Protein AF-A0A964IDF1-F1 (afdb_monomer)

Solvent-accessible surface area (backbone atoms only — not comparable to full-atom values): 24767 Å² total; per-residue (Å²): 110,73,67,47,58,49,45,49,45,52,52,52,51,37,63,72,78,45,50,76,86,42,51,39,68,57,44,40,65,68,42,47,49,60,48,41,47,74,31,51,33,47,78,41,81,75,46,80,54,95,75,31,30,40,31,39,32,32,27,90,78,69,45,51,31,15,35,39,36,39,39,45,68,51,62,68,86,80,40,50,67,58,40,37,49,48,4,61,76,62,72,16,55,32,20,40,39,38,15,47,57,35,40,34,41,29,69,44,63,78,86,87,75,95,58,69,52,77,40,50,59,69,62,37,47,33,87,88,35,30,61,56,45,52,58,66,67,15,30,65,20,68,61,69,47,52,56,60,56,47,51,53,48,50,51,53,48,53,55,48,51,48,54,48,41,45,50,15,48,53,54,23,39,54,43,33,21,62,51,33,53,78,74,48,93,71,64,31,50,60,31,23,47,38,51,52,52,50,52,53,49,48,49,38,31,57,50,65,62,74,45,56,59,87,41,65,70,43,35,66,74,54,32,65,69,39,54,30,51,46,33,71,74,31,91,76,35,76,60,46,44,59,48,51,31,50,38,45,46,42,39,38,69,22,51,76,56,97,90,48,68,44,75,48,70,52,70,68,76,49,34,56,84,42,35,48,84,61,54,52,98,72,83,84,78,78,92,44,76,68,52,53,50,40,9,44,25,45,32,50,24,37,41,30,62,44,32,44,84,50,99,95,42,78,42,76,59,71,46,60,78,52,48,74,66,55,48,48,56,40,52,50,54,62,67,68,58,74,81,52,92,86,62,72,87,70,78,88,51,84,76,57,62,64,56,55,51,70,75,71,67,80,69,89,64,56,63,70,58,26,42,49,52,38,48,70,66,45,45,88,72,41,79,90,40,52,42,73,63,58,65,69,64,82,88,84,64,97,78,43,84,94,32,48,51,60,57,34,39,46,54,52,51,30,56,42,41,53,52,19,31,40,74,72,69,74,46,58,81,90,73,64,48,74,69,50,58,54,49,44,35,63,70,68,105

Radius of gyration: 24.81 Å; Cα contacts (8 Å, |Δi|>4): 583; chains: 1; bounding box: 61×56×69 Å

Structure (mmCIF, N/CA/C/O backbone):
data_AF-A0A964IDF1-F1
#
_entry.id   AF-A0A964IDF1-F1
#
loop_
_atom_site.group_PDB
_atom_site.id
_atom_site.type_symbol
_atom_site.label_atom_id
_atom_site.label_alt_id
_atom_site.label_comp_id
_atom_site.label_asym_id
_atom_site.label_entity_id
_atom_site.label_seq_id
_atom_site.pdbx_PDB_ins_code
_atom_site.Cartn_x
_atom_site.Cartn_y
_atom_site.Cartn_z
_atom_site.occupancy
_atom_site.B_iso_or_equiv
_atom_site.auth_seq_id
_atom_site.auth_comp_id
_atom_site.auth_asym_id
_atom_site.auth_atom_id
_atom_site.pdbx_PDB_model_num
ATOM 1 N N . MET A 1 1 ? 12.321 -8.198 29.324 1.00 58.75 1 MET A N 1
ATOM 2 C CA . MET A 1 1 ? 12.021 -9.653 29.364 1.00 58.75 1 MET A CA 1
ATOM 3 C C . MET A 1 1 ? 10.704 -10.003 30.068 1.00 58.75 1 MET A C 1
ATOM 5 O O . MET A 1 1 ? 9.877 -10.641 29.433 1.00 58.75 1 MET A O 1
ATOM 9 N N . ARG A 1 2 ? 10.440 -9.593 31.326 1.00 71.31 2 ARG A N 1
ATOM 10 C CA . ARG A 1 2 ? 9.173 -9.949 32.020 1.00 71.31 2 ARG A CA 1
ATOM 11 C C . ARG A 1 2 ? 7.906 -9.395 31.349 1.00 71.31 2 ARG A C 1
ATOM 13 O O . ARG A 1 2 ? 6.970 -10.156 31.142 1.00 71.31 2 ARG A O 1
ATOM 20 N N . ALA A 1 3 ? 7.898 -8.118 30.954 1.00 72.69 3 ALA A N 1
ATOM 21 C CA . ALA A 1 3 ? 6.762 -7.513 30.248 1.00 72.69 3 ALA A CA 1
ATOM 22 C C . ALA A 1 3 ? 6.473 -8.227 28.914 1.00 72.69 3 ALA A C 1
ATOM 24 O O . ALA A 1 3 ? 5.349 -8.629 28.651 1.00 72.69 3 ALA A O 1
ATOM 25 N N . GLN A 1 4 ? 7.507 -8.493 28.117 1.00 76.88 4 GLN A N 1
ATOM 26 C CA . GLN A 1 4 ? 7.396 -9.204 26.839 1.00 76.88 4 GLN A CA 1
ATOM 27 C C . GLN A 1 4 ? 6.736 -10.587 26.973 1.00 76.88 4 GLN A C 1
ATOM 29 O O . GLN A 1 4 ? 5.820 -10.913 26.223 1.00 76.88 4 GLN A O 1
ATOM 34 N N . ALA A 1 5 ? 7.151 -11.388 27.961 1.00 80.19 5 ALA A N 1
ATOM 35 C CA . ALA A 1 5 ? 6.549 -12.699 28.204 1.00 80.19 5 ALA A CA 1
ATOM 36 C C . ALA A 1 5 ? 5.061 -12.602 28.587 1.00 80.19 5 ALA A C 1
ATOM 38 O O . ALA A 1 5 ? 4.290 -13.515 28.293 1.00 80.19 5 ALA A O 1
ATOM 39 N N . GLN A 1 6 ? 4.648 -11.500 29.222 1.00 86.06 6 GLN A N 1
ATOM 40 C CA . GLN A 1 6 ? 3.246 -11.232 29.547 1.00 86.06 6 GLN A CA 1
ATOM 41 C C . GLN A 1 6 ? 2.437 -10.800 28.318 1.00 86.06 6 GLN A C 1
ATOM 43 O O . GLN A 1 6 ? 1.292 -11.223 28.197 1.00 86.06 6 GLN A O 1
ATOM 48 N N . TRP A 1 7 ? 3.017 -10.015 27.403 1.00 88.94 7 TRP A N 1
ATOM 49 C CA . TRP A 1 7 ? 2.384 -9.607 26.140 1.00 88.94 7 TRP A CA 1
ATOM 50 C C . TRP A 1 7 ? 2.171 -10.790 25.193 1.00 88.94 7 TRP A C 1
ATOM 52 O O . TRP A 1 7 ? 1.056 -11.018 24.730 1.00 88.94 7 TRP A O 1
ATOM 62 N N . ALA A 1 8 ? 3.208 -11.606 24.985 1.00 82.19 8 ALA A N 1
ATOM 63 C CA . ALA A 1 8 ? 3.105 -12.813 24.167 1.00 82.19 8 ALA A CA 1
ATOM 64 C C . ALA A 1 8 ? 2.127 -13.837 24.765 1.00 82.19 8 ALA A C 1
ATOM 66 O O . ALA A 1 8 ? 1.435 -14.539 24.032 1.00 82.19 8 ALA A O 1
ATOM 67 N N . ARG A 1 9 ? 2.055 -13.930 26.102 1.00 86.44 9 ARG A N 1
ATOM 68 C CA . ARG A 1 9 ? 1.071 -14.778 26.786 1.00 86.44 9 ARG A CA 1
ATOM 69 C C . ARG A 1 9 ? -0.348 -14.256 26.598 1.00 86.44 9 ARG A C 1
ATOM 71 O O . ARG A 1 9 ? -1.187 -15.026 26.164 1.00 86.44 9 ARG A O 1
ATOM 78 N N . TRP A 1 10 ? -0.577 -12.964 26.837 1.00 91.50 10 TRP A N 1
ATOM 79 C CA . TRP A 1 10 ? -1.882 -12.338 26.626 1.00 91.50 10 TRP A CA 1
ATOM 80 C C . TRP A 1 10 ? -2.403 -12.586 25.209 1.00 91.50 10 TRP A C 1
ATOM 82 O O . TRP A 1 10 ? -3.527 -13.051 25.058 1.00 91.50 10 TRP A O 1
ATOM 92 N N . TRP A 1 11 ? -1.581 -12.347 24.182 1.00 88.19 11 TRP A N 1
ATOM 93 C CA . TRP A 1 11 ? -2.025 -12.567 22.809 1.00 88.19 11 TRP A CA 1
ATOM 94 C C . TRP A 1 11 ? -2.320 -14.042 22.523 1.00 88.19 11 TRP A C 1
ATOM 96 O O . TRP A 1 11 ? -3.326 -14.340 21.890 1.00 88.19 11 TRP A O 1
ATOM 106 N N . ARG A 1 12 ? -1.497 -14.969 23.035 1.00 83.00 12 ARG A N 1
ATOM 107 C CA . ARG A 1 12 ? -1.739 -16.413 22.897 1.00 83.00 12 ARG A CA 1
ATOM 108 C C . ARG A 1 12 ? -3.067 -16.831 23.535 1.00 83.00 12 ARG A C 1
ATOM 110 O O . ARG A 1 12 ? -3.805 -17.612 22.942 1.00 83.00 12 ARG A O 1
ATOM 117 N N . ASP A 1 13 ? -3.373 -16.296 24.714 1.00 86.44 13 ASP A N 1
ATOM 118 C CA . ASP A 1 13 ? -4.625 -16.572 25.420 1.00 86.44 13 ASP A CA 1
ATOM 119 C C . ASP A 1 13 ? -5.822 -16.013 24.628 1.00 86.44 13 ASP A C 1
ATOM 121 O O . ASP A 1 13 ? -6.810 -16.717 24.420 1.00 86.44 13 ASP A O 1
ATOM 125 N N . VAL A 1 14 ? -5.705 -14.787 24.097 1.00 87.12 14 VAL A N 1
ATOM 126 C CA . VAL A 1 14 ? -6.720 -14.176 23.220 1.00 87.12 14 VAL A CA 1
ATOM 127 C C . VAL A 1 14 ? -6.918 -14.997 21.946 1.00 87.12 14 VAL A C 1
ATOM 129 O O . VAL A 1 14 ? -8.055 -15.303 21.611 1.00 87.12 14 VAL A O 1
ATOM 132 N N . SER A 1 15 ? -5.851 -15.405 21.256 1.00 79.06 15 SER A N 1
ATOM 133 C CA . SER A 1 15 ? -5.955 -16.170 20.005 1.00 79.06 15 SER A CA 1
ATOM 134 C C . SER A 1 15 ? -6.503 -17.587 20.191 1.00 79.06 15 SER A C 1
ATOM 136 O O . SER A 1 15 ? -6.976 -18.180 19.230 1.00 79.06 15 SER A O 1
ATOM 138 N N . HIS A 1 16 ? -6.424 -18.146 21.404 1.00 77.62 16 HIS A N 1
ATOM 139 C CA . HIS A 1 16 ? -7.051 -19.429 21.735 1.00 77.62 16 HIS A CA 1
ATOM 140 C C . HIS A 1 16 ? -8.515 -19.292 22.160 1.00 77.62 16 HIS A C 1
ATOM 142 O O . HIS A 1 16 ? -9.316 -20.170 21.852 1.00 77.62 16 HIS A O 1
ATOM 148 N N . ALA A 1 17 ? -8.856 -18.233 22.897 1.00 79.69 17 ALA A N 1
ATOM 149 C CA . ALA A 1 17 ? -10.190 -18.049 23.467 1.00 79.69 17 ALA A CA 1
ATOM 150 C C . ALA A 1 17 ? -11.152 -17.276 22.549 1.00 79.69 17 ALA A C 1
ATOM 152 O O . ALA A 1 17 ? -12.367 -17.354 22.728 1.00 79.69 17 ALA A O 1
ATOM 153 N N . CYS A 1 18 ? -10.621 -16.500 21.605 1.00 83.62 18 CYS A N 1
ATOM 154 C CA . CYS A 1 18 ? -11.382 -15.606 20.742 1.00 83.62 18 CYS A CA 1
ATOM 155 C C . CYS A 1 18 ? -11.127 -15.898 19.254 1.00 83.62 18 CYS A C 1
ATOM 157 O O . CYS A 1 18 ? -10.074 -16.402 18.874 1.00 83.62 18 CYS A O 1
ATOM 159 N N . GLY A 1 19 ? -12.094 -15.543 18.410 1.00 77.00 19 GLY A N 1
ATOM 160 C CA . GLY A 1 19 ? -12.035 -15.686 16.959 1.00 77.00 19 GLY A CA 1
ATOM 161 C C . GLY A 1 19 ? -13.210 -14.988 16.257 1.00 77.00 19 GLY A C 1
ATOM 162 O O . GLY A 1 19 ? -13.923 -14.205 16.890 1.00 77.00 19 GLY A O 1
ATOM 163 N N . PRO A 1 20 ? -13.458 -15.292 14.969 1.00 75.81 20 PRO A N 1
ATOM 164 C CA . PRO A 1 20 ? -14.517 -14.677 14.153 1.00 75.81 20 PRO A CA 1
ATOM 165 C C . PRO A 1 20 ? -15.927 -14.708 14.756 1.00 75.81 20 PRO A C 1
ATOM 167 O O . PRO A 1 20 ? -16.686 -13.758 14.600 1.00 75.81 20 PRO A O 1
ATOM 170 N N . ALA A 1 21 ? -16.271 -15.770 15.489 1.00 76.12 21 ALA A N 1
ATOM 171 C CA . ALA A 1 21 ? -17.585 -15.928 16.117 1.00 76.12 21 ALA A CA 1
ATOM 172 C C . ALA A 1 21 ? -17.693 -15.290 17.518 1.00 76.12 21 ALA A C 1
ATOM 174 O O . ALA A 1 21 ? -18.741 -15.370 18.160 1.00 76.12 21 ALA A O 1
ATOM 175 N N . THR A 1 22 ? -16.620 -14.691 18.041 1.00 83.44 22 THR A N 1
ATOM 176 C CA . THR A 1 22 ? -16.619 -14.147 19.401 1.00 83.44 22 THR A CA 1
ATOM 177 C C . THR A 1 22 ? -17.407 -12.844 19.469 1.00 83.44 22 THR A C 1
ATOM 179 O O . THR A 1 22 ? -17.102 -11.869 18.784 1.00 83.44 22 THR A O 1
ATOM 182 N N . GLY A 1 23 ? -18.407 -12.808 20.352 1.00 87.75 23 GLY A N 1
ATOM 183 C CA . GLY A 1 23 ? -19.209 -11.613 20.589 1.00 87.75 23 GLY A CA 1
ATOM 184 C C . GLY A 1 23 ? -18.379 -10.443 21.123 1.00 87.75 23 GLY A C 1
ATOM 185 O O . GLY A 1 23 ? -17.447 -10.618 21.912 1.00 87.75 23 GLY A O 1
ATOM 186 N N . VAL A 1 24 ? -18.762 -9.221 20.744 1.00 92.31 24 VAL A N 1
ATOM 187 C CA . VAL A 1 24 ? -18.002 -8.002 21.072 1.00 92.31 24 VAL A CA 1
ATOM 188 C C . VAL A 1 24 ? -17.865 -7.776 22.578 1.00 92.31 24 VAL A C 1
ATOM 190 O O . VAL A 1 24 ? -16.836 -7.283 23.028 1.00 92.31 24 VAL A O 1
ATOM 193 N N . ARG A 1 25 ? -18.851 -8.195 23.383 1.00 94.31 25 ARG A N 1
ATOM 194 C CA . ARG A 1 25 ? -18.745 -8.129 24.848 1.00 94.31 25 ARG A CA 1
ATOM 195 C C . ARG A 1 25 ? -17.578 -8.970 25.371 1.00 94.31 25 ARG A C 1
ATOM 197 O O . ARG A 1 25 ? -16.768 -8.479 26.149 1.00 94.31 25 ARG A O 1
ATOM 204 N N . THR A 1 26 ? -17.456 -10.205 24.892 1.00 93.06 26 THR A N 1
ATOM 205 C CA . THR A 1 26 ? -16.357 -11.104 25.255 1.00 93.06 26 THR A CA 1
ATOM 206 C C . THR A 1 26 ? -15.015 -10.567 24.764 1.00 93.06 26 THR A C 1
ATOM 208 O O . THR A 1 26 ? -14.048 -10.604 25.523 1.00 93.06 26 THR A O 1
ATOM 211 N N . LEU A 1 27 ? -14.953 -10.013 23.544 1.00 93.12 27 LEU A N 1
ATOM 212 C CA . LEU A 1 27 ? -13.744 -9.352 23.029 1.00 93.12 27 LEU A CA 1
ATOM 213 C C . LEU A 1 27 ? -13.342 -8.148 23.889 1.00 93.12 27 LEU A C 1
ATOM 215 O O . LEU A 1 27 ? -12.162 -7.972 24.194 1.00 93.12 27 LEU A O 1
ATOM 219 N N . PHE A 1 28 ? -14.312 -7.339 24.312 1.00 96.44 28 PHE A N 1
ATOM 220 C CA . PHE A 1 28 ? -14.080 -6.191 25.179 1.00 96.44 28 PHE A CA 1
ATOM 221 C C . PHE A 1 28 ? -13.448 -6.627 26.509 1.00 96.44 28 PHE A C 1
ATOM 223 O O . PHE A 1 28 ? -12.377 -6.139 26.867 1.00 96.44 28 PHE A O 1
ATOM 230 N N . ASP A 1 29 ? -14.061 -7.591 27.198 1.00 94.75 29 ASP A N 1
ATOM 231 C CA . ASP A 1 29 ? -13.635 -8.021 28.534 1.00 94.75 29 ASP A CA 1
ATOM 232 C C . ASP A 1 29 ? -12.338 -8.861 28.504 1.00 94.75 29 ASP A C 1
ATOM 234 O O . ASP A 1 29 ? -11.455 -8.680 29.344 1.00 94.75 29 ASP A O 1
ATOM 238 N N . THR A 1 30 ? -12.186 -9.752 27.518 1.00 93.12 30 THR A N 1
ATOM 239 C CA . THR A 1 30 ? -11.093 -10.749 27.474 1.00 93.12 30 THR A CA 1
ATOM 240 C C . THR A 1 30 ? -9.858 -10.252 26.725 1.00 93.12 30 THR A C 1
ATOM 242 O O . THR A 1 30 ? -8.737 -10.645 27.048 1.00 93.12 30 THR A O 1
ATOM 245 N N . ALA A 1 31 ? -10.035 -9.376 25.732 1.00 93.44 31 ALA A N 1
ATOM 246 C CA . ALA A 1 31 ? -8.944 -8.906 24.883 1.00 93.44 31 ALA A CA 1
ATOM 247 C C . ALA A 1 31 ? -8.674 -7.404 25.062 1.00 93.44 31 ALA A C 1
ATOM 249 O O . ALA A 1 31 ? -7.553 -7.036 25.420 1.00 93.44 31 ALA A O 1
ATOM 250 N N . ALA A 1 32 ? -9.681 -6.541 24.893 1.00 95.62 32 ALA A N 1
ATOM 251 C CA . ALA A 1 32 ? -9.480 -5.090 24.885 1.00 95.62 32 ALA A CA 1
ATOM 252 C C . ALA A 1 32 ? -9.084 -4.531 26.264 1.00 95.62 32 ALA A C 1
ATOM 254 O O . ALA A 1 32 ? -8.075 -3.839 26.384 1.00 95.62 32 ALA A O 1
ATOM 255 N N . MET A 1 33 ? -9.831 -4.836 27.329 1.00 96.44 33 MET A N 1
ATOM 256 C CA . MET A 1 33 ? -9.531 -4.303 28.668 1.00 96.44 33 MET A CA 1
ATOM 257 C C . MET A 1 33 ? -8.146 -4.717 29.183 1.00 96.44 33 MET A C 1
ATOM 259 O O . MET A 1 33 ? -7.403 -3.847 29.648 1.00 96.44 33 MET A O 1
ATOM 263 N N . PRO A 1 34 ? -7.720 -5.989 29.048 1.00 95.62 34 PRO A N 1
ATOM 264 C CA . PRO A 1 34 ? -6.370 -6.376 29.433 1.00 95.62 34 PRO A CA 1
ATOM 265 C C . PRO A 1 34 ? -5.282 -5.701 28.581 1.00 95.62 34 PRO A C 1
ATOM 267 O O . PRO A 1 34 ? -4.203 -5.422 29.110 1.00 95.62 34 PRO A O 1
ATOM 270 N N . LEU A 1 35 ? -5.538 -5.427 27.296 1.00 95.56 35 LEU A N 1
ATOM 271 C CA . LEU A 1 35 ? -4.629 -4.674 26.426 1.00 95.56 35 LEU A CA 1
ATOM 272 C C . LEU A 1 35 ? -4.459 -3.231 26.915 1.00 95.56 35 LEU A C 1
ATOM 274 O O . LEU A 1 35 ? -3.347 -2.811 27.231 1.00 95.56 35 LEU A O 1
ATOM 278 N N . PHE A 1 36 ? -5.556 -2.483 27.036 1.00 97.06 36 PHE A N 1
ATOM 279 C CA . PHE A 1 36 ? -5.500 -1.067 27.405 1.00 97.06 36 PHE A CA 1
ATOM 280 C C . PHE A 1 36 ? -5.046 -0.848 28.852 1.00 97.06 36 PHE A C 1
ATOM 282 O O . PHE A 1 36 ? -4.336 0.118 29.123 1.00 97.06 36 PHE A O 1
ATOM 289 N N . GLY A 1 37 ? -5.340 -1.782 29.761 1.00 96.12 37 GLY A N 1
ATOM 290 C CA . GLY A 1 37 ? -4.767 -1.768 31.108 1.00 96.12 37 GLY A CA 1
ATOM 291 C C . GLY A 1 37 ? -3.238 -1.895 31.101 1.00 96.12 37 GLY A C 1
ATOM 292 O O . GLY A 1 37 ? -2.560 -1.196 31.850 1.00 96.12 37 GLY A O 1
ATOM 293 N N . ARG A 1 38 ? -2.669 -2.727 30.213 1.00 94.62 38 ARG A N 1
ATOM 294 C CA . ARG A 1 38 ? -1.207 -2.844 30.030 1.00 94.62 38 ARG A CA 1
ATOM 295 C C . ARG A 1 38 ? -0.594 -1.628 29.341 1.00 94.62 38 ARG A C 1
ATOM 297 O O . ARG A 1 38 ? 0.561 -1.314 29.613 1.00 94.62 38 ARG A O 1
ATOM 304 N N . LEU A 1 39 ? -1.353 -0.953 28.480 1.00 95.38 39 LEU A N 1
ATOM 305 C CA . LEU A 1 39 ? -0.961 0.316 27.861 1.00 95.38 39 LEU A CA 1
ATOM 306 C C . LEU A 1 39 ? -1.085 1.517 28.818 1.00 95.38 39 LEU A C 1
ATOM 308 O O . LEU A 1 39 ? -0.699 2.618 28.447 1.00 95.38 39 LEU A O 1
ATOM 312 N N . GLY A 1 40 ? -1.574 1.320 30.048 1.00 95.69 40 GLY A N 1
ATOM 313 C CA . GLY A 1 40 ? -1.619 2.359 31.084 1.00 95.69 40 GLY A CA 1
ATOM 314 C C . GLY A 1 40 ? -2.931 3.144 31.160 1.00 95.69 40 GLY A C 1
ATOM 315 O O . GLY A 1 40 ? -3.002 4.136 31.881 1.00 95.69 40 GLY A O 1
ATOM 316 N N . PHE A 1 41 ? -3.982 2.706 30.465 1.00 97.56 41 PHE A N 1
ATOM 317 C CA . PHE A 1 41 ? -5.283 3.373 30.496 1.00 97.56 41 PHE A CA 1
ATOM 318 C C . PHE A 1 41 ? -6.207 2.822 31.578 1.00 97.56 41 PHE A C 1
ATOM 320 O O . PHE A 1 41 ? -6.164 1.647 31.948 1.00 97.56 41 PHE A O 1
ATOM 327 N N . ARG A 1 42 ? -7.138 3.672 32.015 1.00 96.50 42 ARG A N 1
ATOM 328 C CA . ARG A 1 42 ? -8.322 3.272 32.781 1.00 96.50 42 ARG A CA 1
ATOM 329 C C . ARG A 1 42 ? -9.569 3.468 31.927 1.00 96.50 42 ARG A C 1
ATOM 331 O O . ARG A 1 42 ? -9.882 4.595 31.559 1.00 96.50 42 ARG A O 1
ATOM 338 N N . ALA A 1 43 ? -10.289 2.390 31.636 1.00 95.38 43 ALA A N 1
ATOM 339 C CA . ALA A 1 43 ? -11.543 2.466 30.893 1.00 95.38 43 ALA A CA 1
ATOM 340 C C . ALA A 1 43 ? -12.719 2.874 31.798 1.00 95.38 43 ALA A C 1
ATOM 342 O O . ALA A 1 43 ? -12.807 2.449 32.953 1.00 95.38 43 ALA A O 1
ATOM 343 N N . ARG A 1 44 ? -13.641 3.679 31.269 1.00 94.31 44 ARG A N 1
ATOM 344 C CA . ARG A 1 44 ? -14.895 4.099 31.906 1.00 94.31 44 ARG A CA 1
ATOM 345 C C . ARG A 1 44 ? -16.047 4.087 30.907 1.00 94.31 44 ARG A C 1
ATOM 347 O O . ARG A 1 44 ? -15.834 4.105 29.699 1.00 94.31 44 ARG A O 1
ATOM 354 N N . ASN A 1 45 ? -17.265 4.096 31.447 1.00 93.38 45 ASN A N 1
ATOM 355 C CA . ASN A 1 45 ? -18.515 4.267 30.703 1.00 93.38 45 ASN A CA 1
ATOM 356 C C . ASN A 1 45 ? -18.663 3.332 29.483 1.00 93.38 45 ASN A C 1
ATOM 358 O O . ASN A 1 45 ? -18.962 3.822 28.394 1.00 93.38 45 ASN A O 1
ATOM 362 N N . PRO A 1 46 ? -18.448 2.008 29.622 1.00 95.25 46 PRO A N 1
ATOM 363 C CA . PRO A 1 46 ? -18.571 1.113 28.484 1.00 95.25 46 PRO A CA 1
ATOM 364 C C . PRO A 1 46 ? -20.032 1.033 28.017 1.00 95.25 46 PRO A C 1
ATOM 366 O O . PRO A 1 46 ? -20.945 0.832 28.821 1.00 95.25 46 PRO A O 1
ATOM 369 N N . ARG A 1 47 ? -20.251 1.168 26.711 1.00 93.88 47 ARG A N 1
ATOM 370 C CA . ARG A 1 47 ? -21.545 1.012 26.040 1.00 93.88 47 ARG A CA 1
ATOM 371 C C . ARG A 1 47 ? -21.445 -0.120 25.029 1.00 93.88 47 ARG A C 1
ATOM 373 O O . ARG A 1 47 ? -20.421 -0.286 24.373 1.00 93.88 47 ARG A O 1
ATOM 380 N N . PHE A 1 48 ? -22.517 -0.890 24.900 1.00 93.88 48 PHE A N 1
ATOM 381 C CA . PHE A 1 48 ? -22.571 -2.043 24.008 1.00 93.88 48 PHE A CA 1
ATOM 382 C C . PHE A 1 48 ? -23.723 -1.866 23.036 1.00 93.88 48 PHE A C 1
ATOM 384 O O . PHE A 1 48 ? -24.854 -1.616 23.451 1.00 93.88 48 PHE A O 1
ATOM 391 N N . ALA A 1 49 ? -23.417 -2.007 21.755 1.00 89.25 49 ALA A N 1
ATOM 392 C CA . ALA A 1 49 ? -24.376 -2.026 20.670 1.00 89.25 49 ALA A CA 1
ATOM 393 C C . ALA A 1 49 ? -24.225 -3.346 19.891 1.00 89.25 49 ALA A C 1
ATOM 395 O O . ALA A 1 49 ? -23.209 -4.038 20.019 1.00 89.25 49 ALA A O 1
ATOM 396 N N . PRO A 1 50 ? -25.220 -3.740 19.081 1.00 85.56 50 PRO A N 1
ATOM 397 C CA . PRO A 1 50 ? -25.066 -4.880 18.188 1.00 85.56 50 PRO A CA 1
ATOM 398 C C . PRO A 1 50 ? -23.840 -4.689 17.283 1.00 85.56 50 PRO A C 1
ATOM 400 O O . PRO A 1 50 ? -23.782 -3.750 16.495 1.00 85.56 50 PRO A O 1
ATOM 403 N N . GLY A 1 51 ? -22.843 -5.565 17.421 1.00 86.25 51 GLY A N 1
ATOM 404 C CA . GLY A 1 51 ? -21.629 -5.529 16.601 1.00 86.25 51 GLY A CA 1
ATOM 405 C C . GLY A 1 51 ? -20.588 -4.469 16.982 1.00 86.25 51 GLY A C 1
ATOM 406 O O . GLY A 1 51 ? -19.594 -4.355 16.273 1.00 86.25 51 GLY A O 1
ATOM 407 N N . SER A 1 52 ? -20.737 -3.730 18.087 1.00 91.44 52 SER A N 1
ATOM 408 C CA . SER A 1 52 ? -19.684 -2.821 18.567 1.00 91.44 52 SER A CA 1
ATOM 409 C C . SER A 1 52 ? -19.751 -2.558 20.075 1.00 91.44 52 SER A C 1
ATOM 411 O O . SER A 1 52 ? -20.787 -2.710 20.723 1.00 91.44 52 SER A O 1
ATOM 413 N N . ALA A 1 53 ? -18.622 -2.168 20.661 1.00 94.25 53 ALA A N 1
ATOM 414 C CA . ALA A 1 53 ? -18.573 -1.652 22.022 1.00 94.25 53 ALA A CA 1
ATOM 415 C C . ALA A 1 53 ? -17.727 -0.389 22.058 1.00 94.25 53 ALA A C 1
ATOM 417 O O . ALA A 1 53 ? -16.662 -0.337 21.447 1.00 94.25 53 ALA A O 1
ATOM 418 N N . THR A 1 54 ? -18.186 0.619 22.786 1.00 95.38 54 THR A N 1
ATOM 419 C CA . THR A 1 54 ? -17.441 1.861 22.980 1.00 95.38 54 THR A CA 1
ATOM 420 C C . THR A 1 54 ? -17.116 2.064 24.446 1.00 95.38 54 THR A C 1
ATOM 422 O O . THR A 1 54 ? -17.850 1.617 25.325 1.00 95.38 54 THR A O 1
ATOM 425 N N . ALA A 1 55 ? -15.994 2.713 24.732 1.00 96.56 55 ALA A N 1
ATOM 426 C CA . ALA A 1 55 ? -15.635 3.115 26.085 1.00 96.56 55 ALA A CA 1
ATOM 427 C C . ALA A 1 55 ? -14.765 4.371 26.061 1.00 96.56 55 ALA A C 1
ATOM 429 O O . ALA A 1 55 ? -14.185 4.732 25.039 1.00 96.56 55 ALA A O 1
ATOM 430 N N . THR A 1 56 ? -14.650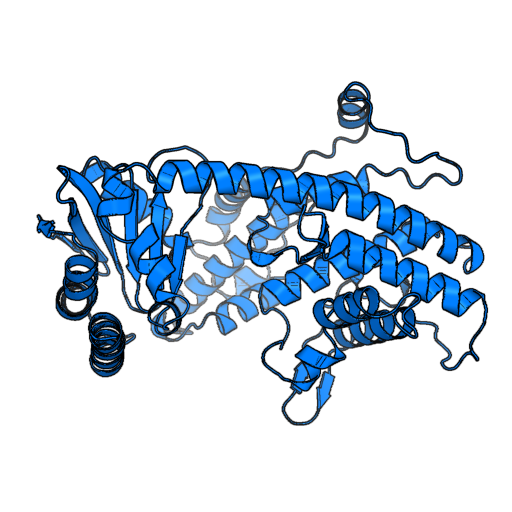 5.017 27.213 1.00 97.25 56 THR A N 1
ATOM 431 C CA . THR A 1 56 ? -13.755 6.151 27.422 1.00 97.25 56 THR A CA 1
ATOM 432 C C . THR A 1 56 ? -12.480 5.662 28.096 1.00 97.25 56 THR A C 1
ATOM 434 O O . THR A 1 56 ? -12.538 5.143 29.209 1.00 97.25 56 THR A O 1
ATOM 437 N N . LEU A 1 57 ? -11.330 5.815 27.450 1.00 97.44 57 LEU A N 1
ATOM 438 C CA . LEU A 1 57 ? -10.020 5.544 28.033 1.00 97.44 57 LEU A CA 1
ATOM 439 C C . LEU A 1 57 ? -9.463 6.829 28.646 1.00 97.44 57 LEU A C 1
ATOM 441 O O . LEU A 1 57 ? -9.399 7.860 27.985 1.00 97.44 57 LEU A O 1
ATOM 445 N N . LEU A 1 58 ? -9.050 6.751 29.907 1.00 96.88 58 LEU A N 1
ATOM 446 C CA . LEU A 1 58 ? -8.420 7.850 30.628 1.00 96.88 58 LEU A CA 1
ATOM 447 C C . LEU A 1 58 ? -6.944 7.552 30.844 1.00 96.88 58 LEU A C 1
ATOM 449 O O . LEU A 1 58 ? -6.591 6.468 31.327 1.00 96.88 58 LEU A O 1
ATOM 453 N N . THR A 1 59 ? -6.099 8.520 30.517 1.00 96.19 59 THR A N 1
ATOM 454 C CA . THR A 1 59 ? -4.676 8.484 30.855 1.00 96.19 59 THR A CA 1
ATOM 455 C C . THR A 1 59 ? -4.444 8.934 32.303 1.00 96.19 59 THR A C 1
ATOM 457 O O . THR A 1 59 ? -5.313 9.568 32.915 1.00 96.19 59 THR A O 1
ATOM 460 N N . PRO A 1 60 ? -3.266 8.646 32.882 1.00 93.88 60 PRO A N 1
ATOM 461 C CA . PRO A 1 60 ? -2.860 9.224 34.160 1.00 93.88 60 PRO A CA 1
ATOM 462 C C . PRO A 1 60 ? -2.794 10.760 34.153 1.00 93.88 60 PRO A C 1
ATOM 464 O O . PRO A 1 60 ? -3.097 11.363 35.181 1.00 93.88 60 PRO A O 1
ATOM 467 N N . GLY A 1 61 ? -2.438 11.387 33.024 1.00 91.38 61 GLY A N 1
ATOM 468 C CA . GLY A 1 61 ? -2.406 12.845 32.861 1.00 91.38 61 GLY A CA 1
ATOM 469 C C . GLY A 1 61 ? -3.770 13.507 32.630 1.00 91.38 61 GLY A C 1
ATOM 470 O O . GLY A 1 61 ? -3.833 14.725 32.493 1.00 91.38 61 GLY A O 1
ATOM 471 N N . GLY A 1 62 ? -4.866 12.739 32.627 1.00 91.75 62 GLY A N 1
ATOM 472 C CA . GLY A 1 62 ? -6.232 13.263 32.512 1.00 91.75 62 GLY A CA 1
ATOM 473 C C . GLY A 1 62 ? -6.736 13.446 31.079 1.00 91.75 62 GLY A C 1
ATOM 474 O O . GLY A 1 62 ? -7.839 13.958 30.892 1.00 91.75 62 GLY A O 1
ATOM 475 N N . GLN A 1 63 ? -5.976 12.999 30.078 1.00 93.38 63 GLN A N 1
ATOM 476 C CA . GLN A 1 63 ? -6.419 12.964 28.689 1.00 93.38 63 GLN A CA 1
ATOM 477 C C . GLN A 1 63 ? -7.496 11.901 28.483 1.00 93.38 63 GLN A C 1
ATOM 479 O O . GLN A 1 63 ? -7.498 10.836 29.114 1.00 93.38 63 GLN A O 1
ATOM 484 N N . THR A 1 64 ? -8.416 12.206 27.571 1.00 94.62 64 THR A N 1
ATOM 485 C CA . THR A 1 64 ? -9.538 11.337 27.221 1.00 94.62 64 THR A CA 1
ATOM 486 C C . THR A 1 64 ? -9.376 10.818 25.799 1.00 94.62 64 THR A C 1
ATOM 488 O O . THR A 1 64 ? -9.207 11.594 24.865 1.00 94.62 64 THR A O 1
ATOM 491 N N . ILE A 1 65 ? -9.433 9.496 25.640 1.00 95.19 65 ILE A N 1
ATOM 492 C CA . ILE A 1 65 ? -9.317 8.796 24.359 1.00 95.19 65 ILE A CA 1
ATOM 493 C C . ILE A 1 65 ? -10.577 7.947 24.167 1.00 95.19 65 ILE A C 1
ATOM 495 O O . ILE A 1 65 ? -11.013 7.252 25.088 1.00 95.19 65 ILE A O 1
ATOM 499 N N . ALA A 1 66 ? -11.171 7.967 22.977 1.00 95.50 66 ALA A N 1
ATOM 500 C CA . ALA A 1 66 ? -12.265 7.053 22.659 1.00 95.50 66 ALA A CA 1
ATOM 501 C C . ALA A 1 66 ? -11.736 5.652 22.354 1.00 95.50 66 ALA A C 1
ATOM 503 O O . ALA A 1 66 ? -10.758 5.496 21.631 1.00 95.50 66 ALA A O 1
ATOM 504 N N . LEU A 1 67 ? -12.419 4.621 22.836 1.00 96.50 67 LEU A N 1
ATOM 505 C CA . LEU A 1 67 ? -12.205 3.239 22.425 1.00 96.50 67 LEU A CA 1
ATOM 506 C C . LEU A 1 67 ? -13.411 2.752 21.631 1.00 96.50 67 LEU A C 1
ATOM 508 O O . LEU A 1 67 ? -14.536 2.845 22.117 1.00 96.50 67 LEU A O 1
ATOM 512 N N . LEU A 1 68 ? -13.157 2.177 20.459 1.00 94.56 68 LEU A N 1
ATOM 513 C CA . LEU A 1 68 ? -14.115 1.424 19.661 1.00 94.56 68 LEU A CA 1
ATOM 514 C C . LEU A 1 68 ? -13.621 -0.022 19.521 1.00 94.56 68 LEU A C 1
ATOM 516 O O . LEU A 1 68 ? -12.591 -0.274 18.906 1.00 94.56 68 LEU A O 1
ATOM 520 N N . VAL A 1 69 ? -14.356 -0.981 20.077 1.00 94.94 69 VAL A N 1
ATOM 521 C CA . VAL A 1 69 ? -14.101 -2.417 19.920 1.00 94.94 69 VAL A CA 1
ATOM 522 C C . VAL A 1 69 ? -15.064 -2.991 18.891 1.00 94.94 69 VAL A C 1
ATOM 524 O O . VAL A 1 69 ? -16.273 -2.746 18.950 1.00 94.94 69 VAL A O 1
ATOM 527 N N . ARG A 1 70 ? -14.518 -3.772 17.962 1.00 92.25 70 ARG A N 1
ATOM 528 C CA . ARG A 1 70 ? -15.237 -4.377 16.840 1.00 92.25 70 ARG A CA 1
ATOM 529 C C . ARG A 1 70 ? -14.991 -5.888 16.771 1.00 92.25 70 ARG A C 1
ATOM 531 O O . ARG A 1 70 ? -14.065 -6.381 17.422 1.00 92.25 70 ARG A O 1
ATOM 538 N N . PRO A 1 71 ? -15.838 -6.629 16.034 1.00 87.50 71 PRO A N 1
ATOM 539 C CA . PRO A 1 71 ? -15.624 -8.033 15.730 1.00 87.50 71 PRO A CA 1
ATOM 540 C C . PRO A 1 71 ? -14.234 -8.320 15.164 1.00 87.50 71 PRO A C 1
ATOM 542 O O . PRO A 1 71 ? -13.514 -7.445 14.680 1.00 87.50 71 PRO A O 1
ATOM 545 N N . TRP A 1 72 ? -13.861 -9.588 15.257 1.00 80.31 72 TRP A N 1
ATOM 546 C CA . TRP A 1 72 ? -12.581 -10.079 14.778 1.00 80.31 72 TRP A CA 1
ATOM 547 C C . TRP A 1 72 ? -12.415 -9.824 13.272 1.00 80.31 72 TRP A C 1
ATOM 549 O O . TRP A 1 72 ? -13.309 -10.129 12.489 1.00 80.31 72 TRP A O 1
ATOM 559 N N . ALA A 1 73 ? -11.244 -9.324 12.888 1.00 73.62 73 ALA A N 1
ATOM 560 C CA . ALA A 1 73 ? -10.821 -8.991 11.532 1.00 73.62 73 ALA A CA 1
ATOM 561 C C . ALA A 1 73 ? -11.653 -7.900 10.829 1.00 73.62 73 ALA A C 1
ATOM 563 O O . ALA A 1 73 ? -11.597 -7.785 9.606 1.00 73.62 73 ALA A O 1
ATOM 564 N N . ASP A 1 74 ? -12.369 -7.056 11.580 1.00 70.44 74 ASP A N 1
ATOM 565 C CA . ASP A 1 74 ? -12.954 -5.832 11.024 1.00 70.44 74 ASP A CA 1
ATOM 566 C C . ASP A 1 74 ? -11.856 -4.826 10.618 1.00 70.44 74 ASP A C 1
ATOM 568 O O . ASP A 1 74 ? -10.874 -4.618 11.331 1.00 70.44 74 ASP A O 1
ATOM 572 N N . HIS A 1 75 ? -12.042 -4.154 9.477 1.00 62.47 75 HIS A N 1
ATOM 573 C CA . HIS A 1 75 ? -11.024 -3.284 8.877 1.00 62.47 75 HIS A CA 1
ATOM 574 C C . HIS A 1 75 ? -11.100 -1.823 9.377 1.00 62.47 75 HIS A C 1
ATOM 576 O O . HIS A 1 75 ? -12.086 -1.132 9.095 1.00 62.47 75 HIS A O 1
ATOM 582 N N . PRO A 1 76 ? -10.041 -1.278 10.010 1.00 60.09 76 PRO A N 1
ATOM 583 C CA . PRO A 1 76 ? -10.007 0.089 10.553 1.00 60.09 76 PRO A CA 1
ATOM 584 C C . PRO A 1 76 ? -10.382 1.226 9.573 1.00 60.09 76 PRO A C 1
ATOM 586 O O . PRO A 1 76 ? -11.111 2.136 9.980 1.00 60.09 76 PRO A O 1
ATOM 589 N N . PRO A 1 77 ? -9.998 1.200 8.274 1.00 56.81 77 PRO A N 1
ATOM 590 C CA . PRO A 1 77 ? -10.367 2.258 7.326 1.00 56.81 77 PRO A CA 1
ATOM 591 C C . PRO A 1 77 ? -11.876 2.386 7.071 1.00 56.81 77 PRO A C 1
ATOM 593 O O . PRO A 1 77 ? -12.349 3.475 6.734 1.00 56.81 77 PRO A O 1
ATOM 596 N N . ALA A 1 78 ? -12.637 1.297 7.225 1.00 63.62 78 ALA A N 1
ATOM 597 C CA . ALA A 1 78 ? -14.095 1.305 7.088 1.00 63.62 78 ALA A CA 1
ATOM 598 C C . ALA A 1 78 ? -14.792 1.892 8.330 1.00 63.62 78 ALA A C 1
ATOM 600 O O . ALA A 1 78 ? -15.918 2.379 8.242 1.00 63.62 78 ALA A O 1
ATOM 601 N N . LEU A 1 79 ? -14.095 1.905 9.469 1.00 71.75 79 LEU A N 1
ATOM 602 C CA . LEU A 1 79 ? -14.626 2.259 10.784 1.00 71.75 79 LEU A CA 1
ATOM 603 C C . LEU A 1 79 ? -14.369 3.720 11.174 1.00 71.75 79 LEU A C 1
ATOM 605 O O . LEU A 1 79 ? -14.806 4.158 12.235 1.00 71.75 79 LEU A O 1
ATOM 609 N N . PHE A 1 80 ? -13.712 4.511 10.319 1.00 74.44 80 PHE A N 1
ATOM 610 C CA . PHE A 1 80 ? -13.340 5.901 10.619 1.00 74.44 80 PHE A CA 1
ATOM 611 C C . PHE A 1 80 ? -14.550 6.768 11.016 1.00 74.44 80 PHE A C 1
ATOM 613 O O . PHE A 1 80 ? -14.475 7.601 11.919 1.00 74.44 80 PHE A O 1
ATOM 620 N N . ARG A 1 81 ? -15.707 6.557 10.375 1.00 78.81 81 ARG A N 1
ATOM 621 C CA . ARG A 1 81 ? -16.939 7.288 10.712 1.00 78.81 81 ARG A CA 1
ATOM 622 C C . ARG A 1 81 ? -17.448 6.939 12.114 1.00 78.81 81 ARG A C 1
ATOM 624 O O . ARG A 1 81 ? -17.827 7.840 12.853 1.00 78.81 81 ARG A O 1
ATOM 631 N N . GLU A 1 82 ? -17.442 5.661 12.482 1.00 82.75 82 GLU A N 1
ATOM 632 C CA . GLU A 1 82 ? -17.827 5.217 13.828 1.00 82.75 82 GLU A CA 1
ATOM 633 C C . GLU A 1 82 ? -16.823 5.712 14.876 1.00 82.75 82 GLU A C 1
ATOM 635 O O . GLU A 1 82 ? -17.227 6.234 15.911 1.00 82.75 82 GLU A O 1
ATOM 640 N N . ALA A 1 83 ? -15.524 5.643 14.573 1.00 84.56 83 ALA A N 1
ATOM 641 C CA . ALA A 1 83 ? -14.451 6.114 15.444 1.00 84.56 83 ALA A CA 1
ATOM 642 C C . ALA A 1 83 ? -14.548 7.623 15.728 1.00 84.56 83 ALA A C 1
ATOM 644 O O . ALA A 1 83 ? -14.490 8.043 16.881 1.00 84.56 83 ALA A O 1
ATOM 645 N N . THR A 1 84 ? -14.777 8.444 14.697 1.00 83.62 84 THR A N 1
ATOM 646 C CA . THR A 1 84 ? -15.010 9.892 14.873 1.00 83.62 84 THR A CA 1
ATOM 647 C C . THR A 1 84 ? -16.296 10.191 15.646 1.00 83.62 84 THR A C 1
ATOM 649 O O . THR A 1 84 ? -16.338 11.157 16.406 1.00 83.62 84 THR A O 1
ATOM 652 N N . GLY A 1 85 ? -17.339 9.368 15.493 1.00 85.69 85 GLY A N 1
ATOM 653 C CA . GLY A 1 85 ? -18.552 9.447 16.307 1.00 85.69 85 GLY A CA 1
ATOM 654 C C . GLY A 1 85 ? -18.268 9.177 17.785 1.00 85.69 85 GLY A C 1
ATOM 655 O O . GLY A 1 85 ? -18.580 10.015 18.627 1.00 85.69 85 GLY A O 1
ATOM 656 N N . ALA A 1 86 ? -17.593 8.063 18.085 1.00 86.06 86 ALA A N 1
ATOM 657 C CA . ALA A 1 86 ? -17.201 7.693 19.443 1.00 86.06 86 ALA A CA 1
ATOM 658 C C . ALA A 1 86 ? -16.316 8.766 20.098 1.00 86.06 86 ALA A C 1
ATOM 660 O O . ALA A 1 86 ? -16.555 9.147 21.240 1.00 86.06 86 ALA A O 1
ATOM 661 N N . ALA A 1 87 ? -15.346 9.307 19.358 1.00 88.69 87 ALA A N 1
ATOM 662 C CA . ALA A 1 87 ? -14.484 10.388 19.825 1.00 88.69 87 ALA A CA 1
ATOM 663 C C . ALA A 1 87 ? -15.251 11.676 20.141 1.00 88.69 87 ALA A C 1
ATOM 665 O O . ALA A 1 87 ? -15.026 12.284 21.186 1.00 88.69 87 ALA A O 1
ATOM 666 N N . ARG A 1 88 ? -16.215 12.061 19.294 1.00 87.25 88 ARG A N 1
ATOM 667 C CA . ARG A 1 88 ? -17.086 13.218 19.554 1.00 87.25 88 ARG A CA 1
ATOM 668 C C . ARG A 1 88 ? -17.950 13.030 20.794 1.00 87.25 88 ARG A C 1
ATOM 670 O O . ARG A 1 88 ? -18.087 13.971 21.567 1.00 87.25 88 ARG A O 1
ATOM 677 N N . GLU A 1 89 ? -18.507 11.838 21.001 1.00 86.75 89 GLU A N 1
ATOM 678 C CA . GLU A 1 89 ? -19.310 11.537 22.194 1.00 86.75 89 GLU A CA 1
ATOM 679 C C . GLU A 1 89 ? -18.499 11.634 23.490 1.00 86.75 89 GLU A C 1
ATOM 681 O O . GLU A 1 89 ? -19.039 12.023 24.525 1.00 86.75 89 GLU A O 1
ATOM 686 N N . THR A 1 90 ? -17.211 11.291 23.444 1.00 86.44 90 THR A N 1
ATOM 687 C CA . THR A 1 90 ? -16.319 11.357 24.608 1.00 86.44 90 THR A CA 1
ATOM 688 C C . THR A 1 90 ? -15.549 12.671 24.724 1.00 86.44 90 THR A C 1
ATOM 690 O O . THR A 1 90 ? -14.827 12.841 25.701 1.00 86.44 90 THR A O 1
ATOM 693 N N . GLY A 1 91 ? -15.658 13.576 23.743 1.00 87.06 91 GLY A N 1
ATOM 694 C CA . GLY A 1 91 ? -14.832 14.786 23.663 1.00 87.06 91 GLY A CA 1
ATOM 695 C C . GLY A 1 91 ? -13.333 14.491 23.525 1.00 87.06 91 GLY A C 1
ATOM 696 O O . GLY A 1 91 ? -12.519 15.230 24.063 1.00 87.06 91 GLY A O 1
ATOM 697 N N . ALA A 1 92 ? -12.981 13.380 22.874 1.00 90.75 92 ALA A N 1
ATOM 698 C CA . ALA A 1 92 ? -11.604 12.934 22.696 1.00 90.75 92 ALA A CA 1
ATOM 699 C C . ALA A 1 92 ? -11.034 13.396 21.351 1.00 90.75 92 ALA A C 1
ATOM 701 O O . ALA A 1 92 ? -11.714 13.308 20.327 1.00 90.75 92 ALA A O 1
ATOM 702 N N . ASP A 1 93 ? -9.757 13.775 21.337 1.00 89.25 93 ASP A N 1
ATOM 703 C CA . ASP A 1 93 ? -9.041 14.110 20.099 1.00 89.25 93 ASP A CA 1
ATOM 704 C C . ASP A 1 93 ? -8.530 12.871 19.355 1.00 89.25 93 ASP A C 1
ATOM 706 O O . ASP A 1 93 ? -8.255 12.918 18.156 1.00 89.25 93 ASP A O 1
ATOM 710 N N . TRP A 1 94 ? -8.464 11.736 20.051 1.00 91.44 94 TRP A N 1
ATOM 711 C CA . TRP A 1 94 ? -7.967 10.469 19.535 1.00 91.44 94 TRP A CA 1
ATOM 712 C C . TRP A 1 94 ? -8.963 9.333 19.766 1.00 91.44 94 TRP A C 1
ATOM 714 O O . TRP A 1 94 ? -9.672 9.288 20.777 1.00 91.44 94 TRP A O 1
ATOM 724 N N . CYS A 1 95 ? -8.977 8.374 18.840 1.00 92.94 95 CYS A N 1
ATOM 725 C CA . CYS A 1 95 ? -9.729 7.134 18.960 1.00 92.94 95 CYS A CA 1
ATOM 726 C C . CYS A 1 95 ? -8.830 5.916 18.729 1.00 92.94 95 CYS A C 1
ATOM 728 O O . CYS A 1 95 ? -8.154 5.810 17.706 1.00 92.94 95 CYS A O 1
ATOM 730 N N . CYS A 1 96 ? -8.865 4.973 19.665 1.00 94.19 96 CYS A N 1
ATOM 731 C CA . CYS A 1 96 ? -8.306 3.641 19.510 1.00 94.19 96 CYS A CA 1
ATOM 732 C C . CYS A 1 96 ? -9.395 2.694 18.993 1.00 94.19 96 CYS A C 1
ATOM 734 O O . CYS A 1 96 ? -10.424 2.507 19.642 1.00 94.19 96 CYS A O 1
ATOM 736 N N . ILE A 1 97 ? -9.155 2.063 17.849 1.00 93.44 97 ILE A N 1
ATOM 737 C CA . ILE A 1 97 ? -10.008 1.029 17.270 1.00 93.44 97 ILE A CA 1
ATOM 738 C C . ILE A 1 97 ? -9.343 -0.319 17.529 1.00 93.44 97 ILE A C 1
ATOM 740 O O . ILE A 1 97 ? -8.206 -0.540 17.122 1.00 93.44 97 ILE A O 1
ATOM 744 N N . PHE A 1 98 ? -10.039 -1.229 18.199 1.00 93.94 98 PHE A N 1
ATOM 745 C CA . PHE A 1 98 ? -9.553 -2.578 18.451 1.00 93.94 98 PHE A CA 1
ATOM 746 C C . PHE A 1 98 ? -10.454 -3.599 17.758 1.00 93.94 98 PHE A C 1
ATOM 748 O O . PHE A 1 98 ? -11.580 -3.852 18.191 1.00 93.94 98 PHE A O 1
ATOM 755 N N . ALA A 1 99 ? -9.931 -4.174 16.680 1.00 88.56 99 ALA A N 1
ATOM 756 C CA . ALA A 1 99 ? -10.566 -5.199 15.864 1.00 88.56 99 ALA A CA 1
ATOM 757 C C . ALA A 1 99 ? -9.550 -6.339 15.692 1.00 88.56 99 ALA A C 1
ATOM 759 O O . ALA A 1 99 ? -8.762 -6.323 14.741 1.00 88.56 99 ALA A O 1
ATOM 760 N N . PRO A 1 100 ? -9.467 -7.285 16.649 1.00 84.62 100 PRO A N 1
ATOM 761 C CA . PRO A 1 100 ? -8.412 -8.297 16.669 1.00 84.62 100 PRO A CA 1
ATOM 762 C C . PRO A 1 100 ? -8.278 -9.011 15.318 1.00 84.62 100 PRO A C 1
ATOM 764 O O . PRO A 1 100 ? -9.297 -9.400 14.767 1.00 84.62 100 PRO A O 1
ATOM 767 N N . PRO A 1 101 ? -7.066 -9.205 14.774 1.00 86.12 101 PRO A N 1
ATOM 768 C CA . PRO A 1 101 ? -5.774 -9.026 15.431 1.00 86.12 101 PRO A CA 1
ATOM 769 C C . PRO A 1 101 ? -5.183 -7.613 15.342 1.00 86.12 101 PRO A C 1
ATOM 771 O O . PRO A 1 101 ? -3.991 -7.445 15.586 1.00 86.12 101 PRO A O 1
ATOM 774 N N . THR A 1 102 ? -5.977 -6.601 15.001 1.00 88.94 102 THR A N 1
ATOM 775 C CA . THR A 1 102 ? -5.496 -5.234 14.773 1.00 88.94 102 THR A CA 1
ATOM 776 C C . THR A 1 102 ? -5.863 -4.270 15.903 1.00 88.94 102 THR A C 1
ATOM 778 O O . THR A 1 102 ? -6.942 -4.337 16.499 1.00 88.94 102 THR A O 1
ATOM 781 N N . LEU A 1 103 ? -4.936 -3.362 16.200 1.00 92.19 103 LEU A N 1
ATOM 782 C CA . LEU A 1 103 ? -5.144 -2.156 16.991 1.00 92.19 103 LEU A CA 1
ATOM 783 C C . LEU A 1 103 ? -4.763 -0.960 16.121 1.00 92.19 103 LEU A C 1
ATOM 785 O O . LEU A 1 103 ? -3.624 -0.881 15.670 1.00 92.19 103 LEU A O 1
ATOM 789 N N . SER A 1 104 ? -5.680 -0.016 15.960 1.00 90.81 104 SER A N 1
ATOM 790 C CA . SER A 1 104 ? -5.457 1.212 15.203 1.00 90.81 104 SER A CA 1
ATOM 791 C C . SER A 1 104 ? -5.651 2.433 16.080 1.00 90.81 104 SER A C 1
ATOM 793 O O . SER A 1 104 ? -6.619 2.507 16.833 1.00 90.81 104 SER A O 1
ATOM 795 N N . ILE A 1 105 ? -4.765 3.415 15.963 1.00 91.00 105 ILE A N 1
ATOM 796 C CA . ILE A 1 105 ? -4.889 4.714 16.632 1.00 91.00 105 ILE A CA 1
ATOM 797 C C . ILE A 1 105 ? -5.145 5.765 15.56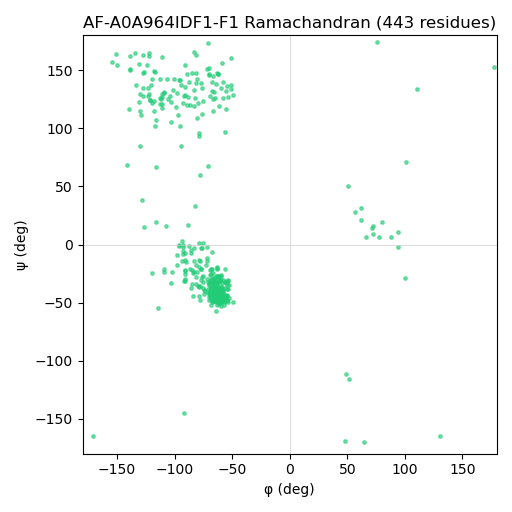6 1.00 91.00 105 ILE A C 1
ATOM 799 O O . ILE A 1 105 ? -4.391 5.879 14.599 1.00 91.00 105 ILE A O 1
ATOM 803 N N . VAL A 1 106 ? -6.230 6.511 15.734 1.00 87.44 106 VAL A N 1
ATOM 804 C CA . VAL A 1 106 ? -6.769 7.396 14.708 1.00 87.44 106 VAL A CA 1
ATOM 805 C C . VAL A 1 106 ? -7.009 8.784 15.304 1.00 87.44 106 VAL A C 1
ATOM 807 O O . VAL A 1 106 ? -7.667 8.877 16.346 1.00 87.44 106 VAL A O 1
ATOM 810 N N . PRO A 1 107 ? -6.522 9.866 14.670 1.00 86.81 107 PRO A N 1
ATOM 811 C CA . PRO A 1 107 ? -6.887 11.216 15.069 1.00 86.81 107 PRO A CA 1
ATOM 812 C C . PRO A 1 107 ? -8.362 11.458 14.728 1.00 86.81 107 PRO A C 1
ATOM 814 O O . PRO A 1 107 ? -8.811 11.220 13.604 1.00 86.81 107 PRO A O 1
ATOM 817 N N . ALA A 1 108 ? -9.129 11.917 15.711 1.00 81.69 108 ALA A N 1
ATOM 818 C CA . ALA A 1 108 ? -10.528 12.298 15.545 1.00 81.69 108 ALA A CA 1
ATOM 819 C C . ALA A 1 108 ? -10.692 13.780 15.176 1.00 81.69 108 ALA A C 1
ATOM 821 O O . ALA A 1 108 ? -11.761 14.193 14.713 1.00 81.69 108 ALA A O 1
ATOM 822 N N . THR A 1 109 ? -9.633 14.571 15.357 1.00 71.88 109 THR A N 1
ATOM 823 C CA . THR A 1 109 ? -9.547 15.975 14.965 1.00 71.88 109 THR A CA 1
ATOM 824 C C . THR A 1 109 ? -8.909 16.125 13.583 1.00 71.88 109 THR A C 1
ATOM 826 O O . THR A 1 109 ? -7.931 15.470 13.228 1.00 71.88 109 THR A O 1
ATOM 829 N N . GLY A 1 110 ? -9.486 17.014 12.771 1.00 58.88 110 GLY A N 1
ATOM 830 C CA . GLY A 1 110 ? -9.003 17.327 11.428 1.00 58.88 110 GLY A CA 1
ATOM 831 C C . GLY A 1 110 ? -9.924 16.829 10.315 1.00 58.88 110 GLY A C 1
ATOM 832 O O . GLY A 1 110 ? -10.395 15.695 10.297 1.00 58.88 110 GLY A O 1
ATOM 833 N N . ASN A 1 111 ? -10.176 17.708 9.346 1.00 48.66 111 ASN A N 1
ATOM 834 C CA . ASN A 1 111 ? -10.822 17.322 8.102 1.00 48.66 111 ASN A CA 1
ATOM 835 C C . ASN A 1 111 ? -9.761 16.708 7.170 1.00 48.66 111 ASN A C 1
ATOM 837 O O . ASN A 1 111 ? -8.677 17.262 7.008 1.00 48.66 111 ASN A O 1
ATOM 841 N N . VAL A 1 112 ? -10.130 15.628 6.478 1.00 45.53 112 VAL A N 1
ATOM 842 C CA . VAL A 1 112 ? -9.564 15.159 5.193 1.00 45.53 112 VAL A CA 1
ATOM 843 C C . VAL A 1 112 ? -8.531 14.012 5.216 1.00 45.53 112 VAL A C 1
ATOM 845 O O . VAL A 1 112 ? -8.568 13.218 4.281 1.00 45.53 112 VAL A O 1
ATOM 848 N N . THR A 1 113 ? -7.702 13.777 6.243 1.00 51.53 113 THR A N 1
ATOM 849 C CA . THR A 1 113 ? -6.728 12.650 6.180 1.00 51.53 113 THR A CA 1
ATOM 850 C C . THR A 1 113 ? -7.145 11.423 6.997 1.00 51.53 113 THR A C 1
ATOM 852 O O . THR A 1 113 ? -6.988 11.422 8.216 1.00 51.53 113 THR A O 1
ATOM 855 N N . ARG A 1 114 ? -7.602 10.347 6.332 1.00 63.81 114 ARG A N 1
ATOM 856 C CA . ARG A 1 114 ? -7.820 9.011 6.934 1.00 63.81 114 ARG A CA 1
ATOM 857 C C . ARG A 1 114 ? -6.484 8.324 7.261 1.00 63.81 114 ARG A C 1
ATOM 859 O O . ARG A 1 114 ? -6.107 7.363 6.597 1.00 63.81 114 ARG A O 1
ATOM 866 N N . ARG A 1 115 ? -5.729 8.857 8.221 1.00 70.88 115 ARG A N 1
ATOM 867 C CA . ARG A 1 115 ? -4.460 8.269 8.675 1.00 70.88 115 ARG A CA 1
ATOM 868 C C . ARG A 1 115 ? -4.676 7.498 9.971 1.00 70.88 115 ARG A C 1
ATOM 870 O O . ARG A 1 115 ? -5.452 7.933 10.815 1.00 70.88 115 ARG A O 1
ATOM 877 N N . SER A 1 116 ? -3.983 6.379 10.107 1.00 80.44 116 SER A N 1
ATOM 878 C CA . SER A 1 116 ? -3.998 5.522 11.289 1.00 80.44 116 SER A CA 1
ATOM 879 C C . SER A 1 116 ? -2.586 5.041 11.600 1.00 80.44 116 SER A C 1
ATOM 881 O O . SER A 1 116 ? -1.749 4.902 10.708 1.00 80.44 116 SER A O 1
ATOM 883 N N . LEU A 1 117 ? -2.324 4.810 12.881 1.00 84.69 117 LEU A N 1
ATOM 884 C CA . LEU A 1 117 ? -1.196 4.018 13.356 1.00 84.69 117 LEU A CA 1
ATOM 885 C C . LEU A 1 117 ? -1.702 2.608 13.632 1.00 84.69 117 LEU A C 1
ATOM 887 O O . LEU A 1 117 ? -2.479 2.421 14.567 1.00 84.69 117 LEU A O 1
ATOM 891 N N . ASP A 1 118 ? -1.264 1.642 12.829 1.00 85.94 118 ASP A N 1
ATOM 892 C CA . ASP A 1 118 ? -1.793 0.280 12.853 1.00 85.94 118 ASP A CA 1
ATOM 893 C C . ASP A 1 118 ? -0.781 -0.717 13.432 1.00 85.94 118 ASP A C 1
ATOM 895 O O . ASP A 1 118 ? 0.376 -0.794 13.018 1.00 85.94 118 ASP A O 1
ATOM 899 N N . PHE A 1 119 ? -1.243 -1.527 14.380 1.00 89.62 119 PHE A N 1
ATOM 900 C CA . PHE A 1 119 ? -0.489 -2.591 15.028 1.00 89.62 119 PHE A CA 1
ATOM 901 C C . PHE A 1 119 ? -1.211 -3.915 14.810 1.00 89.62 119 PHE A C 1
ATOM 903 O O . PHE A 1 119 ? -2.378 -4.057 15.167 1.00 89.62 119 PHE A O 1
ATOM 910 N N . THR A 1 120 ? -0.512 -4.903 14.252 1.00 87.31 120 THR A N 1
ATOM 911 C CA . THR A 1 120 ? -1.069 -6.244 14.023 1.00 87.31 120 THR A CA 1
ATOM 912 C C . THR A 1 120 ? -0.403 -7.254 14.946 1.00 87.31 120 THR A C 1
ATOM 914 O O . THR A 1 120 ? 0.823 -7.362 14.985 1.00 87.31 120 THR A O 1
ATOM 917 N N . PHE A 1 121 ? -1.198 -8.012 15.693 1.00 83.88 121 PHE A N 1
ATOM 918 C CA . PHE A 1 121 ? -0.716 -9.082 16.559 1.00 83.88 121 PHE A CA 1
ATOM 919 C C . PHE A 1 121 ? -0.640 -10.425 15.796 1.00 83.88 121 PHE A C 1
ATOM 921 O O . PHE A 1 121 ? -1.458 -10.670 14.912 1.00 83.88 121 PHE A O 1
ATOM 928 N N . PRO A 1 122 ? 0.331 -11.315 16.098 1.00 81.50 122 PRO A N 1
ATOM 929 C CA . PRO A 1 122 ? 1.302 -11.236 17.192 1.00 81.50 122 PRO A CA 1
ATOM 930 C C . PRO A 1 122 ? 2.481 -10.287 16.947 1.00 81.50 122 PRO A C 1
ATOM 932 O O . PRO A 1 122 ? 3.147 -9.947 17.916 1.00 81.50 122 PRO A O 1
ATOM 935 N N . ALA A 1 123 ? 2.725 -9.835 15.711 1.00 80.75 123 ALA A N 1
ATOM 936 C CA . ALA A 1 123 ? 3.945 -9.104 15.343 1.00 80.75 123 ALA A CA 1
ATOM 937 C C . ALA A 1 123 ? 4.213 -7.861 16.217 1.00 80.75 123 ALA A C 1
ATOM 939 O O . ALA A 1 123 ? 5.342 -7.602 16.621 1.00 80.75 123 ALA A O 1
ATOM 940 N N . ALA A 1 124 ? 3.171 -7.121 16.602 1.00 85.88 124 ALA A N 1
ATOM 941 C CA . ALA A 1 124 ? 3.292 -5.971 17.501 1.00 85.88 124 ALA A CA 1
ATOM 942 C C . ALA A 1 124 ? 3.791 -6.327 18.920 1.00 85.88 124 ALA A C 1
ATOM 944 O O . ALA A 1 124 ? 4.294 -5.458 19.630 1.00 85.88 124 ALA A O 1
ATOM 945 N N . ALA A 1 125 ? 3.671 -7.589 19.340 1.00 85.06 125 ALA A N 1
ATOM 946 C CA . ALA A 1 125 ? 4.162 -8.096 20.621 1.00 85.06 125 ALA A CA 1
ATOM 947 C C . ALA A 1 125 ? 5.586 -8.689 20.545 1.00 85.06 125 ALA A C 1
ATOM 949 O O . ALA A 1 125 ? 6.129 -9.099 21.579 1.00 85.06 125 ALA A O 1
ATOM 950 N N . ASP A 1 126 ? 6.205 -8.722 19.360 1.00 83.00 126 ASP A N 1
ATOM 951 C CA . ASP A 1 126 ? 7.566 -9.226 19.172 1.00 83.00 126 ASP A CA 1
ATOM 952 C C . ASP A 1 126 ? 8.612 -8.285 19.793 1.00 83.00 126 ASP A C 1
ATOM 954 O O . ASP A 1 126 ? 8.398 -7.072 19.864 1.00 83.00 126 ASP A O 1
ATOM 958 N N . PRO A 1 127 ? 9.781 -8.796 20.236 1.00 77.62 127 PRO A N 1
ATOM 959 C CA . PRO A 1 127 ? 10.775 -7.991 20.952 1.00 77.62 127 PRO A CA 1
ATOM 960 C C . PRO A 1 127 ? 11.254 -6.743 20.196 1.00 77.62 127 PRO A C 1
ATOM 962 O O . PRO A 1 127 ? 11.555 -5.741 20.840 1.00 77.62 127 PRO A O 1
ATOM 965 N N . GLY A 1 128 ? 11.309 -6.787 18.861 1.00 78.81 128 GLY A N 1
ATOM 966 C CA . GLY A 1 128 ? 11.700 -5.638 18.038 1.00 78.81 128 GLY A CA 1
ATOM 967 C C . GLY A 1 128 ? 10.615 -4.562 17.903 1.00 78.81 128 GLY A C 1
ATOM 968 O O . GLY A 1 128 ? 10.944 -3.392 17.737 1.00 78.81 128 GLY A O 1
ATOM 969 N N . SER A 1 129 ? 9.338 -4.936 18.024 1.00 86.38 129 SER A N 1
ATOM 970 C CA . SER A 1 129 ? 8.189 -4.063 17.726 1.00 86.38 129 SER A CA 1
ATOM 971 C C . SER A 1 129 ? 7.429 -3.616 18.974 1.00 86.38 129 SER A C 1
ATOM 973 O O . SER A 1 129 ? 6.818 -2.548 18.974 1.00 86.38 129 SER A O 1
ATOM 975 N N . LEU A 1 130 ? 7.523 -4.372 20.072 1.00 88.94 130 LEU A N 1
ATOM 976 C CA . LEU A 1 130 ? 6.843 -4.068 21.332 1.00 88.94 130 LEU A CA 1
ATOM 977 C C . LEU A 1 130 ? 7.252 -2.703 21.902 1.00 88.94 130 LEU A C 1
ATOM 979 O O . LEU A 1 130 ? 6.420 -1.999 22.466 1.00 88.94 130 LEU A O 1
ATOM 983 N N . GLY A 1 131 ? 8.518 -2.305 21.741 1.00 90.19 131 GLY A N 1
ATOM 984 C CA . GLY A 1 131 ? 8.978 -0.977 22.158 1.00 90.19 131 GLY A CA 1
ATOM 985 C C . GLY A 1 131 ? 8.233 0.149 21.435 1.00 90.19 131 GLY A C 1
ATOM 986 O O . GLY A 1 131 ? 7.814 1.110 22.073 1.00 90.19 131 GLY A O 1
ATOM 987 N N . VAL A 1 132 ? 7.997 -0.013 20.129 1.00 89.88 132 VAL A N 1
ATOM 988 C CA . VAL A 1 132 ? 7.249 0.949 19.306 1.00 89.88 132 VAL A CA 1
ATOM 989 C C . VAL A 1 132 ? 5.776 0.976 19.710 1.00 89.88 132 VAL A C 1
ATOM 991 O O . VAL A 1 132 ? 5.219 2.057 19.884 1.00 89.88 132 VAL A O 1
ATOM 994 N N . LEU A 1 133 ? 5.164 -0.194 19.939 1.00 92.19 133 LEU A N 1
ATOM 995 C CA . LEU A 1 133 ? 3.793 -0.283 20.451 1.00 92.19 133 LEU A CA 1
ATOM 996 C C . LEU A 1 133 ? 3.647 0.470 21.779 1.00 92.19 133 LEU A C 1
ATOM 998 O O . LEU A 1 133 ? 2.740 1.277 21.926 1.00 92.19 133 LEU A O 1
ATOM 1002 N N . LEU A 1 134 ? 4.543 0.247 22.742 1.00 91.62 134 LEU A N 1
ATOM 1003 C CA . LEU A 1 134 ? 4.471 0.919 24.042 1.00 91.62 134 LEU A CA 1
ATOM 1004 C C . LEU A 1 134 ? 4.719 2.430 23.937 1.00 91.62 134 LEU A C 1
ATOM 1006 O O . LEU A 1 134 ? 4.090 3.196 24.661 1.00 91.62 134 LEU A O 1
ATOM 1010 N N . MET A 1 135 ? 5.612 2.850 23.039 1.00 90.25 135 MET A N 1
ATOM 1011 C CA . MET A 1 135 ? 5.940 4.258 22.819 1.00 90.25 135 MET A CA 1
ATOM 1012 C C . MET A 1 135 ? 4.788 5.041 22.183 1.00 90.25 135 MET A C 1
ATOM 1014 O O . MET A 1 135 ? 4.604 6.200 22.529 1.00 90.25 135 MET A O 1
ATOM 1018 N N . LEU A 1 136 ? 4.038 4.432 21.260 1.00 91.31 136 LEU A N 1
ATOM 1019 C CA . LEU A 1 136 ? 3.006 5.124 20.478 1.00 91.31 136 LEU A CA 1
ATOM 1020 C C . LEU A 1 136 ? 1.580 4.831 20.961 1.00 91.31 136 LEU A C 1
ATOM 1022 O O . LEU A 1 136 ? 0.722 5.701 20.895 1.00 91.31 136 LEU A O 1
ATOM 1026 N N . ALA A 1 137 ? 1.309 3.624 21.459 1.00 94.00 137 ALA A N 1
ATOM 1027 C CA . ALA A 1 137 ? -0.015 3.229 21.941 1.00 94.00 137 ALA A CA 1
ATOM 1028 C C . ALA A 1 137 ? -0.174 3.343 23.460 1.00 94.00 137 ALA A C 1
ATOM 1030 O O . ALA A 1 137 ? -1.281 3.172 23.965 1.00 94.00 137 ALA A O 1
ATOM 1031 N N . GLY A 1 138 ? 0.908 3.589 24.205 1.00 94.44 138 GLY A N 1
ATOM 1032 C CA . GLY A 1 138 ? 0.856 3.771 25.653 1.00 94.44 138 GLY A CA 1
ATOM 1033 C C . GLY A 1 138 ? 0.211 5.098 26.051 1.00 94.44 138 GLY A C 1
ATOM 1034 O O . GLY A 1 138 ? 0.344 6.095 25.348 1.00 94.44 138 GLY A O 1
ATOM 1035 N N . SER A 1 139 ? -0.429 5.145 27.219 1.00 95.44 139 SER A N 1
ATOM 1036 C CA . SER A 1 139 ? -1.115 6.341 27.731 1.00 95.44 139 SER A CA 1
ATOM 1037 C C . SER A 1 139 ? -0.211 7.576 27.802 1.00 95.44 139 SER A C 1
ATOM 1039 O O . SER A 1 139 ? -0.669 8.687 27.559 1.00 95.44 139 SER A O 1
ATOM 1041 N N . ALA A 1 140 ? 1.083 7.382 28.075 1.00 93.44 140 ALA A N 1
ATOM 1042 C CA . ALA A 1 140 ? 2.067 8.459 28.124 1.00 93.44 140 ALA A CA 1
ATOM 1043 C C . ALA A 1 140 ? 2.226 9.197 26.781 1.00 93.44 140 ALA A C 1
ATOM 1045 O O . ALA A 1 140 ? 2.498 10.390 26.791 1.00 93.44 140 ALA A O 1
ATOM 1046 N N . ALA A 1 141 ? 2.023 8.519 25.644 1.00 92.56 141 ALA A N 1
ATOM 1047 C CA . ALA A 1 141 ? 2.126 9.127 24.315 1.00 92.56 141 ALA A CA 1
ATOM 1048 C C . ALA A 1 141 ? 1.046 10.194 24.071 1.00 92.56 141 ALA A C 1
ATOM 1050 O O . ALA A 1 141 ? 1.280 11.171 23.363 1.00 92.56 141 ALA A O 1
ATOM 1051 N N . PHE A 1 142 ? -0.125 10.001 24.684 1.00 92.38 142 PHE A N 1
ATOM 1052 C CA . PHE A 1 142 ? -1.255 10.925 24.624 1.00 92.38 142 PHE A CA 1
ATOM 1053 C C . PHE A 1 142 ? -1.091 12.082 25.615 1.00 92.38 142 PHE A C 1
ATOM 1055 O O . PHE A 1 142 ? -1.488 13.201 25.315 1.00 92.38 142 PHE A O 1
ATOM 1062 N N . ASP A 1 143 ? -0.475 11.837 26.777 1.00 91.19 143 ASP A N 1
ATOM 1063 C CA . ASP A 1 143 ? -0.235 12.876 27.789 1.00 91.19 143 ASP A CA 1
ATOM 1064 C C . ASP A 1 143 ? 0.832 13.896 27.364 1.00 91.19 143 ASP A C 1
ATOM 1066 O O . ASP A 1 143 ? 0.760 15.061 27.750 1.00 91.19 143 ASP A O 1
ATOM 1070 N N . THR A 1 144 ? 1.833 13.473 26.588 1.00 88.75 144 THR A N 1
ATOM 1071 C CA . THR A 1 144 ? 2.961 14.331 26.192 1.00 88.75 144 THR A CA 1
ATOM 1072 C C . THR A 1 144 ? 2.764 15.059 24.864 1.00 88.75 144 THR A C 1
ATOM 1074 O O . THR A 1 144 ? 3.606 15.883 24.519 1.00 88.75 144 THR A O 1
ATOM 1077 N N . GLY A 1 145 ? 1.707 14.751 24.102 1.00 82.88 145 GLY A N 1
ATOM 1078 C CA . GLY A 1 145 ? 1.530 15.250 22.730 1.00 82.88 145 GLY A CA 1
ATOM 1079 C C . GLY A 1 145 ? 2.477 14.613 21.702 1.00 82.88 145 GLY A C 1
ATOM 1080 O O . GLY A 1 145 ? 2.516 15.032 20.548 1.00 82.88 145 GLY A O 1
ATOM 1081 N N . ALA A 1 146 ? 3.223 13.566 22.080 1.00 86.12 146 ALA A N 1
ATOM 1082 C CA . ALA A 1 146 ? 4.194 12.914 21.198 1.00 86.12 146 ALA A CA 1
ATOM 1083 C C . ALA A 1 146 ? 3.561 12.339 19.917 1.00 86.12 146 ALA A C 1
ATOM 1085 O O . ALA A 1 146 ? 4.232 12.224 18.891 1.00 86.12 146 ALA A O 1
ATOM 1086 N N . LEU A 1 147 ? 2.277 11.972 19.965 1.00 86.38 147 LEU A N 1
ATOM 1087 C CA . LEU A 1 147 ? 1.534 11.498 18.797 1.00 86.38 147 LEU A CA 1
ATOM 1088 C C . LEU A 1 147 ? 1.285 12.597 17.759 1.00 86.38 147 LEU A C 1
ATOM 1090 O O . LEU A 1 147 ? 1.379 12.318 16.563 1.00 86.38 147 LEU A O 1
ATOM 1094 N N . ASP A 1 148 ? 1.014 13.827 18.196 1.00 84.25 148 ASP A N 1
ATOM 1095 C CA . ASP A 1 148 ? 0.832 14.971 17.300 1.00 84.25 148 ASP A CA 1
ATOM 1096 C C . ASP A 1 148 ? 2.154 15.325 16.607 1.00 84.25 148 ASP A C 1
ATOM 1098 O O . ASP A 1 148 ? 2.204 15.434 15.378 1.00 84.25 148 ASP A O 1
ATOM 1102 N N . ASP A 1 149 ? 3.248 15.383 17.375 1.00 85.19 149 ASP A N 1
ATOM 1103 C CA . ASP A 1 149 ? 4.600 15.594 16.845 1.00 85.19 149 ASP A CA 1
ATOM 1104 C C . ASP A 1 149 ? 4.984 14.510 15.829 1.00 85.19 149 ASP A C 1
ATOM 1106 O O . ASP A 1 149 ? 5.526 14.798 14.757 1.00 85.19 149 ASP A O 1
ATOM 1110 N N . TRP A 1 150 ? 4.675 13.246 16.137 1.00 84.00 150 TRP A N 1
ATOM 1111 C CA . TRP A 1 150 ? 4.934 12.128 15.234 1.00 84.00 150 TRP A CA 1
ATOM 1112 C C . TRP A 1 150 ? 4.105 12.232 13.949 1.00 84.00 150 TRP A C 1
ATOM 1114 O O . TRP A 1 150 ? 4.630 12.003 12.857 1.00 84.00 150 TRP A O 1
ATOM 1124 N N . LEU A 1 151 ? 2.827 12.610 14.050 1.00 80.50 151 LEU A N 1
ATOM 1125 C CA . LEU A 1 151 ? 1.946 12.772 12.896 1.00 80.50 151 LEU A CA 1
ATOM 1126 C C . LEU A 1 151 ? 2.432 13.897 11.970 1.00 80.50 151 LEU A C 1
ATOM 1128 O O . LEU A 1 151 ? 2.450 13.717 10.748 1.00 80.50 151 LEU A O 1
ATOM 1132 N N . GLU A 1 152 ? 2.869 15.028 12.526 1.00 81.75 152 GLU A N 1
ATOM 1133 C CA . GLU A 1 152 ? 3.455 16.132 11.758 1.00 81.75 152 GLU A CA 1
ATOM 1134 C C . GLU A 1 152 ? 4.811 15.763 11.139 1.00 81.75 152 GLU A C 1
ATOM 1136 O O . GLU A 1 152 ? 5.071 16.063 9.965 1.00 81.75 152 GLU A O 1
ATOM 1141 N N . ALA A 1 153 ? 5.654 15.024 11.865 1.00 83.94 153 ALA A N 1
ATOM 1142 C CA . ALA A 1 153 ? 6.894 14.482 11.318 1.00 83.94 153 ALA A CA 1
ATOM 1143 C C . ALA A 1 153 ? 6.621 13.526 10.143 1.00 83.94 153 ALA A C 1
ATOM 1145 O O . ALA A 1 153 ? 7.249 13.651 9.089 1.00 83.94 153 ALA A O 1
ATOM 1146 N N . ALA A 1 154 ? 5.638 12.630 10.270 1.00 80.12 154 ALA A N 1
ATOM 1147 C CA . ALA A 1 154 ? 5.228 11.710 9.210 1.00 80.12 154 ALA A CA 1
ATOM 1148 C C . ALA A 1 154 ? 4.629 12.445 7.996 1.00 80.12 154 ALA A C 1
ATOM 1150 O O . ALA A 1 154 ? 4.886 12.076 6.850 1.00 80.12 154 ALA A O 1
ATOM 1151 N N . ARG A 1 155 ? 3.853 13.518 8.212 1.00 77.69 155 ARG A N 1
ATOM 1152 C CA . ARG A 1 155 ? 3.364 14.405 7.136 1.00 77.69 155 ARG A CA 1
ATOM 1153 C C . ARG A 1 155 ? 4.516 15.060 6.382 1.00 77.69 155 ARG A C 1
ATOM 1155 O O . ARG A 1 155 ? 4.528 15.044 5.150 1.00 77.69 155 ARG A O 1
ATOM 1162 N N . THR A 1 156 ? 5.492 15.586 7.113 1.00 82.88 156 THR A N 1
ATOM 1163 C CA . THR A 1 156 ? 6.687 16.211 6.539 1.00 82.88 156 THR A CA 1
ATOM 1164 C C . THR A 1 156 ? 7.529 15.199 5.761 1.00 82.88 156 THR A C 1
ATOM 1166 O O . THR A 1 156 ? 7.977 15.490 4.649 1.00 82.88 156 THR A O 1
ATOM 1169 N N . ASP A 1 157 ? 7.707 13.989 6.298 1.00 82.69 157 ASP A N 1
ATOM 1170 C CA . ASP A 1 157 ? 8.432 12.911 5.625 1.00 82.69 157 ASP A CA 1
ATOM 1171 C C . ASP A 1 157 ? 7.737 12.484 4.326 1.00 82.69 157 ASP A C 1
ATOM 1173 O O . ASP A 1 157 ? 8.376 12.472 3.275 1.00 82.69 157 ASP A O 1
ATOM 1177 N N . ALA A 1 158 ? 6.420 12.255 4.356 1.00 78.50 158 ALA A N 1
ATOM 1178 C CA . ALA A 1 158 ? 5.637 11.911 3.169 1.00 78.50 158 ALA A CA 1
ATOM 1179 C C . ALA A 1 158 ? 5.729 12.996 2.080 1.00 78.50 158 ALA A C 1
ATOM 1181 O O . ALA A 1 158 ? 5.897 12.694 0.895 1.00 78.50 158 ALA A O 1
ATOM 1182 N N . ALA A 1 159 ? 5.686 14.276 2.471 1.00 79.44 159 ALA A N 1
ATOM 1183 C CA . ALA A 1 159 ? 5.877 15.386 1.543 1.00 79.44 159 ALA A CA 1
ATOM 1184 C C . ALA A 1 159 ? 7.279 15.376 0.908 1.00 79.44 159 ALA A C 1
ATOM 1186 O O . ALA A 1 159 ? 7.403 15.646 -0.289 1.00 79.44 159 ALA A O 1
ATOM 1187 N N . ARG A 1 160 ? 8.321 15.028 1.676 1.00 83.75 160 ARG A N 1
ATOM 1188 C CA . ARG A 1 160 ? 9.693 14.870 1.169 1.00 83.75 160 ARG A CA 1
ATOM 1189 C C . ARG A 1 160 ? 9.810 13.682 0.216 1.00 83.75 160 ARG A C 1
ATOM 1191 O O . ARG A 1 160 ? 10.322 13.857 -0.885 1.00 83.75 160 ARG A O 1
ATOM 1198 N N . VAL A 1 161 ? 9.266 12.518 0.585 1.00 84.62 161 VAL A N 1
ATOM 1199 C CA . VAL A 1 161 ? 9.223 11.321 -0.274 1.00 84.62 161 VAL A CA 1
ATOM 1200 C C . VAL A 1 161 ? 8.563 11.640 -1.614 1.00 84.62 161 VAL A C 1
ATOM 1202 O O . VAL A 1 161 ? 9.087 11.264 -2.659 1.00 84.62 161 VAL A O 1
ATOM 1205 N N . ARG A 1 162 ? 7.457 12.395 -1.611 1.00 82.12 162 ARG A N 1
ATOM 1206 C CA . ARG A 1 162 ? 6.793 12.837 -2.845 1.00 82.12 162 ARG A CA 1
ATOM 1207 C C . ARG A 1 162 ? 7.726 13.654 -3.745 1.00 82.12 162 ARG A C 1
ATOM 1209 O O . ARG A 1 162 ? 7.762 13.411 -4.948 1.00 82.12 162 ARG A O 1
ATOM 1216 N N . VAL A 1 163 ? 8.463 14.617 -3.187 1.00 83.19 163 VAL A N 1
ATOM 1217 C CA . VAL A 1 163 ? 9.408 15.453 -3.953 1.00 83.19 163 VAL A CA 1
ATOM 1218 C C . VAL A 1 163 ? 10.559 14.612 -4.509 1.00 83.19 163 VAL A C 1
ATOM 1220 O O . VAL A 1 163 ? 10.882 14.729 -5.692 1.00 83.19 163 VAL A O 1
ATOM 1223 N N . ASP A 1 164 ? 11.133 13.729 -3.690 1.00 86.94 164 ASP A N 1
ATOM 1224 C CA . ASP A 1 164 ? 12.218 12.835 -4.102 1.00 86.94 164 ASP A CA 1
ATOM 1225 C C . ASP A 1 164 ? 11.773 11.899 -5.234 1.00 86.94 164 ASP A C 1
ATOM 1227 O O . ASP A 1 164 ? 12.485 11.752 -6.227 1.00 86.94 164 ASP A O 1
ATOM 1231 N N . LEU A 1 165 ? 10.568 11.325 -5.140 1.00 87.38 165 LEU A N 1
ATOM 1232 C CA . LEU A 1 165 ? 9.990 10.475 -6.185 1.00 87.38 165 LEU A CA 1
ATOM 1233 C C . LEU A 1 165 ? 9.714 11.245 -7.476 1.00 87.38 165 LEU A C 1
ATOM 1235 O O . LEU A 1 165 ? 10.026 10.751 -8.558 1.00 87.38 165 LEU A O 1
ATOM 1239 N N . GLN A 1 166 ? 9.171 12.462 -7.387 1.00 83.88 166 GLN A N 1
ATOM 1240 C CA . GLN A 1 166 ? 8.960 13.314 -8.559 1.00 83.88 166 GLN A CA 1
ATOM 1241 C C . GLN A 1 166 ? 10.275 13.611 -9.286 1.00 83.88 166 GLN A C 1
ATOM 1243 O O . GLN A 1 166 ? 10.316 13.582 -10.517 1.00 83.88 166 GLN A O 1
ATOM 1248 N N . GLN A 1 167 ? 11.358 13.863 -8.547 1.00 85.56 167 GLN A N 1
ATOM 1249 C CA . GLN A 1 167 ? 12.680 14.025 -9.145 1.00 85.56 167 GLN A CA 1
ATOM 1250 C C . GLN A 1 167 ? 13.214 12.698 -9.702 1.00 85.56 167 GLN A C 1
ATOM 1252 O O . GLN A 1 167 ? 13.741 12.667 -10.814 1.00 85.56 167 GLN A O 1
ATOM 1257 N N . GLY A 1 168 ? 13.022 11.595 -8.979 1.00 90.00 168 GLY A N 1
ATOM 1258 C CA . GLY A 1 168 ? 13.439 10.263 -9.403 1.00 90.00 168 GLY A CA 1
ATOM 1259 C C . GLY A 1 168 ? 12.796 9.819 -10.720 1.00 90.00 168 GLY A C 1
ATOM 1260 O O . GLY A 1 168 ? 13.476 9.240 -11.566 1.00 90.00 168 GLY A O 1
ATOM 1261 N N . VAL A 1 169 ? 11.524 10.167 -10.939 1.00 89.19 169 VAL A N 1
ATOM 1262 C CA . VAL A 1 169 ? 10.815 9.991 -12.216 1.00 89.19 169 VAL A CA 1
ATOM 1263 C C . VAL A 1 169 ? 11.505 10.740 -13.349 1.00 89.19 169 VAL A C 1
ATOM 1265 O O . VAL A 1 169 ? 11.734 10.160 -14.408 1.00 89.19 169 VAL A O 1
ATOM 1268 N N . ILE A 1 170 ? 11.844 12.014 -13.143 1.00 85.56 170 ILE A N 1
ATOM 1269 C CA . ILE A 1 170 ? 12.490 12.841 -14.171 1.00 85.56 170 ILE A CA 1
ATOM 1270 C C . ILE A 1 170 ? 13.846 12.242 -14.555 1.00 85.56 170 ILE A C 1
ATOM 1272 O O . ILE A 1 170 ? 14.153 12.099 -15.741 1.00 85.56 170 ILE A O 1
ATOM 1276 N N . ASP A 1 171 ? 14.633 11.845 -13.556 1.00 89.62 171 ASP A N 1
ATOM 1277 C CA . ASP A 1 171 ? 15.947 11.240 -13.758 1.00 89.62 171 ASP A CA 1
ATOM 1278 C C . ASP A 1 171 ? 15.837 9.899 -14.506 1.00 89.62 171 ASP A C 1
ATOM 1280 O O . ASP A 1 171 ? 16.604 9.634 -15.440 1.00 89.62 171 ASP A O 1
ATOM 1284 N N . ALA A 1 172 ? 14.858 9.066 -14.131 1.00 92.38 172 ALA A N 1
ATOM 1285 C CA . ALA A 1 172 ? 14.583 7.785 -14.774 1.00 92.38 172 ALA A CA 1
ATOM 1286 C C . ALA A 1 172 ? 14.143 7.963 -16.235 1.00 92.38 172 ALA A C 1
ATOM 1288 O O . ALA A 1 172 ? 14.715 7.332 -17.126 1.00 92.38 172 ALA A O 1
ATOM 1289 N N . LEU A 1 173 ? 13.184 8.858 -16.499 1.00 89.94 173 LEU A N 1
ATOM 1290 C CA . LEU A 1 173 ? 12.709 9.170 -17.850 1.00 89.94 173 LEU A CA 1
ATOM 1291 C C . LEU A 1 173 ? 13.847 9.675 -18.738 1.00 89.94 173 LEU A C 1
ATOM 1293 O O . LEU A 1 173 ? 14.007 9.188 -19.859 1.00 89.94 173 LEU A O 1
ATOM 1297 N N . GLY A 1 174 ? 14.666 10.605 -18.242 1.00 87.75 174 GLY A N 1
ATOM 1298 C CA . GLY A 1 174 ? 15.803 11.144 -18.988 1.00 87.75 174 GLY A CA 1
ATOM 1299 C C . GLY A 1 174 ? 16.833 10.068 -19.344 1.00 87.75 174 GLY A C 1
ATOM 1300 O O . GLY A 1 174 ? 17.235 9.949 -20.505 1.00 87.75 174 GLY A O 1
ATOM 1301 N N . GLY A 1 175 ? 17.220 9.241 -18.366 1.00 90.19 175 GLY A N 1
ATOM 1302 C CA . GLY A 1 175 ? 18.187 8.160 -18.565 1.00 90.19 175 GLY A CA 1
ATOM 1303 C C . GLY A 1 175 ? 17.696 7.077 -19.530 1.00 90.19 175 GLY A C 1
ATOM 1304 O O . GLY A 1 175 ? 18.438 6.662 -20.424 1.00 90.19 175 GLY A O 1
ATOM 1305 N N . LEU A 1 176 ? 16.440 6.647 -19.389 1.00 91.94 176 LEU A N 1
ATOM 1306 C CA . LEU A 1 176 ? 15.840 5.624 -20.249 1.00 91.94 176 LEU A CA 1
ATOM 1307 C C . LEU A 1 176 ? 15.626 6.139 -21.674 1.00 91.94 176 LEU A C 1
ATOM 1309 O O . LEU A 1 176 ? 16.008 5.456 -22.626 1.00 91.94 176 LEU A O 1
ATOM 1313 N N . THR A 1 177 ? 15.110 7.362 -21.837 1.00 90.38 177 THR A N 1
ATOM 1314 C CA . THR A 1 177 ? 14.900 7.974 -23.161 1.00 90.38 177 THR A CA 1
ATOM 1315 C C . THR A 1 177 ? 16.213 8.049 -23.936 1.00 90.38 177 THR A C 1
ATOM 1317 O O . THR A 1 177 ? 16.261 7.669 -25.103 1.00 90.38 177 THR A O 1
ATOM 1320 N N . GLN A 1 178 ? 17.316 8.450 -23.291 1.00 88.00 178 GLN A N 1
ATOM 1321 C CA . GLN A 1 178 ? 18.625 8.533 -23.946 1.00 88.00 178 GLN A CA 1
ATOM 1322 C C . GLN A 1 178 ? 19.081 7.191 -24.544 1.00 88.00 178 GLN A C 1
ATOM 1324 O O . GLN A 1 178 ? 19.665 7.156 -25.632 1.00 88.00 178 GLN A O 1
ATOM 1329 N N . VAL A 1 179 ? 18.838 6.084 -23.840 1.00 88.81 179 VAL A N 1
ATOM 1330 C CA . VAL A 1 179 ? 19.226 4.746 -24.300 1.00 88.81 179 VAL A CA 1
ATOM 1331 C C . VAL A 1 179 ? 18.251 4.205 -25.347 1.00 88.81 179 VAL A C 1
ATOM 1333 O O . VAL A 1 179 ? 18.687 3.581 -26.317 1.00 88.81 179 VAL A O 1
ATOM 1336 N N . LEU A 1 180 ? 16.956 4.487 -25.205 1.00 87.31 180 LEU A N 1
ATOM 1337 C CA . LEU A 1 180 ? 15.917 4.055 -26.141 1.00 87.31 180 LEU A CA 1
ATOM 1338 C C . LEU A 1 180 ? 15.986 4.780 -27.487 1.00 87.31 180 LEU A C 1
ATOM 1340 O O . LEU A 1 180 ? 15.790 4.141 -28.520 1.00 87.31 180 LEU A O 1
ATOM 1344 N N . THR A 1 181 ? 16.360 6.063 -27.515 1.00 84.81 181 THR A N 1
ATOM 1345 C CA . THR A 1 181 ? 16.589 6.816 -28.765 1.00 84.81 181 THR A CA 1
ATOM 1346 C C . THR A 1 181 ? 17.683 6.179 -29.623 1.00 84.81 181 THR A C 1
ATOM 1348 O O . THR A 1 181 ? 17.641 6.241 -30.845 1.00 84.81 181 THR A O 1
ATOM 1351 N N . ARG A 1 182 ? 18.669 5.521 -29.000 1.00 75.06 182 ARG A N 1
ATOM 1352 C CA . ARG A 1 182 ? 19.723 4.791 -29.725 1.00 75.06 182 ARG A CA 1
ATOM 1353 C C . ARG A 1 182 ? 19.265 3.420 -30.227 1.00 75.06 182 ARG A C 1
ATOM 1355 O O . ARG A 1 182 ? 19.919 2.850 -31.094 1.00 75.06 182 ARG A O 1
ATOM 1362 N N . ALA A 1 183 ? 18.195 2.873 -29.654 1.00 69.81 183 ALA A N 1
ATOM 1363 C CA . ALA A 1 183 ? 17.714 1.520 -29.918 1.00 69.81 183 ALA A CA 1
ATOM 1364 C C . ALA A 1 183 ? 16.498 1.475 -30.857 1.00 69.81 183 ALA A C 1
ATOM 1366 O O . ALA A 1 183 ? 16.275 0.450 -31.497 1.00 69.81 183 ALA A O 1
ATOM 1367 N N . THR A 1 184 ? 15.724 2.559 -30.946 1.00 67.50 184 THR A N 1
ATOM 1368 C CA . THR A 1 184 ? 14.440 2.599 -31.656 1.00 67.50 184 THR A CA 1
ATOM 1369 C C . THR A 1 184 ? 14.388 3.732 -32.676 1.00 67.50 184 THR A C 1
ATOM 1371 O O . THR A 1 184 ? 14.970 4.793 -32.478 1.00 67.50 184 THR A O 1
ATOM 1374 N N . ARG A 1 185 ? 13.649 3.515 -33.771 1.00 60.41 185 ARG A N 1
ATOM 1375 C CA . ARG A 1 185 ? 13.229 4.577 -34.709 1.00 60.41 185 ARG A CA 1
ATOM 1376 C C . ARG A 1 185 ? 11.831 5.139 -34.382 1.00 60.41 185 ARG A C 1
ATOM 1378 O O . ARG A 1 185 ? 11.306 5.923 -35.161 1.00 60.41 185 ARG A O 1
ATOM 1385 N N . GLY A 1 186 ? 11.214 4.672 -33.291 1.00 65.81 186 GLY A N 1
ATOM 1386 C CA . GLY A 1 186 ? 9.841 4.993 -32.882 1.00 65.81 186 GLY A CA 1
ATOM 1387 C C . GLY A 1 186 ? 9.761 6.191 -31.933 1.00 65.81 186 GLY A C 1
ATOM 1388 O O . GLY A 1 186 ? 10.544 7.126 -32.055 1.00 65.81 186 GLY A O 1
ATOM 1389 N N . ALA A 1 187 ? 8.820 6.158 -30.982 1.00 73.62 187 ALA A N 1
ATOM 1390 C CA . ALA A 1 187 ? 8.656 7.177 -29.942 1.00 73.62 187 ALA A CA 1
ATOM 1391 C C . ALA A 1 187 ? 9.400 6.765 -28.647 1.00 73.62 187 ALA A C 1
ATOM 1393 O O . ALA A 1 187 ? 8.778 6.186 -27.751 1.00 73.62 187 ALA A O 1
ATOM 1394 N N . PRO A 1 188 ? 10.717 7.043 -28.508 1.00 79.12 188 PRO A N 1
ATOM 1395 C CA . PRO A 1 188 ? 11.529 6.562 -27.384 1.00 79.12 188 PRO A CA 1
ATOM 1396 C C . PRO A 1 188 ? 11.019 7.068 -26.035 1.00 79.12 188 PRO A C 1
ATOM 1398 O O . PRO A 1 188 ? 11.116 6.360 -25.037 1.00 79.12 188 PRO A O 1
ATOM 1401 N N . THR A 1 189 ? 10.429 8.263 -26.006 1.00 78.94 189 THR A N 1
ATOM 1402 C CA . THR A 1 189 ? 9.849 8.831 -24.791 1.00 78.94 189 THR A CA 1
ATOM 1403 C C . THR A 1 189 ? 8.604 8.070 -24.338 1.00 78.94 189 THR A C 1
ATOM 1405 O O . THR A 1 189 ? 8.434 7.869 -23.144 1.00 78.94 189 THR A O 1
ATOM 1408 N N . GLY A 1 190 ? 7.757 7.596 -25.261 1.00 82.06 190 GLY A N 1
ATOM 1409 C CA . GLY A 1 190 ? 6.558 6.819 -24.915 1.00 82.06 190 GLY A CA 1
ATOM 1410 C C . GLY A 1 190 ? 6.895 5.437 -24.348 1.00 82.06 190 GLY A C 1
ATOM 1411 O O . GLY A 1 190 ? 6.276 4.978 -23.386 1.00 82.06 190 GLY A O 1
ATOM 1412 N N . GLU A 1 191 ? 7.935 4.794 -24.882 1.00 87.62 191 GLU A N 1
ATOM 1413 C CA . GLU A 1 191 ? 8.453 3.551 -24.308 1.00 87.62 191 GLU A CA 1
ATOM 1414 C C . GLU A 1 191 ? 9.141 3.802 -22.953 1.00 87.62 191 GLU A C 1
ATOM 1416 O O . GLU A 1 191 ? 8.864 3.084 -21.994 1.00 87.62 191 GLU A O 1
ATOM 1421 N N . ALA A 1 192 ? 9.964 4.853 -22.821 1.00 90.00 192 ALA A N 1
ATOM 1422 C CA . ALA A 1 192 ? 10.580 5.232 -21.541 1.00 90.00 192 ALA A CA 1
ATOM 1423 C C . ALA A 1 192 ? 9.523 5.482 -20.458 1.00 90.00 192 ALA A C 1
ATOM 1425 O O . ALA A 1 192 ? 9.661 5.015 -19.328 1.00 90.00 192 ALA A O 1
ATOM 1426 N N . LEU A 1 193 ? 8.451 6.179 -20.835 1.00 86.56 193 LEU A N 1
ATOM 1427 C CA . LEU A 1 193 ? 7.293 6.437 -19.999 1.00 86.56 193 LEU A CA 1
ATOM 1428 C C . LEU A 1 193 ? 6.673 5.130 -19.511 1.00 86.56 193 LEU A C 1
ATOM 1430 O O . LEU A 1 193 ? 6.539 4.923 -18.307 1.00 86.56 193 LEU A O 1
ATOM 1434 N N . THR A 1 194 ? 6.387 4.212 -20.435 1.00 87.75 194 THR A N 1
ATOM 1435 C CA . THR A 1 194 ? 5.847 2.884 -20.116 1.00 87.75 194 THR A CA 1
ATOM 1436 C C . THR A 1 194 ? 6.745 2.130 -19.135 1.00 87.75 194 THR A C 1
ATOM 1438 O O . THR A 1 194 ? 6.243 1.543 -18.177 1.00 87.75 194 THR A O 1
ATOM 1441 N N . LEU A 1 195 ? 8.067 2.167 -19.322 1.00 92.44 195 LEU A N 1
ATOM 1442 C CA . LEU A 1 195 ? 9.013 1.520 -18.409 1.00 92.44 195 LEU A CA 1
ATOM 1443 C C . LEU A 1 195 ? 8.975 2.124 -17.001 1.00 92.44 195 LEU A C 1
ATOM 1445 O O . LEU A 1 195 ? 8.960 1.375 -16.025 1.00 92.44 195 LEU A O 1
ATOM 1449 N N . VAL A 1 196 ? 8.906 3.452 -16.881 1.00 91.69 196 VAL A N 1
ATOM 1450 C CA . VAL A 1 196 ? 8.766 4.121 -15.578 1.00 91.69 196 VAL A CA 1
ATOM 1451 C C . VAL A 1 196 ? 7.441 3.749 -14.911 1.00 91.69 196 VAL A C 1
ATOM 1453 O O . VAL A 1 196 ? 7.447 3.391 -13.734 1.00 91.69 196 VAL A O 1
ATOM 1456 N N . TYR A 1 197 ? 6.327 3.734 -15.650 1.00 88.06 197 TYR A N 1
ATOM 1457 C CA . TYR A 1 197 ? 5.032 3.285 -15.123 1.00 88.06 197 TYR A CA 1
ATOM 1458 C C . TYR A 1 197 ? 5.066 1.825 -14.659 1.00 88.06 197 TYR A C 1
ATOM 1460 O O . TYR A 1 197 ? 4.542 1.526 -13.591 1.00 88.06 197 TYR A O 1
ATOM 1468 N N . ARG A 1 198 ? 5.705 0.916 -15.410 1.00 92.12 198 ARG A N 1
ATOM 1469 C CA . ARG A 1 198 ? 5.878 -0.486 -14.988 1.00 92.12 198 ARG A CA 1
ATOM 1470 C C . ARG A 1 198 ? 6.665 -0.582 -13.689 1.00 92.12 198 ARG A C 1
ATOM 1472 O O . ARG A 1 198 ? 6.254 -1.319 -12.801 1.00 92.12 198 ARG A O 1
ATOM 1479 N N . ILE A 1 199 ? 7.763 0.168 -13.568 1.00 94.62 199 ILE A N 1
ATOM 1480 C CA . ILE A 1 199 ? 8.587 0.178 -12.353 1.00 94.62 199 ILE A CA 1
ATOM 1481 C C . ILE A 1 199 ? 7.771 0.671 -11.154 1.00 94.62 199 ILE A C 1
ATOM 1483 O O . ILE A 1 199 ? 7.698 -0.021 -10.142 1.00 94.62 199 ILE A O 1
ATOM 1487 N N . LEU A 1 200 ? 7.107 1.823 -11.284 1.00 90.38 200 LEU A N 1
ATOM 1488 C CA . LEU A 1 200 ? 6.268 2.393 -10.226 1.00 90.38 200 LEU A CA 1
ATOM 1489 C C . LEU A 1 200 ? 5.125 1.449 -9.829 1.00 90.38 200 LEU A C 1
ATOM 1491 O O . LEU A 1 200 ? 4.909 1.203 -8.644 1.00 90.38 200 LEU A O 1
ATOM 1495 N N . PHE A 1 201 ? 4.417 0.892 -10.815 1.00 89.00 201 PHE A N 1
ATOM 1496 C CA . PHE A 1 201 ? 3.311 -0.033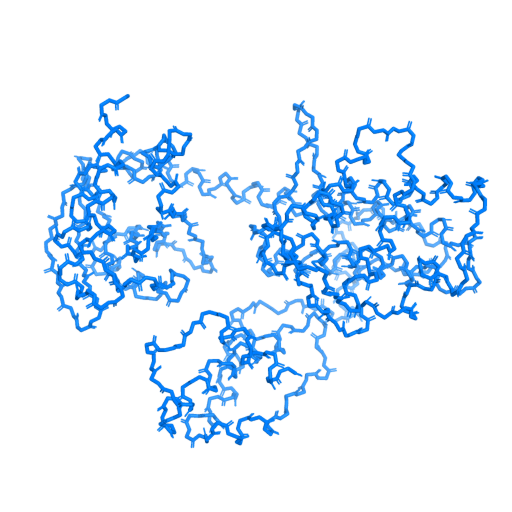 -10.584 1.00 89.00 201 PHE A CA 1
ATOM 1497 C C . PHE A 1 201 ? 3.772 -1.293 -9.852 1.00 89.00 201 PHE A C 1
ATOM 1499 O O . PHE A 1 201 ? 3.117 -1.722 -8.909 1.00 89.00 201 PHE A O 1
ATOM 1506 N N . LEU A 1 202 ? 4.894 -1.887 -10.261 1.00 92.19 202 LEU A N 1
ATOM 1507 C CA . LEU A 1 202 ? 5.403 -3.109 -9.642 1.00 92.19 202 LEU A CA 1
ATOM 1508 C C . LEU A 1 202 ? 5.953 -2.859 -8.236 1.00 92.19 202 LEU A C 1
ATOM 1510 O O . LEU A 1 202 ? 5.670 -3.655 -7.349 1.00 92.19 202 LEU A O 1
ATOM 1514 N N . MET A 1 203 ? 6.640 -1.736 -7.988 1.00 91.81 203 MET A N 1
ATOM 1515 C CA . MET A 1 203 ? 7.035 -1.347 -6.624 1.00 91.81 203 MET A CA 1
ATOM 1516 C C . MET A 1 203 ? 5.810 -1.160 -5.717 1.00 91.81 203 MET A C 1
ATOM 1518 O O . MET A 1 203 ? 5.799 -1.616 -4.574 1.00 91.81 203 MET A O 1
ATOM 1522 N N . PHE A 1 204 ? 4.743 -0.554 -6.244 1.00 86.62 204 PHE A N 1
ATOM 1523 C CA . PHE A 1 204 ? 3.462 -0.420 -5.550 1.00 86.62 204 PHE A CA 1
ATOM 1524 C C . PHE A 1 204 ? 2.762 -1.768 -5.315 1.00 86.62 204 PHE A C 1
ATOM 1526 O O . PHE A 1 204 ? 2.199 -2.002 -4.244 1.00 86.62 204 PHE A O 1
ATOM 1533 N N . ALA A 1 205 ? 2.784 -2.660 -6.306 1.00 85.88 205 ALA A N 1
ATOM 1534 C CA . ALA A 1 205 ? 2.192 -3.988 -6.212 1.00 85.88 205 ALA A CA 1
ATOM 1535 C C . ALA A 1 205 ? 2.929 -4.852 -5.179 1.00 85.88 205 ALA A C 1
ATOM 1537 O O . ALA A 1 205 ? 2.289 -5.512 -4.363 1.00 85.88 205 ALA A O 1
ATOM 1538 N N . GLU A 1 206 ? 4.263 -4.789 -5.163 1.00 89.12 206 GLU A N 1
ATOM 1539 C CA . GLU A 1 206 ? 5.114 -5.421 -4.155 1.00 89.12 206 GLU A CA 1
ATOM 1540 C C . GLU A 1 206 ? 4.811 -4.917 -2.752 1.00 89.12 206 GLU A C 1
ATOM 1542 O O . GLU A 1 206 ? 4.689 -5.726 -1.838 1.00 89.12 206 GLU A O 1
ATOM 1547 N N . SER A 1 207 ? 4.664 -3.602 -2.562 1.00 85.25 207 SER A N 1
ATOM 1548 C CA . SER A 1 207 ? 4.441 -3.035 -1.230 1.00 85.25 207 SER A CA 1
ATOM 1549 C C . SER A 1 207 ? 3.069 -3.365 -0.642 1.00 85.25 207 SER A C 1
ATOM 1551 O O . SER A 1 207 ? 2.906 -3.274 0.568 1.00 85.25 207 SER A O 1
ATOM 1553 N N . ARG A 1 208 ? 2.088 -3.710 -1.487 1.00 77.31 208 ARG A N 1
ATOM 1554 C CA . ARG A 1 208 ? 0.704 -4.045 -1.101 1.00 77.31 208 ARG A CA 1
ATOM 1555 C C . ARG A 1 208 ? 0.379 -5.533 -1.217 1.00 77.31 208 ARG A C 1
ATOM 1557 O O . ARG A 1 208 ? -0.794 -5.891 -1.262 1.00 77.31 208 ARG A O 1
ATOM 1564 N N . ASP A 1 209 ? 1.398 -6.382 -1.315 1.00 78.69 209 ASP A N 1
ATOM 1565 C CA . ASP A 1 209 ? 1.247 -7.839 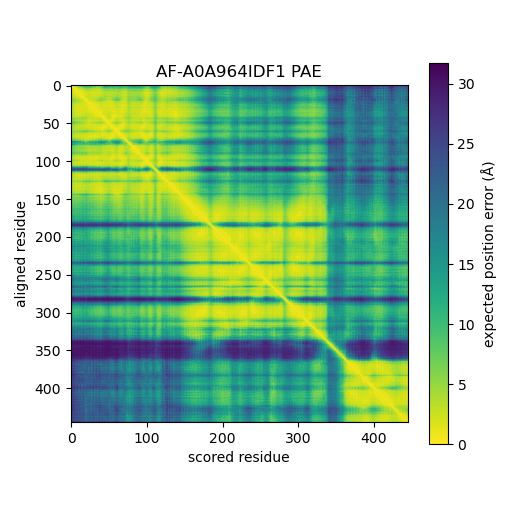-1.389 1.00 78.69 209 ASP A CA 1
ATOM 1566 C C . ASP A 1 209 ? 0.346 -8.303 -2.552 1.00 78.69 209 ASP A C 1
ATOM 1568 O O . ASP A 1 209 ? -0.259 -9.372 -2.508 1.00 78.69 209 ASP A O 1
ATOM 1572 N N . LEU A 1 210 ? 0.285 -7.517 -3.636 1.00 83.12 210 LEU A N 1
ATOM 1573 C CA . LEU A 1 210 ? -0.463 -7.860 -4.857 1.00 83.12 210 LEU A CA 1
ATOM 1574 C C . LEU A 1 210 ? 0.277 -8.886 -5.730 1.00 83.12 210 LEU A C 1
ATOM 1576 O O . LEU A 1 210 ? -0.230 -9.315 -6.765 1.00 83.12 210 LEU A O 1
ATOM 1580 N N . VAL A 1 211 ? 1.481 -9.263 -5.310 1.00 88.12 211 VAL A N 1
ATOM 1581 C CA . VAL A 1 211 ? 2.359 -10.268 -5.911 1.00 88.12 211 VAL A CA 1
ATOM 1582 C C . VAL A 1 211 ? 2.842 -11.225 -4.815 1.00 88.12 211 VAL A C 1
ATOM 1584 O O . VAL A 1 211 ? 2.886 -10.831 -3.645 1.00 88.12 211 VAL A O 1
ATOM 1587 N N . PRO A 1 212 ? 3.231 -12.474 -5.135 1.00 87.50 212 PRO A N 1
ATOM 1588 C CA . PRO A 1 212 ? 3.512 -13.505 -4.134 1.00 87.50 212 PRO A CA 1
ATOM 1589 C C . PRO A 1 212 ? 4.890 -13.333 -3.466 1.00 87.50 212 PRO A C 1
ATOM 1591 O O . PRO A 1 212 ? 5.733 -14.225 -3.497 1.00 87.50 212 PRO A O 1
ATOM 1594 N N . ARG A 1 213 ? 5.135 -12.192 -2.808 1.00 87.81 213 ARG A N 1
ATOM 1595 C CA . ARG A 1 213 ? 6.408 -11.877 -2.126 1.00 87.81 213 ARG A CA 1
ATOM 1596 C C . ARG A 1 213 ? 6.735 -12.816 -0.960 1.00 87.81 213 ARG A C 1
ATOM 1598 O O . ARG A 1 213 ? 7.875 -12.868 -0.511 1.00 87.81 213 ARG A O 1
ATOM 1605 N N . HIS A 1 214 ? 5.731 -13.517 -0.435 1.00 83.62 214 HIS A N 1
ATOM 1606 C CA . HIS A 1 214 ? 5.915 -14.534 0.596 1.00 83.62 214 HIS A CA 1
ATOM 1607 C C . HIS A 1 214 ? 6.653 -15.760 0.037 1.00 83.62 214 HIS A C 1
ATOM 1609 O O . HIS A 1 214 ? 7.334 -16.460 0.783 1.00 83.62 214 HIS A O 1
ATOM 1615 N N . HIS A 1 215 ? 6.562 -16.000 -1.276 1.00 90.88 215 HIS A N 1
ATOM 1616 C CA . HIS A 1 215 ? 7.231 -17.108 -1.934 1.00 90.88 215 HIS A CA 1
ATOM 1617 C C . HIS A 1 215 ? 8.716 -16.772 -2.180 1.00 90.88 215 HIS A C 1
ATOM 1619 O O . HIS A 1 215 ? 9.002 -15.811 -2.901 1.00 90.88 215 HIS A O 1
ATOM 1625 N N . PRO A 1 216 ? 9.680 -17.565 -1.666 1.00 90.19 216 PRO A N 1
ATOM 1626 C CA . PRO A 1 216 ? 11.111 -17.252 -1.751 1.00 90.19 216 PRO A CA 1
ATOM 1627 C C . PRO A 1 216 ? 11.619 -17.012 -3.176 1.00 90.19 216 PRO A C 1
ATOM 1629 O O . PRO A 1 216 ? 12.292 -16.019 -3.427 1.00 90.19 216 PRO A O 1
ATOM 1632 N N . ILE A 1 217 ? 11.214 -17.863 -4.128 1.00 92.31 217 ILE A N 1
ATOM 1633 C CA . ILE A 1 217 ? 11.600 -17.721 -5.543 1.00 92.31 217 ILE A CA 1
ATOM 1634 C C . ILE A 1 217 ? 11.192 -16.350 -6.095 1.00 92.31 217 ILE A C 1
ATOM 1636 O O . ILE A 1 217 ? 12.000 -15.674 -6.726 1.00 92.31 217 ILE A O 1
ATOM 1640 N N . TYR A 1 218 ? 9.950 -15.922 -5.844 1.00 93.81 218 TYR A N 1
ATOM 1641 C CA . TYR A 1 218 ? 9.476 -14.632 -6.334 1.00 93.81 218 TYR A CA 1
ATOM 1642 C C . TYR A 1 218 ? 10.197 -13.485 -5.631 1.00 93.81 218 TYR A C 1
ATOM 1644 O O . TYR A 1 218 ? 10.698 -12.577 -6.288 1.00 93.81 218 TYR A O 1
ATOM 1652 N N . ARG A 1 219 ? 10.285 -13.551 -4.298 1.00 93.12 219 ARG A N 1
ATOM 1653 C CA . ARG A 1 219 ? 10.926 -12.530 -3.467 1.00 93.12 219 ARG A CA 1
ATOM 1654 C C . ARG A 1 219 ? 12.358 -12.246 -3.909 1.00 93.12 219 ARG A C 1
ATOM 1656 O O . ARG A 1 219 ? 12.725 -11.084 -4.065 1.00 93.12 219 ARG A O 1
ATOM 1663 N N . ASP A 1 220 ? 13.138 -13.300 -4.114 1.00 90.44 220 ASP A N 1
ATOM 1664 C CA . ASP A 1 220 ? 14.578 -13.182 -4.300 1.00 90.44 220 ASP A CA 1
ATOM 1665 C C . ASP A 1 220 ? 14.932 -12.888 -5.771 1.00 90.44 220 ASP A C 1
ATOM 1667 O O . ASP A 1 220 ? 15.847 -12.106 -6.027 1.00 90.44 220 ASP A O 1
ATOM 1671 N N . ALA A 1 221 ? 14.171 -13.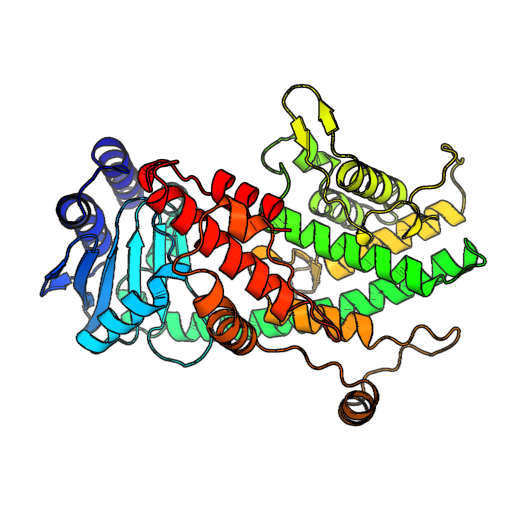420 -6.739 1.00 90.25 221 ALA A N 1
ATOM 1672 C CA . ALA A 1 221 ? 14.499 -13.317 -8.168 1.00 90.25 221 ALA A CA 1
ATOM 1673 C C . ALA A 1 221 ? 13.585 -12.398 -9.003 1.00 90.25 221 ALA A C 1
ATOM 1675 O O . ALA A 1 221 ? 13.993 -11.967 -10.080 1.00 90.25 221 ALA A O 1
ATOM 1676 N N . TYR A 1 222 ? 12.362 -12.103 -8.550 1.00 94.31 222 TYR A N 1
ATOM 1677 C CA . TYR A 1 222 ? 11.337 -11.433 -9.368 1.00 94.31 222 TYR A CA 1
ATOM 1678 C C . TYR A 1 222 ? 10.739 -10.171 -8.734 1.00 94.31 222 TYR A C 1
ATOM 1680 O O . TYR A 1 222 ? 9.721 -9.670 -9.212 1.00 94.31 222 TYR A O 1
ATOM 1688 N N . THR A 1 223 ? 11.373 -9.622 -7.694 1.00 95.44 223 THR A N 1
ATOM 1689 C CA . THR A 1 223 ? 10.998 -8.312 -7.148 1.00 95.44 223 THR A CA 1
ATOM 1690 C C . THR A 1 223 ? 11.883 -7.203 -7.717 1.00 95.44 223 THR A C 1
ATOM 1692 O O . THR A 1 223 ? 13.095 -7.346 -7.874 1.00 95.44 223 THR A O 1
ATOM 1695 N N . LEU A 1 224 ? 11.300 -6.039 -7.986 1.00 96.00 224 LEU A N 1
ATOM 1696 C CA . LEU A 1 224 ? 12.045 -4.813 -8.244 1.00 96.00 224 LEU A CA 1
ATOM 1697 C C . LEU A 1 224 ? 12.858 -4.392 -7.029 1.00 96.00 224 LEU A C 1
ATOM 1699 O O . LEU A 1 224 ? 13.906 -3.774 -7.192 1.00 96.00 224 LEU A O 1
ATOM 1703 N N . SER A 1 225 ? 12.420 -4.763 -5.827 1.00 93.12 225 SER A N 1
ATOM 1704 C CA . SER A 1 225 ? 13.193 -4.591 -4.598 1.00 93.12 225 SER A CA 1
ATOM 1705 C C . SER A 1 225 ? 14.529 -5.359 -4.637 1.00 93.12 225 SER A C 1
ATOM 1707 O O . SER A 1 225 ? 15.576 -4.785 -4.305 1.00 93.12 225 SER A O 1
ATOM 1709 N N . SER A 1 226 ? 14.543 -6.622 -5.091 1.00 93.56 226 SER A N 1
ATOM 1710 C CA . SER A 1 226 ? 15.785 -7.399 -5.237 1.00 93.56 226 SER A CA 1
ATOM 1711 C C . SER A 1 226 ? 16.653 -6.864 -6.378 1.00 93.56 226 SER A C 1
ATOM 1713 O O . SER A 1 226 ? 17.852 -6.648 -6.180 1.00 93.56 226 SER A O 1
ATOM 1715 N N . LEU A 1 227 ? 16.043 -6.512 -7.513 1.00 95.06 227 LEU A N 1
ATOM 1716 C CA . LEU A 1 227 ? 16.734 -5.926 -8.664 1.00 95.06 227 LEU A CA 1
ATOM 1717 C C . LEU A 1 227 ? 17.351 -4.546 -8.350 1.00 95.06 227 LEU A C 1
ATOM 1719 O O . LEU A 1 227 ? 18.472 -4.237 -8.757 1.00 95.06 227 LEU A O 1
ATOM 1723 N N . CYS A 1 228 ? 16.659 -3.713 -7.569 1.00 94.94 228 CYS A N 1
ATOM 1724 C CA . CYS A 1 228 ? 17.179 -2.437 -7.070 1.00 94.94 228 CYS A CA 1
ATOM 1725 C C . CYS A 1 228 ? 18.347 -2.654 -6.096 1.00 94.94 228 CYS A C 1
ATOM 1727 O O . CYS A 1 228 ? 19.364 -1.962 -6.167 1.00 94.94 228 CYS A O 1
ATOM 1729 N N . SER A 1 229 ? 18.251 -3.667 -5.232 1.00 92.88 229 SER A N 1
ATOM 1730 C CA . SER A 1 229 ? 19.347 -4.039 -4.332 1.00 92.88 229 SER A CA 1
ATOM 1731 C C . SER A 1 229 ? 20.596 -4.493 -5.098 1.00 92.88 229 SER A C 1
ATOM 1733 O O . SER A 1 229 ? 21.714 -4.178 -4.693 1.00 92.88 229 SER A O 1
ATOM 1735 N N . GLU A 1 230 ? 20.439 -5.197 -6.222 1.00 92.38 230 GLU A N 1
ATOM 1736 C CA . GLU A 1 230 ? 21.552 -5.533 -7.121 1.00 92.38 230 GLU A CA 1
ATOM 1737 C C . GLU A 1 230 ? 22.173 -4.291 -7.766 1.00 92.38 230 GLU A C 1
ATOM 1739 O O . GLU A 1 230 ? 23.399 -4.151 -7.768 1.00 92.38 230 GLU A O 1
ATOM 1744 N N . ALA A 1 231 ? 21.339 -3.360 -8.237 1.00 93.56 231 ALA A N 1
ATOM 1745 C CA . ALA A 1 231 ? 21.776 -2.082 -8.797 1.00 93.56 231 ALA A CA 1
ATOM 1746 C C . ALA A 1 231 ? 22.562 -1.214 -7.794 1.00 93.56 231 ALA A C 1
ATOM 1748 O O . ALA A 1 231 ? 23.450 -0.464 -8.198 1.00 93.56 231 ALA A O 1
ATOM 1749 N N . LEU A 1 232 ? 22.270 -1.320 -6.492 1.00 91.94 232 LEU A N 1
ATOM 1750 C CA . LEU A 1 232 ? 23.029 -0.650 -5.427 1.00 91.94 232 LEU A CA 1
ATOM 1751 C C . LEU A 1 232 ? 24.355 -1.352 -5.105 1.00 91.94 232 LEU A C 1
ATOM 1753 O O . LEU A 1 232 ? 25.334 -0.683 -4.779 1.00 91.94 232 LEU A O 1
ATOM 1757 N N . ARG A 1 233 ? 24.392 -2.689 -5.170 1.00 89.69 233 ARG A N 1
ATOM 1758 C CA . ARG A 1 233 ? 25.570 -3.494 -4.802 1.00 89.69 233 ARG A CA 1
ATOM 1759 C C . ARG A 1 233 ? 26.679 -3.462 -5.852 1.00 89.69 233 ARG A C 1
ATOM 1761 O O . ARG A 1 233 ? 27.849 -3.556 -5.492 1.00 89.69 233 ARG A O 1
ATOM 1768 N N . ALA A 1 234 ? 26.334 -3.353 -7.134 1.00 82.19 234 ALA A N 1
ATOM 1769 C CA . ALA A 1 234 ? 27.293 -3.402 -8.233 1.00 82.19 234 ALA A CA 1
ATOM 1770 C C . ALA A 1 234 ? 27.147 -2.190 -9.159 1.00 82.19 234 ALA A C 1
ATOM 1772 O O . ALA A 1 234 ? 26.048 -1.833 -9.568 1.00 82.19 234 ALA A O 1
ATOM 1773 N N . THR A 1 235 ? 28.265 -1.564 -9.542 1.00 76.75 235 THR A N 1
ATOM 1774 C CA . THR A 1 235 ? 28.265 -0.474 -10.532 1.00 76.75 235 THR A CA 1
ATOM 1775 C C . THR A 1 235 ? 29.298 -0.737 -11.640 1.00 76.75 235 THR A C 1
ATOM 1777 O O . THR A 1 235 ? 30.495 -0.663 -11.365 1.00 76.75 235 THR A O 1
ATOM 1780 N N . PRO A 1 236 ? 28.876 -1.018 -12.892 1.00 75.06 236 PRO A N 1
ATOM 1781 C CA . PRO A 1 236 ? 27.497 -1.271 -13.315 1.00 75.06 236 PRO A CA 1
ATOM 1782 C C . PRO A 1 236 ? 27.039 -2.681 -12.909 1.00 75.06 236 PRO A C 1
ATOM 1784 O O . PRO A 1 236 ? 27.760 -3.662 -13.117 1.00 75.06 236 PRO A O 1
ATOM 1787 N N . ALA A 1 237 ? 25.828 -2.786 -12.366 1.00 85.88 237 ALA A N 1
ATOM 1788 C CA . ALA A 1 237 ? 25.129 -4.060 -12.259 1.00 85.88 237 ALA A CA 1
ATOM 1789 C C . ALA A 1 237 ? 24.862 -4.613 -13.668 1.00 85.88 237 ALA A C 1
ATOM 1791 O O . ALA A 1 237 ? 24.721 -3.853 -14.627 1.00 85.88 237 ALA A O 1
ATOM 1792 N N . ARG A 1 238 ? 24.866 -5.939 -13.809 1.00 88.44 238 ARG A N 1
ATOM 1793 C CA . ARG A 1 238 ? 24.776 -6.622 -15.107 1.00 88.44 238 ARG A CA 1
ATOM 1794 C C . ARG A 1 238 ? 23.456 -7.364 -15.213 1.00 88.44 238 ARG A C 1
ATOM 1796 O O . ARG A 1 238 ? 23.034 -7.962 -14.232 1.00 88.44 238 ARG A O 1
ATOM 1803 N N . GLY A 1 239 ? 22.860 -7.372 -16.403 1.00 88.94 239 GLY A N 1
ATOM 1804 C CA . GLY A 1 239 ? 21.619 -8.107 -16.664 1.00 88.94 239 GLY A CA 1
ATOM 1805 C C . GLY A 1 239 ? 20.390 -7.491 -15.997 1.00 88.94 239 GLY A C 1
ATOM 1806 O O . GLY A 1 239 ? 19.346 -8.129 -15.937 1.00 88.94 239 GLY A O 1
ATOM 1807 N N . VAL A 1 240 ? 20.487 -6.248 -15.517 1.00 92.94 240 VAL A N 1
ATOM 1808 C CA . VAL A 1 240 ? 19.374 -5.539 -14.875 1.00 92.94 240 VAL A CA 1
ATOM 1809 C C . VAL A 1 240 ? 18.268 -5.251 -15.891 1.00 92.94 240 VAL A C 1
ATOM 1811 O O . VAL A 1 240 ? 17.085 -5.352 -15.569 1.00 92.94 240 VAL A O 1
ATOM 1814 N N . TRP A 1 241 ? 18.641 -4.946 -17.139 1.00 92.81 241 TRP A N 1
ATOM 1815 C CA . TRP A 1 241 ? 17.692 -4.807 -18.242 1.00 92.81 241 TRP A CA 1
ATOM 1816 C C . TRP A 1 241 ? 16.906 -6.102 -18.478 1.00 92.81 241 TRP A C 1
ATOM 1818 O O . TRP A 1 241 ? 15.679 -6.081 -18.564 1.00 92.81 241 TRP A O 1
ATOM 1828 N N . ASP A 1 242 ? 17.610 -7.235 -18.535 1.00 90.50 242 ASP A N 1
ATOM 1829 C CA . ASP A 1 242 ? 17.003 -8.548 -18.765 1.00 90.50 242 ASP A CA 1
ATOM 1830 C C . ASP A 1 242 ? 16.174 -9.014 -17.559 1.00 90.50 242 ASP A C 1
ATOM 1832 O O . ASP A 1 242 ? 15.119 -9.625 -17.736 1.00 90.50 242 ASP A O 1
ATOM 1836 N N . GLY A 1 243 ? 16.600 -8.670 -16.340 1.00 93.12 243 GLY A N 1
ATOM 1837 C CA . GLY A 1 243 ? 15.838 -8.872 -15.110 1.00 93.12 243 GLY A CA 1
ATOM 1838 C C . GLY A 1 243 ? 14.506 -8.123 -15.142 1.00 93.12 243 GLY A C 1
ATOM 1839 O O . GLY A 1 243 ? 13.452 -8.731 -14.956 1.00 93.12 243 GLY A O 1
ATOM 1840 N N . LEU A 1 244 ? 14.518 -6.830 -15.493 1.00 94.94 244 LEU A N 1
ATOM 1841 C CA . LEU A 1 244 ? 13.288 -6.051 -15.671 1.00 94.94 244 LEU A CA 1
ATOM 1842 C C . LEU A 1 244 ? 12.393 -6.651 -16.769 1.00 94.94 244 LEU A C 1
ATOM 1844 O O . LEU A 1 244 ? 11.177 -6.740 -16.593 1.00 94.94 244 LEU A O 1
ATOM 1848 N N . ALA A 1 245 ? 12.975 -7.108 -17.882 1.00 92.81 245 ALA A N 1
ATOM 1849 C CA . ALA A 1 245 ? 12.235 -7.777 -18.950 1.00 92.81 245 ALA A CA 1
ATOM 1850 C C . ALA A 1 245 ? 11.610 -9.107 -18.495 1.00 92.81 245 ALA A C 1
ATOM 1852 O O . ALA A 1 245 ? 10.499 -9.447 -18.905 1.00 92.81 245 ALA A O 1
ATOM 1853 N N . ALA A 1 246 ? 12.291 -9.881 -17.647 1.00 92.56 246 ALA A N 1
ATOM 1854 C CA . ALA A 1 246 ? 11.756 -11.112 -17.072 1.00 92.56 246 ALA A CA 1
ATOM 1855 C C . ALA A 1 246 ? 10.588 -10.833 -16.115 1.00 92.56 246 ALA A C 1
ATOM 1857 O O . ALA A 1 246 ? 9.534 -11.452 -16.258 1.00 92.56 246 ALA A O 1
ATOM 1858 N N . ILE A 1 247 ? 10.736 -9.859 -15.212 1.00 94.88 247 ILE A N 1
ATOM 1859 C CA . ILE A 1 247 ? 9.678 -9.443 -14.276 1.00 94.88 247 ILE A CA 1
ATOM 1860 C C . ILE A 1 247 ? 8.461 -8.908 -15.041 1.00 94.88 247 ILE A C 1
ATOM 1862 O O . ILE A 1 247 ? 7.327 -9.292 -14.753 1.00 94.88 247 ILE A O 1
ATOM 1866 N N . SER A 1 248 ? 8.682 -8.081 -16.067 1.00 93.00 248 SER A N 1
ATOM 1867 C CA . SER A 1 248 ? 7.623 -7.563 -16.942 1.00 93.00 248 SER A CA 1
ATOM 1868 C C . SER A 1 248 ? 6.864 -8.685 -17.658 1.00 93.00 248 SER A C 1
ATOM 1870 O O . SER A 1 248 ? 5.633 -8.697 -17.664 1.00 93.00 248 SER A O 1
ATOM 1872 N N . ARG A 1 249 ? 7.579 -9.679 -18.202 1.00 91.88 249 ARG A N 1
ATOM 1873 C CA . ARG A 1 249 ? 6.964 -10.848 -18.850 1.00 91.88 249 ARG A CA 1
ATOM 1874 C C . ARG A 1 249 ? 6.143 -11.687 -17.884 1.00 91.88 249 ARG A C 1
ATOM 1876 O O . ARG A 1 249 ? 5.013 -12.027 -18.219 1.00 91.88 249 ARG A O 1
ATOM 1883 N N . LEU A 1 250 ? 6.684 -11.982 -16.703 1.00 92.75 250 LEU A N 1
ATOM 1884 C CA . LEU A 1 250 ? 5.978 -12.726 -15.660 1.00 92.75 250 LEU A CA 1
ATOM 1885 C C . LEU A 1 250 ? 4.718 -11.971 -15.208 1.00 92.75 250 LEU A C 1
ATOM 1887 O O . LEU A 1 250 ? 3.660 -12.571 -15.065 1.00 92.75 250 LEU A O 1
ATOM 1891 N N . SER A 1 251 ? 4.801 -10.644 -15.095 1.00 92.00 251 SER A N 1
ATOM 1892 C CA . SER A 1 251 ? 3.662 -9.772 -14.781 1.00 92.00 251 SER A CA 1
ATOM 1893 C C . SER A 1 251 ? 2.608 -9.748 -15.892 1.00 92.00 251 SER A C 1
ATOM 1895 O O . SER A 1 251 ? 1.424 -9.613 -15.607 1.00 92.00 251 SER A O 1
ATOM 1897 N N . ARG A 1 252 ? 3.003 -9.895 -17.163 1.00 90.31 252 ARG A N 1
ATOM 1898 C CA . ARG A 1 252 ? 2.074 -9.977 -18.303 1.00 90.31 252 ARG A CA 1
ATOM 1899 C C . ARG A 1 252 ? 1.418 -11.351 -18.435 1.00 90.31 252 ARG A C 1
ATOM 1901 O O . ARG A 1 252 ? 0.229 -11.423 -18.714 1.00 90.31 252 ARG A O 1
ATOM 1908 N N . GLN A 1 253 ? 2.206 -12.421 -18.361 1.00 90.81 253 GLN A N 1
ATOM 1909 C CA . GLN A 1 253 ? 1.767 -13.785 -18.686 1.00 90.81 253 GLN A CA 1
ATOM 1910 C C . GLN A 1 253 ? 1.232 -14.537 -17.471 1.00 90.81 253 GLN A C 1
ATOM 1912 O O . GLN A 1 253 ? 0.466 -15.483 -17.634 1.00 90.81 253 GLN A O 1
ATOM 1917 N N . GLY A 1 254 ? 1.624 -14.120 -16.267 1.00 91.38 254 GLY A N 1
ATOM 1918 C CA . GLY A 1 254 ? 1.521 -14.964 -15.091 1.00 91.38 254 GLY A CA 1
ATOM 1919 C C . GLY A 1 254 ? 2.424 -16.188 -15.221 1.00 91.38 254 GLY A C 1
ATOM 1920 O O . GLY A 1 254 ? 3.257 -16.301 -16.125 1.00 91.38 254 GLY A O 1
ATOM 1921 N N . GLY A 1 255 ? 2.260 -17.123 -14.299 1.00 90.00 255 GLY A N 1
ATOM 1922 C CA . GLY A 1 255 ? 2.965 -18.392 -14.341 1.00 90.00 255 GLY A CA 1
ATOM 1923 C C . GLY A 1 255 ? 2.646 -19.245 -13.130 1.00 90.00 255 GLY A C 1
ATOM 1924 O O . GLY A 1 255 ? 2.333 -18.727 -12.058 1.00 90.00 255 GLY A O 1
ATOM 1925 N N . GLN A 1 256 ? 2.742 -20.556 -13.309 1.00 91.88 256 GLN A N 1
ATOM 1926 C CA . GLN A 1 256 ? 2.644 -21.516 -12.224 1.00 91.88 256 GLN A CA 1
ATOM 1927 C C . GLN A 1 256 ? 3.815 -22.490 -12.322 1.00 91.88 256 GLN A C 1
ATOM 1929 O O . GLN A 1 256 ? 4.004 -23.126 -13.358 1.00 91.88 256 GLN A O 1
ATOM 1934 N N . VAL A 1 257 ? 4.609 -22.572 -11.257 1.00 87.69 257 VAL A N 1
ATOM 1935 C CA . VAL A 1 257 ? 5.734 -23.506 -11.128 1.00 87.69 257 VAL A CA 1
ATOM 1936 C C . VAL A 1 257 ? 5.732 -24.031 -9.700 1.00 87.69 257 VAL A C 1
ATOM 1938 O O . VAL A 1 257 ? 5.901 -23.250 -8.766 1.00 87.69 257 VAL A O 1
ATOM 1941 N N . ASP A 1 258 ? 5.532 -25.337 -9.532 1.00 89.44 258 ASP A N 1
ATOM 1942 C CA . ASP A 1 258 ? 5.393 -25.997 -8.229 1.00 89.44 258 ASP A CA 1
ATOM 1943 C C . ASP A 1 258 ? 4.389 -25.267 -7.313 1.00 89.44 258 ASP A C 1
ATOM 1945 O O . ASP A 1 258 ? 3.190 -25.234 -7.592 1.00 89.44 258 ASP A O 1
ATOM 1949 N N . THR A 1 259 ? 4.880 -24.656 -6.232 1.00 90.62 259 THR A N 1
ATOM 1950 C CA . THR A 1 259 ? 4.098 -23.893 -5.249 1.00 90.62 259 THR A CA 1
ATOM 1951 C C . THR A 1 259 ? 3.983 -22.401 -5.570 1.00 90.62 259 THR A C 1
ATOM 1953 O O . THR A 1 259 ? 3.259 -21.683 -4.882 1.00 90.62 259 THR A O 1
ATOM 1956 N N . LEU A 1 260 ? 4.697 -21.902 -6.583 1.00 90.50 260 LEU A N 1
ATOM 1957 C CA . LEU A 1 260 ? 4.636 -20.505 -6.998 1.00 90.50 260 LEU A CA 1
ATOM 1958 C C . LEU A 1 260 ? 3.491 -20.303 -7.988 1.00 90.50 260 LEU A C 1
ATOM 1960 O O . LEU A 1 260 ? 3.512 -20.850 -9.090 1.00 90.50 260 LEU A O 1
ATOM 1964 N N . GLN A 1 261 ? 2.547 -19.436 -7.628 1.00 91.38 261 GLN A N 1
ATOM 1965 C CA . GLN A 1 261 ? 1.489 -18.967 -8.515 1.00 91.38 261 GLN A CA 1
ATOM 1966 C C . GLN A 1 261 ? 1.570 -17.447 -8.672 1.00 91.38 261 GLN A C 1
ATOM 1968 O O . GLN A 1 261 ? 1.477 -16.704 -7.696 1.00 91.38 261 GLN A O 1
ATOM 1973 N N . VAL A 1 262 ? 1.728 -16.983 -9.911 1.00 91.00 262 VAL A N 1
ATOM 1974 C CA . VAL A 1 262 ? 1.724 -15.562 -10.270 1.00 91.00 262 VAL A CA 1
ATOM 1975 C C . VAL A 1 262 ? 0.569 -15.296 -11.221 1.00 91.00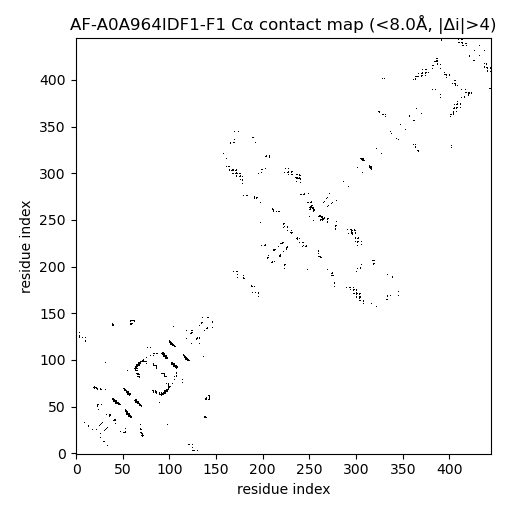 262 VAL A C 1
ATOM 1977 O O . VAL A 1 262 ? 0.477 -15.901 -12.290 1.00 91.00 262 VAL A O 1
ATOM 1980 N N . PHE A 1 263 ? -0.299 -14.364 -10.843 1.00 86.75 263 PHE A N 1
ATOM 1981 C CA . PHE A 1 263 ? -1.404 -13.924 -11.687 1.00 86.75 263 PHE A CA 1
ATOM 1982 C C . PHE A 1 263 ? -0.956 -12.786 -12.617 1.00 86.75 263 PHE A C 1
ATOM 1984 O O . PHE A 1 263 ? -0.217 -11.904 -12.175 1.00 86.75 263 PHE A O 1
ATOM 1991 N N . PRO A 1 264 ? -1.395 -12.776 -13.887 1.00 86.94 264 PRO A N 1
ATOM 1992 C CA . PRO A 1 264 ? -1.082 -11.695 -14.813 1.00 86.94 264 PRO A CA 1
ATOM 1993 C C . PRO A 1 264 ? -1.818 -10.397 -14.446 1.00 86.94 264 PRO A C 1
ATOM 1995 O O . PRO A 1 264 ? -2.976 -10.420 -14.030 1.00 86.94 264 PRO A O 1
ATOM 1998 N N . PHE A 1 265 ? -1.172 -9.252 -14.677 1.00 79.69 265 PHE A N 1
ATOM 1999 C CA . PHE A 1 265 ? -1.741 -7.917 -14.466 1.00 79.69 265 PHE A CA 1
ATOM 2000 C C . PHE A 1 265 ? -2.554 -7.373 -15.655 1.00 79.69 265 PHE A C 1
ATOM 2002 O O . PHE A 1 265 ? -3.193 -6.336 -15.507 1.00 79.69 265 PHE A O 1
ATOM 2009 N N . ASN A 1 266 ? -2.614 -8.081 -16.793 1.00 71.25 266 ASN A N 1
ATOM 2010 C CA . ASN A 1 266 ? -3.364 -7.697 -18.004 1.00 71.25 266 ASN A CA 1
ATOM 2011 C C . ASN A 1 266 ? -3.135 -6.225 -18.450 1.00 71.25 266 ASN A C 1
ATOM 2013 O O . ASN A 1 266 ? -2.206 -5.540 -18.017 1.00 71.25 266 ASN A O 1
ATOM 2017 N N . GLY A 1 267 ? -3.953 -5.743 -19.392 1.00 74.94 267 GLY A N 1
ATOM 2018 C CA . GLY A 1 267 ? -3.979 -4.340 -19.811 1.00 74.94 267 GLY A CA 1
ATOM 2019 C C . GLY A 1 267 ? -2.821 -3.884 -20.710 1.00 74.94 267 GLY A C 1
ATOM 2020 O O . GLY A 1 267 ? -1.863 -4.606 -20.994 1.00 74.94 267 GLY A O 1
ATOM 2021 N N . HIS A 1 268 ? -2.919 -2.637 -21.182 1.00 80.25 268 HIS A N 1
ATOM 2022 C CA . HIS A 1 268 ? -1.949 -2.058 -22.117 1.00 80.25 268 HIS A CA 1
ATOM 2023 C C . HIS A 1 268 ? -0.563 -1.859 -21.482 1.00 80.25 268 HIS A C 1
ATOM 2025 O O . HIS A 1 268 ? 0.447 -2.005 -22.173 1.00 80.25 268 HIS A O 1
ATOM 2031 N N . LEU A 1 269 ? -0.498 -1.575 -20.171 1.00 84.50 269 LEU A N 1
ATOM 2032 C CA . LEU A 1 269 ? 0.749 -1.255 -19.468 1.00 84.50 269 LEU A CA 1
ATOM 2033 C C . LEU A 1 269 ? 1.795 -2.362 -19.617 1.00 84.50 269 LEU A C 1
ATOM 2035 O O . LEU A 1 269 ? 2.943 -2.064 -19.933 1.00 84.50 269 LEU A O 1
ATOM 2039 N N . PHE A 1 270 ? 1.402 -3.625 -19.449 1.00 88.56 270 PHE A N 1
ATOM 2040 C CA . PHE A 1 270 ? 2.303 -4.774 -19.560 1.00 88.56 270 PHE A CA 1
ATOM 2041 C C . PHE A 1 270 ? 2.352 -5.392 -20.956 1.00 88.56 270 PHE A C 1
ATOM 2043 O O . PHE A 1 270 ? 3.123 -6.322 -21.164 1.00 88.56 270 PHE A O 1
ATOM 2050 N N . SER A 1 271 ? 1.594 -4.875 -21.929 1.00 86.00 271 SER A N 1
ATOM 2051 C CA . SER A 1 271 ? 1.617 -5.394 -23.300 1.00 86.00 271 SER A CA 1
ATOM 2052 C C . SER A 1 271 ? 3.028 -5.327 -23.899 1.00 86.00 271 SER A C 1
ATOM 2054 O O . SER A 1 271 ? 3.759 -4.351 -23.719 1.00 86.00 271 SER A O 1
ATOM 2056 N N . SER A 1 272 ? 3.437 -6.353 -24.644 1.00 84.81 272 SER A N 1
ATOM 2057 C CA . SER A 1 272 ? 4.754 -6.349 -25.300 1.00 84.81 272 SER A CA 1
ATOM 2058 C C . SER A 1 272 ? 4.898 -5.197 -26.305 1.00 84.81 272 SER A C 1
ATOM 2060 O O . SER A 1 272 ? 5.997 -4.691 -26.506 1.00 84.81 272 SER A O 1
ATOM 2062 N N . GLN A 1 273 ? 3.784 -4.731 -26.880 1.00 84.81 273 GLN A N 1
ATOM 2063 C CA . GLN A 1 273 ? 3.743 -3.597 -27.807 1.00 84.81 273 GLN A CA 1
ATOM 2064 C C . GLN A 1 273 ? 4.031 -2.248 -27.134 1.00 84.81 273 GLN A C 1
ATOM 2066 O O . GLN A 1 273 ? 4.526 -1.343 -27.798 1.00 84.81 273 GLN A O 1
ATOM 2071 N N . ALA A 1 274 ? 3.760 -2.107 -25.832 1.00 82.81 274 ALA A N 1
ATOM 2072 C CA . ALA A 1 274 ? 4.013 -0.865 -25.101 1.00 82.81 274 ALA A CA 1
ATOM 2073 C C . ALA A 1 274 ? 5.501 -0.660 -24.746 1.00 82.81 274 ALA A C 1
ATOM 2075 O O . ALA A 1 274 ? 5.924 0.471 -24.516 1.00 82.81 274 ALA A O 1
ATOM 2076 N N . ALA A 1 275 ? 6.302 -1.733 -24.718 1.00 87.06 275 ALA A N 1
ATOM 2077 C CA . ALA A 1 275 ? 7.752 -1.665 -24.502 1.00 87.06 275 ALA A CA 1
ATOM 2078 C C . ALA A 1 275 ? 8.514 -2.685 -25.377 1.00 87.06 275 ALA A C 1
ATOM 2080 O O . ALA A 1 275 ? 9.067 -3.668 -24.866 1.00 87.06 275 ALA A O 1
ATOM 2081 N N . PRO A 1 276 ? 8.526 -2.487 -26.708 1.00 86.69 276 PRO A N 1
ATOM 2082 C CA . PRO A 1 276 ? 9.063 -3.459 -27.660 1.00 86.69 276 PRO A CA 1
ATOM 2083 C C . PRO A 1 276 ? 10.582 -3.661 -27.548 1.00 86.69 276 PRO A C 1
ATOM 2085 O O . PRO A 1 276 ? 11.090 -4.719 -27.922 1.00 86.69 276 PRO A O 1
ATOM 2088 N N . THR A 1 277 ? 11.324 -2.679 -27.032 1.00 87.56 277 THR A N 1
ATOM 2089 C CA . THR A 1 277 ? 12.775 -2.773 -26.817 1.00 87.56 277 THR A CA 1
ATOM 2090 C C . THR A 1 277 ? 13.109 -3.610 -25.587 1.00 87.56 277 THR A C 1
ATOM 2092 O O . THR A 1 277 ? 14.172 -4.236 -25.548 1.00 87.56 277 THR A O 1
ATOM 2095 N N . LEU A 1 278 ? 12.233 -3.614 -24.576 1.00 87.19 278 LEU A N 1
ATOM 2096 C CA . LEU A 1 278 ? 12.415 -4.396 -23.350 1.00 87.19 278 LEU A CA 1
ATOM 2097 C C . LEU A 1 278 ? 12.166 -5.890 -23.588 1.00 87.19 278 LEU A C 1
ATOM 2099 O O . LEU A 1 278 ? 12.906 -6.720 -23.070 1.00 87.19 278 LEU A O 1
ATOM 2103 N N . GLU A 1 279 ? 11.165 -6.234 -24.400 1.00 79.25 279 GLU A N 1
ATOM 2104 C CA . GLU A 1 279 ? 10.793 -7.620 -24.713 1.00 79.25 279 GLU A CA 1
ATOM 2105 C C . GLU A 1 279 ? 10.993 -7.936 -26.210 1.00 79.25 279 GLU A C 1
ATOM 2107 O O . GLU A 1 279 ? 10.016 -8.173 -26.929 1.00 79.25 279 GLU A O 1
ATOM 2112 N N . PRO A 1 280 ? 12.241 -7.954 -26.724 1.00 70.25 280 PRO A N 1
ATOM 2113 C CA . PRO A 1 280 ? 12.482 -8.242 -28.130 1.00 70.25 280 PRO A CA 1
ATOM 2114 C C . PRO A 1 280 ? 12.049 -9.673 -28.472 1.00 70.25 280 PRO A C 1
ATOM 2116 O O . PRO A 1 280 ? 12.335 -10.630 -27.753 1.00 70.25 280 PRO A O 1
ATOM 2119 N N . THR A 1 281 ? 11.399 -9.839 -29.624 1.00 57.44 281 THR A N 1
ATOM 2120 C CA . THR A 1 281 ? 10.787 -11.103 -30.080 1.00 57.44 281 THR A CA 1
ATOM 2121 C C . THR A 1 281 ? 11.801 -12.212 -30.407 1.00 57.44 281 THR A C 1
ATOM 2123 O O . THR A 1 281 ? 11.411 -13.340 -30.694 1.00 57.44 281 THR A O 1
ATOM 2126 N N . ARG A 1 282 ? 13.109 -11.916 -30.379 1.00 55.38 282 ARG A N 1
ATOM 2127 C CA . ARG A 1 282 ? 14.204 -12.875 -30.587 1.00 55.38 282 ARG A CA 1
ATOM 2128 C C . ARG A 1 282 ? 15.227 -12.730 -29.461 1.00 55.38 282 ARG A C 1
ATOM 2130 O O . ARG A 1 282 ? 15.842 -11.677 -29.313 1.00 55.38 282 ARG A O 1
ATOM 2137 N N . GLY A 1 283 ? 15.365 -13.784 -28.659 1.00 47.41 283 GLY A N 1
ATOM 2138 C CA . GLY A 1 283 ? 16.246 -13.828 -27.493 1.00 47.41 283 GLY A CA 1
ATOM 2139 C C . GLY A 1 283 ? 17.704 -14.118 -27.849 1.00 47.41 283 GLY A C 1
ATOM 2140 O O . GLY A 1 283 ? 17.985 -14.871 -28.777 1.00 47.41 283 GLY A O 1
ATOM 2141 N N . GLY A 1 284 ? 18.621 -13.546 -27.066 1.00 55.84 284 GLY A N 1
ATOM 2142 C CA . GLY A 1 284 ? 20.034 -13.931 -27.055 1.00 55.84 284 GLY A CA 1
ATOM 2143 C C . GLY A 1 284 ? 20.957 -13.003 -27.842 1.00 55.84 284 GLY A C 1
ATOM 2144 O O . GLY A 1 284 ? 21.499 -13.381 -28.876 1.00 55.84 284 GLY A O 1
ATOM 2145 N N . GLY A 1 285 ? 21.186 -11.793 -27.329 1.00 56.66 285 GLY A N 1
ATOM 2146 C CA . GLY A 1 285 ? 22.287 -10.942 -27.784 1.00 56.66 285 GLY A CA 1
ATOM 2147 C C . GLY A 1 285 ? 23.551 -11.187 -26.958 1.00 56.66 285 GLY A C 1
ATOM 2148 O O . GLY A 1 285 ? 23.488 -11.239 -25.733 1.00 56.66 285 GLY A O 1
ATOM 2149 N N . ARG A 1 286 ? 24.720 -11.292 -27.605 1.00 61.03 286 ARG A N 1
ATOM 2150 C CA . ARG A 1 286 ? 26.008 -11.175 -26.896 1.00 61.03 286 ARG A CA 1
ATOM 2151 C C . ARG A 1 286 ? 26.122 -9.783 -26.272 1.00 61.03 286 ARG A C 1
ATOM 2153 O O . ARG A 1 286 ? 25.666 -8.794 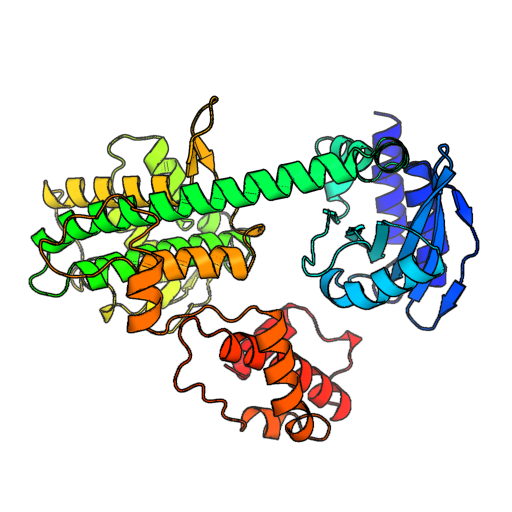-26.851 1.00 61.03 286 ARG A O 1
ATOM 2160 N N . ARG A 1 287 ? 26.783 -9.709 -25.114 1.00 66.69 287 ARG A N 1
ATOM 2161 C CA . ARG A 1 287 ? 27.062 -8.453 -24.409 1.00 66.69 287 ARG A CA 1
ATOM 2162 C C . ARG A 1 287 ? 27.670 -7.426 -25.367 1.00 66.69 287 ARG A C 1
ATOM 2164 O O . ARG A 1 287 ? 28.647 -7.701 -26.058 1.00 66.69 287 ARG A O 1
ATOM 2171 N N . SER A 1 288 ? 27.083 -6.236 -25.383 1.00 76.62 288 SER A N 1
ATOM 2172 C CA . SER A 1 288 ? 27.514 -5.102 -26.201 1.00 76.62 288 SER A CA 1
ATOM 2173 C C . SER A 1 288 ? 27.535 -3.829 -25.358 1.00 76.62 288 SER A C 1
ATOM 2175 O O . SER A 1 288 ? 26.892 -3.767 -24.309 1.00 76.62 288 SER A O 1
ATOM 2177 N N . ARG A 1 289 ? 28.199 -2.772 -25.847 1.00 78.12 289 ARG A N 1
ATOM 2178 C CA . ARG A 1 289 ? 28.129 -1.432 -25.231 1.00 78.12 289 ARG A CA 1
ATOM 2179 C C . ARG A 1 289 ? 26.684 -0.940 -25.062 1.00 78.12 289 ARG A C 1
ATOM 2181 O O . ARG A 1 289 ? 26.386 -0.219 -24.117 1.00 78.12 289 ARG A O 1
ATOM 2188 N N . GLY A 1 290 ? 25.780 -1.346 -25.959 1.00 81.00 290 GLY A N 1
ATOM 2189 C CA . GLY A 1 290 ? 24.353 -1.041 -25.853 1.00 81.00 290 GLY A CA 1
ATOM 2190 C C . GLY A 1 290 ? 23.681 -1.734 -24.665 1.00 81.00 290 GLY A C 1
ATOM 2191 O O . GLY A 1 290 ? 22.874 -1.111 -23.985 1.00 81.00 290 GLY A O 1
ATOM 2192 N N . SER A 1 291 ? 24.053 -2.985 -24.376 1.00 83.81 291 SER A N 1
ATOM 2193 C CA . SER A 1 291 ? 23.566 -3.727 -23.202 1.00 83.81 291 SER A CA 1
ATOM 2194 C C . SER A 1 291 ? 24.023 -3.083 -21.894 1.00 83.81 291 SER A C 1
ATOM 2196 O O . SER A 1 291 ? 23.221 -2.906 -20.989 1.00 83.81 291 SER A O 1
ATOM 2198 N N . GLU A 1 292 ? 25.285 -2.658 -21.811 1.00 88.56 292 GLU A N 1
ATOM 2199 C CA . GLU A 1 292 ? 25.820 -2.002 -20.607 1.00 88.56 292 GLU A CA 1
ATOM 2200 C C . GLU A 1 292 ? 25.170 -0.639 -20.354 1.00 88.56 292 GLU A C 1
ATOM 2202 O O . GLU A 1 292 ? 24.870 -0.287 -19.215 1.00 88.56 292 GLU A O 1
ATOM 2207 N N . ALA A 1 293 ? 24.907 0.126 -21.419 1.00 90.56 293 ALA A N 1
ATOM 2208 C CA . ALA A 1 293 ? 24.182 1.387 -21.311 1.00 90.56 293 ALA A CA 1
ATOM 2209 C C . ALA A 1 293 ? 22.735 1.179 -20.829 1.00 90.56 293 ALA A C 1
ATOM 2211 O O . ALA A 1 293 ? 22.245 1.964 -20.019 1.00 90.56 293 ALA A O 1
ATOM 2212 N N . ARG A 1 294 ? 22.069 0.115 -21.299 1.00 91.31 294 ARG A N 1
ATOM 2213 C CA . ARG A 1 294 ? 20.725 -0.294 -20.861 1.00 91.31 294 ARG A CA 1
ATOM 2214 C C . ARG A 1 294 ? 20.697 -0.705 -19.395 1.00 91.31 294 ARG A C 1
ATOM 2216 O O . ARG A 1 294 ? 19.881 -0.174 -18.646 1.00 91.31 294 ARG A O 1
ATOM 2223 N N . ASP A 1 295 ? 21.619 -1.570 -18.986 1.00 92.88 295 ASP A N 1
ATOM 2224 C CA . ASP A 1 295 ? 21.764 -1.990 -17.592 1.00 92.88 295 ASP A CA 1
ATOM 2225 C C . ASP A 1 295 ? 22.001 -0.788 -16.675 1.00 92.88 295 ASP A C 1
ATOM 2227 O O . ASP A 1 295 ? 21.348 -0.660 -15.640 1.00 92.88 295 ASP A O 1
ATOM 2231 N N . LEU A 1 296 ? 22.869 0.146 -17.077 1.00 93.69 296 LEU A N 1
ATOM 2232 C CA . LEU A 1 296 ? 23.125 1.365 -16.314 1.00 93.69 296 LEU A CA 1
ATOM 2233 C C . LEU A 1 296 ? 21.888 2.270 -16.224 1.00 93.69 296 LEU A C 1
ATOM 2235 O O . LEU A 1 296 ? 21.618 2.821 -15.157 1.00 93.69 296 LEU A O 1
ATOM 2239 N N . ALA A 1 297 ? 21.142 2.443 -17.318 1.00 94.12 297 ALA A N 1
ATOM 2240 C CA . ALA A 1 297 ? 19.941 3.277 -17.329 1.00 94.12 297 ALA A CA 1
ATOM 2241 C C . ALA A 1 297 ? 18.834 2.700 -16.438 1.00 94.12 297 ALA A C 1
ATOM 2243 O O . ALA A 1 297 ? 18.267 3.439 -15.634 1.00 94.12 297 ALA A O 1
ATOM 2244 N N . VAL A 1 298 ? 18.580 1.388 -16.510 1.00 95.44 298 VAL A N 1
ATOM 2245 C CA . VAL A 1 298 ? 17.601 0.727 -15.632 1.00 95.44 298 VAL A CA 1
ATOM 2246 C C . VAL A 1 298 ? 18.082 0.719 -14.186 1.00 95.44 298 VAL A C 1
ATOM 2248 O O . VAL A 1 298 ? 17.296 1.031 -13.300 1.00 95.44 298 VAL A O 1
ATOM 2251 N N . SER A 1 299 ? 19.370 0.471 -13.928 1.00 96.00 299 SER A N 1
ATOM 2252 C CA . SER A 1 299 ? 19.936 0.551 -12.573 1.00 96.00 299 SER A CA 1
ATOM 2253 C C . SER A 1 299 ? 19.698 1.928 -11.951 1.00 96.00 299 SER A C 1
ATOM 2255 O O . SER A 1 299 ? 19.226 2.032 -10.822 1.00 96.00 299 SER A O 1
ATOM 2257 N N . ARG A 1 300 ? 19.964 3.005 -12.703 1.00 94.88 300 ARG A N 1
ATOM 2258 C CA . ARG A 1 300 ? 19.696 4.377 -12.249 1.00 94.88 300 ARG A CA 1
ATOM 2259 C C . ARG A 1 300 ? 18.208 4.620 -12.026 1.00 94.88 300 ARG A C 1
ATOM 2261 O O . ARG A 1 300 ? 17.865 5.200 -11.006 1.00 94.88 300 ARG A O 1
ATOM 2268 N N . ALA A 1 301 ? 17.345 4.154 -12.928 1.00 95.44 301 ALA A N 1
ATOM 2269 C CA . ALA A 1 301 ? 15.899 4.280 -12.774 1.00 95.44 301 ALA A CA 1
ATOM 2270 C C . ALA A 1 301 ? 15.394 3.563 -11.510 1.00 95.44 301 ALA A C 1
ATOM 2272 O O . ALA A 1 301 ? 14.701 4.173 -10.704 1.00 95.44 301 ALA A O 1
ATOM 2273 N N . LEU A 1 302 ? 15.799 2.309 -11.282 1.00 95.81 302 LEU A N 1
ATOM 2274 C CA . LEU A 1 302 ? 15.428 1.536 -10.093 1.00 95.81 302 LEU A CA 1
ATOM 2275 C C . LEU A 1 302 ? 15.922 2.191 -8.806 1.00 95.81 302 LEU A C 1
ATOM 2277 O O . LEU A 1 302 ? 15.180 2.250 -7.831 1.00 95.81 302 LEU A O 1
ATOM 2281 N N . VAL A 1 303 ? 17.149 2.714 -8.795 1.00 94.88 303 VAL A N 1
ATOM 2282 C CA . VAL A 1 303 ? 17.699 3.406 -7.623 1.00 94.88 303 VAL A CA 1
ATOM 2283 C C . VAL A 1 303 ? 16.982 4.735 -7.381 1.00 94.88 303 VAL A C 1
ATOM 2285 O O . VAL A 1 303 ? 16.682 5.055 -6.235 1.00 94.88 303 VAL A O 1
ATOM 2288 N N . SER A 1 304 ? 16.689 5.506 -8.427 1.00 93.88 304 SER A N 1
ATOM 2289 C CA . SER A 1 304 ? 15.988 6.791 -8.316 1.00 93.88 304 SER A CA 1
ATOM 2290 C C . SER A 1 304 ? 14.519 6.649 -7.914 1.00 93.88 304 SER A C 1
ATOM 2292 O O . SER A 1 304 ? 14.002 7.519 -7.225 1.00 93.88 304 SER A O 1
ATOM 2294 N N . LEU A 1 305 ? 13.853 5.568 -8.327 1.00 93.31 305 LEU A N 1
ATOM 2295 C CA . LEU A 1 305 ? 12.443 5.311 -8.020 1.00 93.31 305 LEU A CA 1
ATOM 2296 C C . LEU A 1 305 ? 12.261 4.481 -6.743 1.00 93.31 305 LEU A C 1
ATOM 2298 O O . LEU A 1 305 ? 11.275 4.644 -6.036 1.00 93.31 305 LEU A O 1
ATOM 2302 N N . GLY A 1 306 ?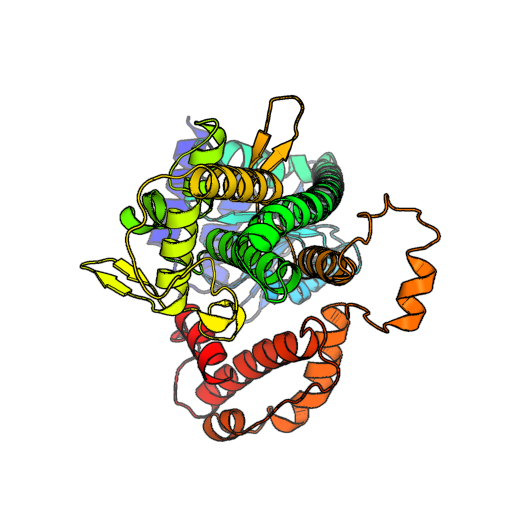 13.202 3.594 -6.428 1.00 92.31 306 GLY A N 1
ATOM 2303 C CA . GLY A 1 306 ? 13.115 2.687 -5.282 1.00 92.31 306 GLY A CA 1
ATOM 2304 C C . GLY A 1 306 ? 13.787 3.206 -4.014 1.00 92.31 306 GLY A C 1
ATOM 2305 O O . GLY A 1 306 ? 13.552 2.653 -2.942 1.00 92.31 306 GLY A O 1
ATOM 2306 N N . THR A 1 307 ? 14.626 4.245 -4.105 1.00 93.25 307 THR A N 1
ATOM 2307 C CA . THR A 1 307 ? 15.368 4.770 -2.949 1.00 93.25 307 THR A CA 1
ATOM 2308 C C . THR A 1 307 ? 15.414 6.288 -2.908 1.00 93.25 307 THR A C 1
ATOM 2310 O O . THR A 1 307 ? 15.482 6.955 -3.940 1.00 93.25 307 THR A O 1
ATOM 2313 N N . ARG A 1 308 ? 15.505 6.832 -1.695 1.00 91.00 308 ARG A N 1
ATOM 2314 C CA . ARG A 1 308 ? 15.803 8.246 -1.444 1.00 91.00 308 ARG A CA 1
ATOM 2315 C C . ARG A 1 308 ? 17.179 8.407 -0.814 1.00 91.00 308 ARG A C 1
ATOM 2317 O O . ARG A 1 308 ? 17.752 7.449 -0.294 1.00 91.00 308 ARG A O 1
ATOM 2324 N N . ARG A 1 309 ? 17.728 9.619 -0.876 1.00 88.81 309 ARG A N 1
ATOM 2325 C CA . ARG A 1 309 ? 18.989 9.952 -0.205 1.00 88.81 309 ARG A CA 1
ATOM 2326 C C . ARG A 1 309 ? 18.705 10.480 1.194 1.00 88.81 309 ARG A C 1
ATOM 2328 O O . ARG A 1 309 ? 17.948 11.428 1.354 1.00 88.81 309 ARG A O 1
ATOM 2335 N N . GLU A 1 310 ? 19.380 9.909 2.173 1.00 88.19 310 GLU A N 1
ATOM 2336 C CA . GLU A 1 310 ? 19.447 10.389 3.547 1.00 88.19 310 GLU A CA 1
ATOM 2337 C C . GLU A 1 310 ? 20.906 10.638 3.957 1.00 88.19 310 GLU A C 1
ATOM 2339 O O . GLU A 1 310 ? 21.823 10.162 3.279 1.00 88.19 310 GLU A O 1
ATOM 2344 N N . PRO A 1 311 ? 21.160 11.364 5.065 1.00 86.81 311 PRO A N 1
ATOM 2345 C CA . PRO A 1 311 ? 22.521 11.606 5.548 1.00 86.81 311 PRO A CA 1
ATOM 2346 C C . PRO A 1 311 ? 23.333 10.321 5.774 1.00 86.81 311 PRO A C 1
ATOM 2348 O O . PRO A 1 311 ? 24.532 10.304 5.515 1.00 86.81 311 PRO A O 1
ATOM 2351 N N . ALA A 1 312 ? 22.679 9.239 6.210 1.00 88.12 312 ALA A N 1
ATOM 2352 C CA . ALA A 1 312 ? 23.307 7.941 6.469 1.00 88.12 312 ALA A CA 1
ATOM 2353 C C . ALA A 1 312 ? 23.478 7.060 5.213 1.00 88.12 312 ALA A C 1
ATOM 2355 O O . ALA A 1 312 ? 24.032 5.966 5.302 1.00 88.12 312 ALA A O 1
ATOM 2356 N N . GLY A 1 313 ? 23.009 7.509 4.045 1.00 88.94 313 GLY A N 1
ATOM 2357 C CA . GLY A 1 313 ? 23.062 6.750 2.798 1.00 88.94 313 GLY A CA 1
ATOM 2358 C C . GLY A 1 313 ? 21.723 6.710 2.071 1.00 88.94 313 GLY A C 1
ATOM 2359 O O . GLY A 1 313 ? 20.821 7.505 2.325 1.00 88.94 313 GLY A O 1
ATOM 2360 N N . ARG A 1 314 ? 21.589 5.794 1.111 1.00 90.12 314 ARG A N 1
ATOM 2361 C CA . ARG A 1 314 ? 20.308 5.577 0.431 1.00 90.12 314 ARG A CA 1
ATOM 2362 C C . ARG A 1 314 ? 19.428 4.651 1.256 1.00 90.12 314 ARG A C 1
ATOM 2364 O O . ARG A 1 314 ? 19.885 3.587 1.662 1.00 90.12 314 ARG A O 1
ATOM 2371 N N . VAL A 1 315 ? 18.168 5.031 1.430 1.00 91.19 315 VAL A N 1
ATOM 2372 C CA . VAL A 1 315 ? 17.150 4.195 2.076 1.00 91.19 315 VAL A CA 1
ATOM 2373 C C . VAL A 1 315 ? 16.035 3.872 1.090 1.00 91.19 315 VAL A C 1
ATOM 2375 O O . VAL A 1 315 ? 15.744 4.667 0.192 1.00 91.19 315 VAL A O 1
ATOM 2378 N N . ALA A 1 316 ? 15.429 2.697 1.239 1.00 90.62 316 ALA A N 1
ATOM 2379 C CA . ALA A 1 316 ? 14.313 2.275 0.403 1.00 90.62 316 ALA A CA 1
ATOM 2380 C C . ALA A 1 316 ? 13.075 3.151 0.646 1.00 90.62 316 ALA A C 1
ATOM 2382 O O . ALA A 1 316 ? 12.818 3.588 1.766 1.00 90.62 316 ALA A O 1
ATOM 2383 N N . ILE A 1 317 ? 12.306 3.393 -0.411 1.00 89.00 317 ILE A N 1
ATOM 2384 C CA . ILE A 1 317 ? 11.027 4.100 -0.331 1.00 89.00 317 ILE A CA 1
ATOM 2385 C C . ILE A 1 317 ? 9.918 3.080 -0.062 1.00 89.00 317 ILE A C 1
ATOM 2387 O O . ILE A 1 317 ? 9.771 2.109 -0.804 1.00 89.00 317 ILE A O 1
ATOM 2391 N N . SER A 1 318 ? 9.117 3.310 0.981 1.00 82.75 318 SER A N 1
ATOM 2392 C CA . SER A 1 318 ? 7.917 2.514 1.253 1.00 82.75 318 SER A CA 1
ATOM 2393 C C . SER A 1 318 ? 6.761 2.990 0.374 1.00 82.75 318 SER A C 1
ATOM 2395 O O . SER A 1 318 ? 6.209 4.068 0.576 1.00 82.75 318 SER A O 1
ATOM 2397 N N . TYR A 1 319 ? 6.380 2.179 -0.615 1.00 83.44 319 TYR A N 1
ATOM 2398 C CA . TYR A 1 319 ? 5.221 2.461 -1.470 1.00 83.44 319 TYR A CA 1
ATOM 2399 C C . TYR A 1 319 ? 3.880 2.117 -0.803 1.00 83.44 319 TYR A C 1
ATOM 2401 O O . TYR A 1 319 ? 2.830 2.544 -1.294 1.00 83.44 319 TYR A O 1
ATOM 2409 N N . ALA A 1 320 ? 3.891 1.372 0.310 1.00 72.19 320 ALA A N 1
ATOM 2410 C CA . ALA A 1 320 ? 2.683 1.010 1.053 1.00 72.19 320 ALA A CA 1
ATOM 2411 C C . ALA A 1 320 ? 2.010 2.255 1.650 1.00 72.19 320 ALA A C 1
ATOM 2413 O O . ALA A 1 320 ? 0.787 2.383 1.589 1.00 72.19 320 ALA A O 1
ATOM 2414 N N . ASP A 1 321 ? 2.833 3.200 2.108 1.00 66.81 321 ASP A N 1
ATOM 2415 C CA . ASP A 1 321 ? 2.412 4.422 2.798 1.00 66.81 321 ASP A CA 1
ATOM 2416 C C . ASP A 1 321 ? 2.068 5.570 1.836 1.00 66.81 321 ASP A C 1
ATOM 2418 O O . ASP A 1 321 ? 1.560 6.611 2.251 1.00 66.81 321 ASP A O 1
ATOM 2422 N N . LEU A 1 322 ? 2.318 5.389 0.533 1.00 72.19 322 LEU A N 1
ATOM 2423 C CA . LEU A 1 322 ? 1.894 6.337 -0.494 1.00 72.19 322 LEU A CA 1
ATOM 2424 C C . LEU A 1 322 ? 0.394 6.167 -0.741 1.00 72.19 322 LEU A C 1
ATOM 2426 O O . LEU A 1 322 ? -0.053 5.134 -1.258 1.00 72.19 322 LEU A O 1
ATOM 2430 N N . GLY A 1 323 ? -0.382 7.180 -0.365 1.00 64.25 323 GLY A N 1
ATOM 2431 C CA . GLY A 1 323 ? -1.805 7.260 -0.650 1.00 64.25 323 GLY A CA 1
ATOM 2432 C C . GLY A 1 323 ? -2.090 7.512 -2.131 1.00 64.25 323 GLY A C 1
ATOM 2433 O O . GLY A 1 323 ? -1.201 7.738 -2.958 1.00 64.25 323 GLY A O 1
ATOM 2434 N N . VAL A 1 324 ? -3.377 7.456 -2.485 1.00 61.12 324 VAL A N 1
ATOM 2435 C CA . VAL A 1 324 ? -3.844 7.673 -3.868 1.00 61.12 324 VAL A CA 1
ATOM 2436 C C . VAL A 1 324 ? -3.502 9.092 -4.342 1.00 61.12 324 VAL A C 1
ATOM 2438 O O . VAL A 1 324 ? -3.182 9.295 -5.509 1.00 61.12 324 VAL A O 1
ATOM 2441 N N . GLU A 1 325 ? -3.500 10.058 -3.425 1.00 63.12 325 GLU A N 1
ATOM 2442 C CA . GLU A 1 325 ? -3.174 11.463 -3.680 1.00 63.12 325 GLU A CA 1
ATOM 2443 C C . GLU A 1 325 ? -1.683 11.662 -3.976 1.00 63.12 325 GLU A C 1
ATOM 2445 O O . GLU A 1 325 ? -1.331 12.334 -4.948 1.00 63.12 325 GLU A O 1
ATOM 2450 N N . GLU A 1 326 ? -0.795 11.047 -3.187 1.00 68.62 326 GLU A N 1
ATOM 2451 C CA . GLU A 1 326 ? 0.646 11.104 -3.431 1.00 68.62 326 GLU A CA 1
ATOM 2452 C C . GLU A 1 326 ? 1.015 10.436 -4.762 1.00 68.62 326 GLU A C 1
ATOM 2454 O O . GLU A 1 326 ? 1.815 10.984 -5.520 1.00 68.62 326 GLU A O 1
ATOM 2459 N N . LEU A 1 327 ? 0.387 9.303 -5.092 1.00 67.19 327 LEU A N 1
ATOM 2460 C CA . LEU A 1 327 ? 0.570 8.632 -6.384 1.00 67.19 327 LEU A CA 1
ATOM 2461 C C . LEU A 1 327 ? 0.008 9.445 -7.546 1.00 67.19 327 LEU A C 1
ATOM 2463 O O . LEU A 1 327 ? 0.666 9.555 -8.578 1.00 67.19 327 LEU A O 1
ATOM 2467 N N . GLY A 1 328 ? -1.163 10.059 -7.370 1.00 65.88 328 GLY A N 1
ATOM 2468 C CA . GLY A 1 328 ? -1.740 10.989 -8.337 1.00 65.88 328 GLY A CA 1
ATOM 2469 C C . GLY A 1 328 ? -0.767 12.116 -8.673 1.00 65.88 328 GLY A C 1
ATOM 2470 O O . GLY A 1 328 ? -0.485 12.344 -9.843 1.00 65.88 328 GLY A O 1
ATOM 2471 N N . ALA A 1 329 ? -0.156 12.738 -7.661 1.00 68.69 329 ALA A N 1
ATOM 2472 C CA . ALA A 1 329 ? 0.832 13.803 -7.848 1.00 68.69 329 ALA A CA 1
ATOM 2473 C C . ALA A 1 329 ? 2.143 13.332 -8.512 1.00 68.69 329 ALA A C 1
ATOM 2475 O O . ALA A 1 329 ? 2.819 14.117 -9.186 1.00 68.69 329 ALA A O 1
ATOM 2476 N N . ILE A 1 330 ? 2.535 12.067 -8.323 1.00 72.12 330 ILE A N 1
ATOM 2477 C CA . ILE A 1 330 ? 3.668 11.466 -9.042 1.00 72.12 330 ILE A CA 1
ATOM 2478 C C . ILE A 1 330 ? 3.294 11.278 -10.515 1.00 72.12 330 ILE A C 1
ATOM 2480 O O . ILE A 1 330 ? 4.044 11.707 -11.390 1.00 72.12 330 ILE A O 1
ATOM 2484 N N . TYR A 1 331 ? 2.121 10.710 -10.802 1.00 66.19 331 TYR A N 1
ATOM 2485 C CA . TYR A 1 331 ? 1.650 10.486 -12.168 1.00 66.19 331 TYR A CA 1
ATOM 2486 C C . TYR A 1 331 ? 1.349 11.782 -12.927 1.00 66.19 331 TYR A C 1
ATOM 2488 O O . TYR A 1 331 ? 1.666 11.870 -14.108 1.00 66.19 331 TYR A O 1
ATOM 2496 N N . GLU A 1 332 ? 0.827 12.818 -12.270 1.00 65.38 332 GLU A N 1
ATOM 2497 C CA . GLU A 1 332 ? 0.707 14.156 -12.866 1.00 65.38 332 GLU A CA 1
ATOM 2498 C C . GLU A 1 332 ? 2.075 14.676 -13.310 1.00 65.38 332 GLU A C 1
ATOM 2500 O O . GLU A 1 332 ? 2.232 15.154 -14.431 1.00 65.38 332 GLU A O 1
ATOM 2505 N N . ARG A 1 333 ? 3.104 14.514 -12.467 1.00 66.69 333 ARG A N 1
ATOM 2506 C CA . ARG A 1 333 ? 4.456 14.951 -12.820 1.00 66.69 333 ARG A CA 1
ATOM 2507 C C . ARG A 1 333 ? 5.025 14.178 -14.005 1.00 66.69 333 ARG A C 1
ATOM 2509 O O . ARG A 1 333 ? 5.736 14.766 -14.811 1.00 66.69 333 ARG A O 1
ATOM 2516 N N . VAL A 1 334 ? 4.722 12.885 -14.095 1.00 63.72 334 VAL A N 1
ATOM 2517 C CA . VAL A 1 334 ? 5.083 12.026 -15.228 1.00 63.72 334 VAL A CA 1
ATOM 2518 C C . VAL A 1 334 ? 4.440 12.538 -16.532 1.00 63.72 334 VAL A C 1
ATOM 2520 O O . VAL A 1 334 ? 5.106 12.561 -17.564 1.00 63.72 334 VAL A O 1
ATOM 2523 N N . LEU A 1 335 ? 3.181 12.987 -16.477 1.00 61.72 335 LEU A N 1
ATOM 2524 C CA . LEU A 1 335 ? 2.422 13.505 -17.626 1.00 61.72 335 LEU A CA 1
ATOM 2525 C C . LEU A 1 335 ? 2.832 14.930 -18.045 1.00 61.72 335 LEU A C 1
ATOM 2527 O O . LEU A 1 335 ? 2.735 15.266 -19.221 1.00 61.72 335 LEU A O 1
ATOM 2531 N N . ASP A 1 336 ? 3.326 15.749 -17.111 1.00 59.69 336 ASP A N 1
ATOM 2532 C CA . ASP A 1 336 ? 3.818 17.115 -17.366 1.00 59.69 336 ASP A CA 1
ATOM 2533 C C . ASP A 1 336 ? 5.159 17.164 -18.134 1.00 59.69 336 ASP A C 1
ATOM 2535 O O . ASP A 1 336 ? 5.579 18.232 -18.602 1.00 59.69 336 ASP A O 1
ATOM 2539 N N . VAL A 1 337 ? 5.876 16.038 -18.237 1.00 57.84 337 VAL A N 1
ATOM 2540 C CA . VAL A 1 337 ? 7.131 15.947 -18.995 1.00 57.84 337 VAL A CA 1
ATOM 2541 C C . VAL A 1 337 ? 6.799 15.819 -20.484 1.00 57.84 337 VAL A C 1
ATOM 2543 O O . VAL A 1 337 ? 6.546 14.727 -20.986 1.00 57.84 337 VAL A O 1
ATOM 2546 N N . ASP A 1 338 ? 6.810 16.950 -21.199 1.00 48.09 338 ASP A N 1
ATOM 2547 C CA . ASP A 1 338 ? 6.599 16.976 -22.651 1.00 48.09 338 ASP A CA 1
ATOM 2548 C C . ASP A 1 338 ? 7.560 16.020 -23.371 1.00 48.09 338 ASP A C 1
ATOM 2550 O O . ASP A 1 338 ? 8.786 16.125 -23.273 1.00 48.09 338 ASP A O 1
ATOM 2554 N N . ALA A 1 339 ? 6.989 15.141 -24.189 1.00 44.50 339 ALA A N 1
ATOM 2555 C CA . ALA A 1 339 ? 7.711 14.177 -25.006 1.00 44.50 339 ALA A CA 1
ATOM 2556 C C . ALA A 1 339 ? 8.239 14.753 -26.336 1.00 44.50 339 ALA A C 1
ATOM 2558 O O . ALA A 1 339 ? 8.295 14.036 -27.335 1.00 44.50 339 ALA A O 1
ATOM 2559 N N . THR A 1 340 ? 8.624 16.032 -26.394 1.00 40.66 340 THR A N 1
ATOM 2560 C CA . THR A 1 340 ? 9.206 16.612 -27.616 1.00 40.66 340 THR A CA 1
ATOM 2561 C C . THR A 1 340 ? 10.705 16.288 -27.729 1.00 40.66 340 THR A C 1
ATOM 2563 O O . THR A 1 340 ? 11.474 16.583 -26.809 1.00 40.66 340 THR A O 1
ATOM 2566 N N . PRO A 1 341 ? 11.174 15.698 -28.850 1.00 32.62 341 PRO A N 1
ATOM 2567 C CA . PRO A 1 341 ? 12.593 15.418 -29.055 1.00 32.62 341 PRO A CA 1
ATOM 2568 C C . PRO A 1 341 ? 13.395 16.726 -29.060 1.00 32.62 341 PRO A C 1
ATOM 2570 O O . PRO A 1 341 ? 13.159 17.599 -29.890 1.00 32.62 341 PRO A O 1
ATOM 2573 N N . GLY A 1 342 ? 14.337 16.869 -28.126 1.00 40.28 342 GLY A N 1
ATOM 2574 C CA . GLY A 1 342 ? 15.154 18.081 -27.978 1.00 40.28 342 GLY A CA 1
ATOM 2575 C C . GLY A 1 342 ? 14.624 19.102 -26.966 1.00 40.28 342 GLY A C 1
ATOM 2576 O O . GLY A 1 342 ? 15.306 20.096 -26.710 1.00 40.28 342 GLY A O 1
ATOM 2577 N N . ALA A 1 343 ? 13.474 18.857 -26.329 1.00 39.34 343 ALA A N 1
ATOM 2578 C CA . ALA A 1 343 ? 13.062 19.643 -25.175 1.00 39.34 343 ALA A CA 1
ATOM 2579 C C . ALA A 1 343 ? 14.027 19.376 -24.012 1.00 39.34 343 ALA A C 1
ATOM 2581 O O . ALA A 1 343 ? 14.121 18.266 -23.485 1.00 39.34 343 ALA A O 1
ATOM 2582 N N . GLN A 1 344 ? 14.775 20.404 -23.609 1.00 36.22 344 GLN A N 1
ATOM 2583 C CA . GLN A 1 344 ? 15.499 20.364 -22.345 1.00 36.22 344 GLN A CA 1
ATOM 2584 C C . GLN A 1 344 ? 14.495 20.071 -21.227 1.00 36.22 344 GLN A C 1
ATOM 2586 O O . GLN A 1 344 ? 13.454 20.731 -21.147 1.00 36.22 344 GLN A O 1
ATOM 2591 N N . VAL A 1 345 ? 14.825 19.117 -20.353 1.00 41.34 345 VAL A N 1
ATOM 2592 C CA . VAL A 1 345 ? 14.153 18.934 -19.062 1.00 41.34 345 VAL A CA 1
ATOM 2593 C C . VAL A 1 345 ? 14.273 20.266 -18.324 1.00 41.34 345 VAL A C 1
ATOM 2595 O O . VAL A 1 345 ? 15.328 20.601 -17.785 1.00 41.34 345 VAL A O 1
ATOM 2598 N N . HIS A 1 346 ? 13.235 21.096 -18.397 1.00 37.72 346 HIS A N 1
ATOM 2599 C CA . HIS A 1 346 ? 13.294 22.429 -17.822 1.00 37.72 346 HIS A CA 1
ATOM 2600 C C . HIS A 1 346 ? 13.390 22.293 -16.302 1.00 37.72 346 HIS A C 1
ATOM 2602 O O . HIS A 1 346 ? 12.534 21.671 -15.670 1.00 37.72 346 HIS A O 1
ATOM 2608 N N . LYS A 1 347 ? 14.414 22.916 -15.704 1.00 33.72 347 LYS A N 1
ATOM 2609 C CA . LYS A 1 347 ? 14.427 23.160 -14.258 1.00 33.72 347 LYS A CA 1
ATOM 2610 C C . LYS A 1 347 ? 13.136 23.902 -13.880 1.00 33.72 347 LYS A C 1
ATOM 2612 O O . LYS A 1 347 ? 12.737 24.822 -14.602 1.00 33.72 347 LYS A O 1
ATOM 2617 N N . PRO A 1 348 ? 12.467 23.512 -12.786 1.00 36.06 348 PRO A N 1
ATOM 2618 C CA . PRO A 1 348 ? 11.156 24.044 -12.461 1.00 36.06 348 PRO A CA 1
ATOM 2619 C C . PRO A 1 348 ? 11.260 25.541 -12.158 1.00 36.06 348 PRO A C 1
ATOM 2621 O O . PRO A 1 348 ? 12.022 25.955 -11.288 1.00 36.06 348 PRO A O 1
ATOM 2624 N N . SER A 1 349 ? 10.463 26.358 -12.850 1.00 32.06 349 SER A N 1
ATOM 2625 C CA . SER A 1 349 ? 10.089 27.677 -12.346 1.00 32.06 349 SER A CA 1
ATOM 2626 C C . SER A 1 349 ? 8.637 27.599 -11.879 1.00 32.06 349 SER A C 1
ATOM 2628 O O . SER A 1 349 ? 7.742 27.197 -12.627 1.00 32.06 349 SER A O 1
ATOM 2630 N N . ALA A 1 350 ? 8.392 27.970 -10.621 1.00 38.16 350 ALA A N 1
ATOM 2631 C CA . ALA A 1 350 ? 7.069 27.919 -9.991 1.00 38.16 350 ALA A CA 1
ATOM 2632 C C . ALA A 1 350 ? 5.992 28.711 -10.769 1.00 38.16 350 ALA A C 1
ATOM 2634 O O . ALA A 1 350 ? 4.802 28.435 -10.652 1.00 38.16 350 ALA A O 1
ATOM 2635 N N . ARG A 1 351 ? 6.406 29.662 -11.618 1.00 30.36 351 ARG A N 1
ATOM 2636 C CA . ARG A 1 351 ? 5.531 30.495 -12.459 1.00 30.36 351 ARG A CA 1
ATOM 2637 C C . ARG A 1 351 ? 5.044 29.826 -13.749 1.00 30.36 351 ARG A C 1
ATOM 2639 O O . ARG A 1 351 ? 4.006 30.229 -14.257 1.00 30.36 351 ARG A O 1
ATOM 2646 N N . ARG A 1 352 ? 5.745 28.820 -14.289 1.00 33.72 352 ARG A N 1
ATOM 2647 C CA . ARG A 1 352 ? 5.296 28.086 -15.496 1.00 33.72 352 ARG A CA 1
ATOM 2648 C C . ARG A 1 352 ? 4.312 26.955 -15.174 1.00 33.72 352 ARG A C 1
ATOM 2650 O O . ARG A 1 352 ? 3.486 26.618 -16.017 1.00 33.72 352 ARG A O 1
ATOM 2657 N N . HIS A 1 353 ? 4.357 26.440 -13.943 1.00 37.03 353 HIS A N 1
ATOM 2658 C CA . HIS A 1 353 ? 3.443 25.418 -13.420 1.00 37.03 353 HIS A CA 1
ATOM 2659 C C . HIS A 1 353 ? 1.961 25.832 -13.462 1.00 37.03 353 HIS A C 1
ATOM 2661 O O . HIS A 1 353 ? 1.096 24.981 -13.625 1.00 37.03 353 HIS A O 1
ATOM 2667 N N . SER A 1 354 ? 1.647 27.125 -13.339 1.00 38.72 354 SER A N 1
ATOM 2668 C CA . SER A 1 354 ? 0.265 27.626 -13.360 1.00 38.72 354 SER A CA 1
ATOM 2669 C C . SER A 1 354 ? -0.278 27.922 -14.763 1.00 38.72 354 SER A C 1
ATOM 2671 O O . SER A 1 354 ? -1.494 27.955 -14.935 1.00 38.72 354 SER A O 1
ATOM 2673 N N . ALA A 1 355 ? 0.589 28.126 -15.761 1.00 33.09 355 ALA A N 1
ATOM 2674 C CA . ALA A 1 355 ? 0.179 28.485 -17.120 1.00 33.09 355 ALA A CA 1
ATOM 2675 C C . ALA A 1 355 ? -0.200 27.253 -17.959 1.00 33.09 355 ALA A C 1
ATOM 2677 O O . ALA A 1 355 ? -1.260 27.247 -18.571 1.00 33.09 355 ALA A O 1
ATOM 2678 N N . LYS A 1 356 ? 0.593 26.169 -17.905 1.00 37.31 356 LYS A N 1
ATOM 2679 C CA . LYS A 1 356 ? 0.256 24.901 -18.587 1.00 37.31 356 LYS A CA 1
ATOM 2680 C C . LYS A 1 356 ? -0.945 24.170 -17.975 1.00 37.31 356 LYS A C 1
ATOM 2682 O O . LYS A 1 356 ? -1.696 23.541 -18.708 1.00 37.31 356 LYS A O 1
ATOM 2687 N N . ARG A 1 357 ? -1.179 24.332 -16.662 1.00 41.38 357 ARG A N 1
ATOM 2688 C CA . ARG A 1 357 ? -2.382 23.852 -15.949 1.00 41.38 357 ARG A CA 1
ATOM 2689 C C . ARG A 1 357 ? -3.697 24.324 -16.577 1.00 41.38 357 ARG A C 1
ATOM 2691 O O . ARG A 1 357 ? -4.703 23.635 -16.459 1.00 41.38 357 ARG A O 1
ATOM 2698 N N . LYS A 1 358 ? -3.701 25.509 -17.198 1.00 36.03 358 LYS A N 1
ATOM 2699 C CA . LYS A 1 358 ? -4.889 26.072 -17.856 1.00 36.03 358 LYS A CA 1
ATOM 2700 C C . LYS A 1 358 ? -5.075 25.570 -19.290 1.00 36.03 358 LYS A C 1
ATOM 2702 O O . LYS A 1 358 ? -6.203 25.594 -19.761 1.00 36.03 358 LYS A O 1
ATOM 2707 N N . ASP A 1 359 ? -4.009 25.098 -19.935 1.00 35.81 359 ASP A N 1
ATOM 2708 C CA . ASP A 1 359 ? -4.031 24.659 -21.337 1.00 35.81 359 ASP A CA 1
ATOM 2709 C C . ASP A 1 359 ? -4.337 23.162 -21.496 1.00 35.81 359 ASP A C 1
ATOM 2711 O O . ASP A 1 359 ? -4.951 22.775 -22.485 1.00 35.81 359 ASP A O 1
ATOM 2715 N N . THR A 1 360 ? -3.947 22.305 -20.540 1.00 44.75 360 THR A N 1
ATOM 2716 C CA . THR A 1 360 ? -4.170 20.845 -20.638 1.00 44.75 360 THR A CA 1
ATOM 2717 C C . THR A 1 360 ? -5.402 20.341 -19.885 1.00 44.75 360 THR A C 1
ATOM 2719 O O . THR A 1 360 ? -5.859 19.234 -20.153 1.00 44.75 360 THR A O 1
ATOM 2722 N N . GLY A 1 361 ? -5.950 21.120 -18.944 1.00 41.81 361 GLY A N 1
ATOM 2723 C CA . GLY A 1 361 ? -7.146 20.747 -18.172 1.00 41.81 361 GLY A CA 1
ATOM 2724 C C . GLY A 1 361 ? -6.975 19.543 -17.230 1.00 41.81 361 GLY A C 1
ATOM 2725 O O . GLY A 1 361 ? -7.952 19.102 -16.627 1.00 41.81 361 GLY A O 1
ATOM 2726 N N . THR A 1 362 ? -5.759 19.009 -17.075 1.00 50.84 362 THR A N 1
ATOM 2727 C CA . THR A 1 362 ? -5.484 17.825 -16.252 1.00 50.84 362 THR A CA 1
ATOM 2728 C C . THR A 1 362 ? -5.434 18.203 -14.771 1.00 50.84 362 THR A C 1
ATOM 2730 O O . THR A 1 362 ? -4.392 18.610 -14.258 1.00 50.84 362 THR A O 1
ATOM 2733 N N . PHE A 1 363 ? -6.566 18.084 -14.077 1.00 54.56 363 PHE A N 1
ATOM 2734 C CA . PHE A 1 363 ? -6.651 18.225 -12.623 1.00 54.56 363 PHE A CA 1
ATOM 2735 C C . PHE A 1 363 ? -6.970 16.870 -11.989 1.00 54.56 363 PHE A C 1
ATOM 2737 O O . PHE A 1 363 ? -8.015 16.282 -12.273 1.00 54.56 363 PHE A O 1
ATOM 2744 N N . TYR A 1 364 ? -6.107 16.378 -11.097 1.00 55.94 364 TYR A N 1
ATOM 2745 C CA . TYR A 1 364 ? -6.450 15.251 -10.237 1.00 55.94 364 TYR A CA 1
ATOM 2746 C C . TYR A 1 364 ? -7.691 15.579 -9.393 1.00 55.94 364 TYR A C 1
ATOM 2748 O O . TYR A 1 364 ? -7.730 16.583 -8.678 1.00 55.94 364 TYR A O 1
ATOM 2756 N N . THR A 1 365 ? -8.709 14.717 -9.467 1.00 61.56 365 THR A N 1
ATOM 2757 C CA . THR A 1 365 ? -9.914 14.831 -8.637 1.00 61.56 365 THR A CA 1
ATOM 2758 C C . THR A 1 365 ? -9.641 14.195 -7.270 1.00 61.56 365 THR A C 1
ATOM 2760 O O . THR A 1 365 ? -9.372 12.992 -7.224 1.00 61.56 365 THR A O 1
ATOM 2763 N N . PRO A 1 366 ? -9.723 14.950 -6.153 1.00 59.66 366 PRO A N 1
ATOM 2764 C CA . PRO A 1 366 ? -9.596 14.393 -4.809 1.00 59.66 366 PRO A CA 1
ATOM 2765 C C . PRO A 1 366 ? -10.517 13.190 -4.607 1.00 59.66 366 PRO A C 1
ATOM 2767 O O . PRO A 1 366 ? -11.690 13.236 -4.985 1.00 59.66 366 PRO A O 1
ATOM 2770 N N . GLN A 1 367 ? -10.010 12.134 -3.967 1.00 59.16 367 GLN A N 1
ATOM 2771 C CA . GLN A 1 367 ? -10.736 10.867 -3.862 1.00 59.16 367 GLN A CA 1
ATOM 2772 C C . GLN A 1 367 ? -12.098 11.037 -3.176 1.00 59.16 367 GLN A C 1
ATOM 2774 O O . GLN A 1 367 ? -13.077 10.450 -3.613 1.00 59.16 367 GLN A O 1
ATOM 2779 N N . VAL A 1 368 ? -12.195 11.904 -2.163 1.00 51.78 368 VAL A N 1
ATOM 2780 C CA . VAL A 1 368 ? -13.463 12.195 -1.469 1.00 51.78 368 VAL A CA 1
ATOM 2781 C C . VAL A 1 368 ? -14.528 12.751 -2.421 1.00 51.78 368 VAL A C 1
ATOM 2783 O O . VAL A 1 368 ? -15.702 12.414 -2.287 1.00 51.78 368 VAL A O 1
ATOM 2786 N N . LEU A 1 369 ? -14.132 13.578 -3.394 1.00 66.44 369 LEU A N 1
ATOM 2787 C CA . LEU A 1 369 ? -15.057 14.118 -4.392 1.00 66.44 369 LEU A CA 1
ATOM 2788 C C . LEU A 1 369 ? -15.447 13.050 -5.415 1.00 66.44 369 LEU A C 1
ATOM 2790 O O . LEU A 1 369 ? -16.627 12.934 -5.738 1.00 66.44 369 LEU A O 1
ATOM 2794 N N . ALA A 1 370 ? -14.484 12.244 -5.874 1.00 71.38 370 ALA A N 1
ATOM 2795 C CA . ALA A 1 370 ? -14.760 11.124 -6.770 1.00 71.38 370 ALA A CA 1
ATOM 2796 C C . ALA A 1 370 ? -15.723 10.114 -6.121 1.00 71.38 370 ALA A C 1
ATOM 2798 O O . ALA A 1 370 ? -16.753 9.793 -6.710 1.00 71.38 370 ALA A O 1
ATOM 2799 N N . ASP A 1 371 ? -15.445 9.693 -4.884 1.00 66.94 371 ASP A N 1
ATOM 2800 C CA . ASP A 1 371 ? -16.280 8.777 -4.102 1.00 66.94 371 ASP A CA 1
ATOM 2801 C C . ASP A 1 371 ? -17.696 9.348 -3.906 1.00 66.94 371 ASP A C 1
ATOM 2803 O O . ASP A 1 371 ? -18.677 8.638 -4.119 1.00 66.94 371 ASP A O 1
ATOM 2807 N N . PHE A 1 372 ? -17.821 10.637 -3.560 1.00 64.00 372 PHE A N 1
ATOM 2808 C CA . PHE A 1 372 ? -19.119 11.299 -3.385 1.00 64.00 372 PHE A CA 1
ATOM 2809 C C . PHE A 1 372 ? -19.949 11.308 -4.674 1.00 64.00 372 PHE A C 1
ATOM 2811 O O . PHE A 1 372 ? -21.121 10.921 -4.658 1.00 64.00 372 PHE A O 1
ATOM 2818 N N . VAL A 1 373 ? -19.353 11.733 -5.792 1.00 78.69 373 VAL A N 1
ATOM 2819 C CA . VAL A 1 373 ? -20.047 11.805 -7.086 1.00 78.69 373 VAL A CA 1
ATOM 2820 C C . VAL A 1 373 ? -20.443 10.410 -7.557 1.00 78.69 373 VAL A C 1
ATOM 2822 O O . VAL A 1 373 ? -21.595 10.206 -7.942 1.00 78.69 373 VAL A O 1
ATOM 2825 N N . VAL A 1 374 ? -19.529 9.439 -7.479 1.00 82.69 374 VAL A N 1
ATOM 2826 C CA . VAL A 1 374 ? -19.795 8.042 -7.846 1.00 82.69 374 VAL A CA 1
ATOM 2827 C C . VAL A 1 374 ? -20.922 7.469 -7.002 1.00 82.69 374 VAL A C 1
ATOM 2829 O O . VAL A 1 374 ? -21.871 6.924 -7.558 1.00 82.69 374 VAL A O 1
ATOM 2832 N N . GLN A 1 375 ? -20.860 7.624 -5.678 1.00 78.00 375 GLN A N 1
ATOM 2833 C CA . GLN A 1 375 ? -21.898 7.127 -4.783 1.00 78.00 375 GLN A CA 1
ATOM 2834 C C . GLN A 1 375 ? -23.252 7.752 -5.119 1.00 78.00 375 GLN A C 1
ATOM 2836 O O . GLN A 1 375 ? -24.241 7.035 -5.232 1.00 78.00 375 GLN A O 1
ATOM 2841 N N . ARG A 1 376 ? -23.314 9.075 -5.308 1.00 74.56 376 ARG A N 1
ATOM 2842 C CA . ARG A 1 376 ? -24.574 9.762 -5.619 1.00 74.56 376 ARG A CA 1
ATOM 2843 C C . ARG A 1 376 ? -25.146 9.350 -6.977 1.00 74.56 376 ARG A C 1
ATOM 2845 O O . ARG A 1 376 ? -26.364 9.304 -7.117 1.00 74.56 376 ARG A O 1
ATOM 2852 N N . THR A 1 377 ? -24.278 9.054 -7.941 1.00 85.44 377 THR A N 1
ATOM 2853 C CA . THR A 1 377 ? -24.658 8.669 -9.308 1.00 85.44 377 THR A CA 1
ATOM 2854 C C . THR A 1 377 ? -25.097 7.209 -9.389 1.00 85.44 377 THR A C 1
ATOM 2856 O O . THR A 1 377 ? -26.099 6.908 -10.029 1.00 85.44 377 THR A O 1
ATOM 2859 N N . LEU A 1 378 ? -24.365 6.297 -8.742 1.00 88.75 378 LEU A N 1
ATOM 2860 C CA . LEU A 1 378 ? -24.590 4.858 -8.870 1.00 88.75 378 LEU A CA 1
ATOM 2861 C C . LEU A 1 378 ? -25.569 4.299 -7.833 1.00 88.75 378 LEU A C 1
ATOM 2863 O O . LEU A 1 378 ? -26.200 3.292 -8.132 1.00 88.75 378 LEU A O 1
ATOM 2867 N N . ALA A 1 379 ? -25.742 4.922 -6.658 1.00 82.31 379 ALA A N 1
ATOM 2868 C CA . ALA A 1 379 ? -26.639 4.408 -5.610 1.00 82.31 379 ALA A CA 1
ATOM 2869 C C . ALA A 1 379 ? -28.046 4.032 -6.116 1.00 82.31 379 ALA A C 1
ATOM 2871 O O . ALA A 1 379 ? -28.447 2.885 -5.902 1.00 82.31 379 ALA A O 1
ATOM 2872 N N . PRO A 1 380 ? -28.752 4.893 -6.882 1.00 85.81 380 PRO A N 1
ATOM 2873 C CA . PRO A 1 380 ? -30.093 4.565 -7.370 1.00 85.81 380 PRO A CA 1
ATOM 2874 C C . PRO A 1 380 ? -30.134 3.360 -8.322 1.00 85.81 380 PRO A C 1
ATOM 2876 O O . PRO A 1 380 ? -31.188 2.764 -8.508 1.00 85.81 380 PRO A O 1
ATOM 2879 N N . LEU A 1 381 ? -29.003 3.013 -8.947 1.00 89.25 381 LEU A N 1
ATOM 2880 C CA . LEU A 1 381 ? -28.894 1.915 -9.909 1.00 89.25 381 LEU A CA 1
ATOM 2881 C C . LEU A 1 381 ? -28.517 0.583 -9.253 1.00 89.25 381 LEU A C 1
ATOM 2883 O O . LEU A 1 381 ? -28.600 -0.452 -9.913 1.00 89.25 381 LEU A O 1
ATOM 2887 N N . VAL A 1 382 ? -28.065 0.591 -7.993 1.00 89.12 382 VAL A N 1
ATOM 2888 C CA . VAL A 1 382 ? -27.495 -0.603 -7.349 1.00 89.12 382 VAL A CA 1
ATOM 2889 C C . VAL A 1 382 ? -28.237 -1.083 -6.106 1.00 89.12 382 VAL A C 1
ATOM 2891 O O . VAL A 1 382 ? -28.122 -2.261 -5.783 1.00 89.12 382 VAL A O 1
ATOM 2894 N N . GLU A 1 383 ? -28.973 -0.217 -5.401 1.00 79.88 383 GLU A N 1
ATOM 2895 C CA . GLU A 1 383 ? -29.570 -0.544 -4.091 1.00 79.88 383 GLU A CA 1
ATOM 2896 C C . GLU A 1 383 ? -30.517 -1.757 -4.140 1.00 79.88 383 GLU A C 1
ATOM 2898 O O . GLU A 1 383 ? -30.417 -2.635 -3.287 1.00 79.88 383 GLU A O 1
ATOM 2903 N N . GLU A 1 384 ? -31.327 -1.892 -5.193 1.00 83.38 384 GLU A N 1
ATOM 2904 C CA . GLU A 1 384 ? -32.300 -2.990 -5.353 1.00 83.38 384 GLU A CA 1
ATOM 2905 C C . GLU A 1 384 ? -32.005 -3.906 -6.555 1.00 83.38 384 GLU A C 1
ATOM 2907 O O . GLU A 1 384 ? -32.859 -4.651 -7.033 1.00 83.38 384 GLU A O 1
ATOM 2912 N N . THR A 1 385 ? -30.768 -3.875 -7.054 1.00 88.19 385 THR A N 1
ATOM 2913 C CA . THR A 1 385 ? -30.376 -4.595 -8.275 1.00 88.19 385 THR A CA 1
ATOM 2914 C C . THR A 1 385 ? -29.709 -5.925 -7.940 1.00 88.19 385 THR A C 1
ATOM 2916 O O . THR A 1 385 ? -28.804 -5.969 -7.107 1.00 88.19 385 THR A O 1
ATOM 2919 N N . SER A 1 386 ? -30.145 -7.022 -8.572 1.00 91.69 386 SER A N 1
ATOM 2920 C CA . SER A 1 386 ? -29.556 -8.367 -8.408 1.00 91.69 386 SER A CA 1
ATOM 2921 C C . SER A 1 386 ? -28.076 -8.406 -8.789 1.00 91.69 386 SER A C 1
ATOM 2923 O O . SER A 1 386 ? -27.653 -7.635 -9.655 1.00 91.69 386 SER A O 1
ATOM 2925 N N . ALA A 1 387 ? -27.328 -9.368 -8.247 1.00 91.56 387 ALA A N 1
ATOM 2926 C CA . ALA A 1 387 ? -25.897 -9.510 -8.508 1.00 91.56 387 ALA A CA 1
ATOM 2927 C C . ALA A 1 387 ? -25.570 -9.589 -10.013 1.00 91.56 387 ALA A C 1
ATOM 2929 O O . ALA A 1 387 ? -24.690 -8.872 -10.479 1.00 91.56 387 ALA A O 1
ATOM 2930 N N . ASP A 1 388 ? -26.327 -10.367 -10.794 1.00 92.50 388 ASP A N 1
ATOM 2931 C CA . ASP A 1 388 ? -26.065 -10.550 -12.232 1.00 92.50 388 ASP A CA 1
ATOM 2932 C C . ASP A 1 388 ? -26.268 -9.253 -13.030 1.00 92.50 388 ASP A C 1
ATOM 2934 O O . ASP A 1 388 ? -25.446 -8.889 -13.866 1.00 92.50 388 ASP A O 1
ATOM 2938 N N . ARG A 1 389 ? -27.329 -8.500 -12.719 1.00 91.62 389 ARG A N 1
ATOM 2939 C CA . ARG A 1 389 ? -27.620 -7.213 -13.369 1.00 91.62 389 ARG A CA 1
ATOM 2940 C C . ARG A 1 389 ? -26.583 -6.137 -13.062 1.00 91.62 389 ARG A C 1
ATOM 2942 O O . ARG A 1 389 ? -26.341 -5.281 -13.907 1.00 91.62 389 ARG A O 1
ATOM 2949 N N . LEU A 1 390 ? -25.943 -6.179 -11.892 1.00 92.62 390 LEU A N 1
ATOM 2950 C CA . LEU A 1 390 ? -24.847 -5.257 -11.579 1.00 92.62 390 LEU A CA 1
ATOM 2951 C C . LEU A 1 390 ? -23.657 -5.438 -12.527 1.00 92.62 390 LEU A C 1
ATOM 2953 O O . LEU A 1 390 ? -22.993 -4.456 -12.847 1.00 92.62 390 LEU A O 1
ATOM 2957 N N . LEU A 1 391 ? -23.414 -6.660 -13.009 1.00 93.50 391 LEU A N 1
ATOM 2958 C CA . LEU A 1 391 ? -22.318 -6.966 -13.937 1.00 93.50 391 LEU A CA 1
ATOM 2959 C C . LEU A 1 391 ? -22.568 -6.451 -15.355 1.00 93.50 391 LEU A C 1
ATOM 2961 O O . LEU A 1 391 ? -21.641 -6.331 -16.152 1.00 93.50 391 LEU A O 1
ATOM 2965 N N . GLU A 1 392 ? -23.819 -6.133 -15.678 1.00 94.31 392 GLU A N 1
ATOM 2966 C CA . GLU A 1 392 ? -24.195 -5.555 -16.965 1.00 94.31 392 GLU A CA 1
ATOM 2967 C C . GLU A 1 392 ? -23.983 -4.033 -17.004 1.00 94.31 392 GLU A C 1
ATOM 2969 O O . GLU A 1 392 ? -23.991 -3.437 -18.085 1.00 94.31 392 GLU A O 1
ATOM 2974 N N . LEU A 1 393 ? -23.777 -3.387 -15.847 1.00 94.12 393 LEU A N 1
ATOM 2975 C CA . LEU A 1 393 ? -23.564 -1.946 -15.774 1.00 94.12 393 LEU A CA 1
ATOM 2976 C C . LEU A 1 393 ? -22.248 -1.553 -16.452 1.00 94.12 393 LEU A C 1
ATOM 2978 O O . LEU A 1 393 ? -21.177 -2.089 -16.176 1.00 94.12 393 LEU A O 1
ATOM 2982 N N . ARG A 1 394 ? -22.325 -0.543 -17.320 1.00 93.62 394 ARG A N 1
ATOM 2983 C CA . ARG A 1 394 ? -21.168 0.051 -17.995 1.00 93.62 394 ARG A CA 1
ATOM 2984 C C . ARG A 1 394 ? -20.971 1.471 -17.485 1.00 93.62 394 ARG A C 1
ATOM 2986 O O . ARG A 1 394 ? -21.855 2.310 -17.637 1.00 93.62 394 ARG A O 1
ATOM 2993 N N . VAL A 1 395 ? -19.803 1.744 -16.911 1.00 92.19 395 VAL A N 1
ATOM 2994 C CA . VAL A 1 395 ? -19.404 3.089 -16.475 1.00 92.19 395 VAL A CA 1
ATOM 2995 C C . VAL A 1 395 ? -18.396 3.646 -17.472 1.00 92.19 395 VAL A C 1
ATOM 2997 O O . VAL A 1 395 ? -17.400 2.995 -17.780 1.00 92.19 395 VAL A O 1
ATOM 3000 N N . VAL A 1 396 ? -18.656 4.851 -17.976 1.00 92.00 396 VAL A N 1
ATOM 3001 C CA . VAL A 1 396 ? -17.768 5.567 -18.898 1.00 92.00 396 VAL A CA 1
ATOM 3002 C C . VAL A 1 396 ? -17.403 6.910 -18.290 1.00 92.00 396 VAL A C 1
ATOM 3004 O O . VAL A 1 396 ? -18.280 7.679 -17.905 1.00 92.00 396 VAL A O 1
ATOM 3007 N N . ASP A 1 397 ? -16.105 7.194 -18.257 1.00 87.38 397 ASP A N 1
ATOM 3008 C CA . ASP A 1 397 ? -15.563 8.516 -17.968 1.00 87.38 397 ASP A CA 1
ATOM 3009 C C . ASP A 1 397 ? -14.792 9.003 -19.212 1.00 87.38 397 ASP A C 1
ATOM 3011 O O . ASP A 1 397 ? -13.686 8.522 -19.481 1.00 87.38 397 ASP A O 1
ATOM 3015 N N . PRO A 1 398 ? -15.376 9.908 -20.022 1.00 83.31 398 PRO A N 1
ATOM 3016 C CA . PRO A 1 398 ? -14.784 10.348 -21.285 1.00 83.31 398 PRO A CA 1
ATOM 3017 C C . PRO A 1 398 ? -13.561 11.258 -21.095 1.00 83.31 398 PRO A C 1
ATOM 3019 O O . PRO A 1 398 ? -12.842 11.514 -22.059 1.00 83.31 398 PRO A O 1
ATOM 3022 N N . ALA A 1 399 ? -13.310 11.738 -19.872 1.00 76.62 399 ALA A N 1
ATOM 3023 C CA . ALA A 1 399 ? -12.194 12.614 -19.527 1.00 76.62 399 ALA A CA 1
ATOM 3024 C C . ALA A 1 399 ? -11.405 12.054 -18.332 1.00 76.62 399 ALA A C 1
ATOM 3026 O O . ALA A 1 399 ? -10.938 12.800 -17.473 1.00 76.62 399 ALA A O 1
ATOM 3027 N N . MET A 1 400 ? -11.241 10.726 -18.291 1.00 71.56 400 MET A N 1
ATOM 3028 C CA . MET A 1 400 ? -10.841 10.016 -17.075 1.00 71.56 400 MET A CA 1
ATOM 3029 C C . MET A 1 400 ? -9.498 10.426 -16.471 1.00 71.56 400 MET A C 1
ATOM 3031 O O . MET A 1 400 ? -9.304 10.248 -15.270 1.00 71.56 400 MET A O 1
ATOM 3035 N N . GLY A 1 401 ? -8.560 10.953 -17.263 1.00 68.56 401 GLY A N 1
ATOM 3036 C CA . GLY A 1 401 ? -7.227 11.313 -16.778 1.00 68.56 401 GLY A CA 1
ATOM 3037 C C . GLY A 1 401 ? -6.572 10.151 -16.017 1.00 68.56 401 GLY A C 1
ATOM 3038 O O . GLY A 1 401 ? -6.333 9.089 -16.586 1.00 68.56 401 GLY A O 1
ATOM 3039 N N . SER A 1 402 ? -6.323 10.337 -14.716 1.00 64.88 402 SER A N 1
ATOM 3040 C CA . SER A 1 402 ? -5.781 9.313 -13.804 1.00 64.88 402 SER A CA 1
ATOM 3041 C C . SER A 1 402 ? -6.762 8.188 -13.427 1.00 64.88 402 SER A C 1
ATOM 3043 O O . SER A 1 402 ? -6.391 7.274 -12.691 1.00 64.88 402 SER A O 1
ATOM 3045 N N . GLY A 1 403 ? -8.010 8.244 -13.894 1.00 73.50 403 GLY A N 1
ATOM 3046 C CA . GLY A 1 403 ? -9.049 7.245 -13.649 1.00 73.50 403 GLY A CA 1
ATOM 3047 C C . GLY A 1 403 ? -9.738 7.363 -12.289 1.00 73.50 403 GLY A C 1
ATOM 3048 O O . GLY A 1 403 ? -10.331 6.386 -11.840 1.00 73.50 403 GLY A O 1
ATOM 3049 N N . ALA A 1 404 ? -9.673 8.519 -11.615 1.00 72.19 404 ALA A N 1
ATOM 3050 C CA . ALA A 1 404 ? -10.186 8.691 -10.249 1.00 72.19 404 ALA A CA 1
ATOM 3051 C C . ALA A 1 404 ? -11.656 8.247 -10.087 1.00 72.19 404 ALA A C 1
ATOM 3053 O O . ALA A 1 404 ? -11.966 7.489 -9.166 1.00 72.19 404 ALA A O 1
ATOM 3054 N N . PHE A 1 405 ? -12.546 8.642 -11.007 1.00 82.25 405 PHE A N 1
ATOM 3055 C CA . PHE A 1 405 ? -13.952 8.222 -10.984 1.00 82.25 405 PHE A CA 1
ATOM 3056 C C . PHE A 1 405 ? -14.132 6.737 -11.304 1.00 82.25 405 PHE A C 1
ATOM 3058 O O . PHE A 1 405 ? -14.938 6.078 -10.657 1.00 82.25 405 PHE A O 1
ATOM 3065 N N . LEU A 1 406 ? -13.366 6.180 -12.246 1.00 88.69 406 LEU A N 1
ATOM 3066 C CA . LEU A 1 406 ? -13.455 4.759 -12.604 1.00 88.69 406 LEU A CA 1
ATOM 3067 C C . LEU A 1 406 ? -12.972 3.852 -11.466 1.00 88.69 406 LEU A C 1
ATOM 3069 O O . LEU A 1 406 ? -13.601 2.840 -11.166 1.00 88.69 406 LEU A O 1
ATOM 3073 N N . VAL A 1 407 ? -11.896 4.238 -10.775 1.00 83.31 407 VAL A N 1
ATOM 3074 C CA . VAL A 1 407 ? -11.399 3.521 -9.592 1.00 83.31 407 VAL A CA 1
ATOM 3075 C C . VAL A 1 407 ? -12.407 3.603 -8.444 1.00 83.31 407 VAL A C 1
ATOM 3077 O O . VAL A 1 407 ? -12.659 2.595 -7.780 1.00 83.31 407 VAL A O 1
ATOM 3080 N N . ALA A 1 408 ? -13.005 4.774 -8.211 1.00 77.19 408 ALA A N 1
ATOM 3081 C CA . ALA A 1 408 ? -14.065 4.936 -7.219 1.00 77.19 408 ALA A CA 1
ATOM 3082 C C . ALA A 1 408 ? -15.311 4.101 -7.580 1.00 77.19 408 ALA A C 1
ATOM 3084 O O . ALA A 1 408 ? -15.838 3.387 -6.725 1.00 77.19 408 ALA A O 1
ATOM 3085 N N . ALA A 1 409 ? -15.729 4.101 -8.851 1.00 89.50 409 ALA A N 1
ATOM 3086 C CA . ALA A 1 409 ? -16.842 3.298 -9.361 1.00 89.50 409 ALA A CA 1
ATOM 3087 C C . ALA A 1 409 ? -16.599 1.801 -9.171 1.00 89.50 409 ALA A C 1
ATOM 3089 O O . ALA A 1 409 ? -17.464 1.111 -8.640 1.00 89.50 409 ALA A O 1
ATOM 3090 N N . LEU A 1 410 ? -15.402 1.313 -9.495 1.00 91.25 410 LEU A N 1
ATOM 3091 C CA . LEU A 1 410 ? -15.015 -0.080 -9.283 1.00 91.25 410 LEU A CA 1
ATOM 3092 C C . LEU A 1 410 ? -15.134 -0.498 -7.809 1.00 91.25 410 LEU A C 1
ATOM 3094 O O . LEU A 1 410 ? -15.671 -1.561 -7.495 1.00 91.25 410 LEU A O 1
ATOM 3098 N N . ARG A 1 411 ? -14.649 0.341 -6.883 1.00 82.00 411 ARG A N 1
ATOM 3099 C CA . ARG A 1 411 ? -14.755 0.076 -5.437 1.00 82.00 411 ARG A CA 1
ATOM 3100 C C . ARG A 1 411 ? -16.210 0.066 -4.977 1.00 82.00 411 ARG A C 1
ATOM 3102 O O . ARG A 1 411 ? -16.598 -0.826 -4.223 1.00 82.00 411 ARG A O 1
ATOM 3109 N N . TYR A 1 412 ? -16.993 1.043 -5.431 1.00 82.25 412 TYR A N 1
ATOM 3110 C CA . TYR A 1 412 ? -18.397 1.188 -5.067 1.00 82.25 412 TYR A CA 1
ATOM 3111 C C . TYR A 1 412 ? -19.244 0.015 -5.575 1.00 82.25 412 TYR A C 1
ATOM 3113 O O . TYR A 1 412 ? -19.969 -0.602 -4.793 1.00 82.25 412 TYR A O 1
ATOM 3121 N N . LEU A 1 413 ? -19.094 -0.343 -6.853 1.00 91.62 413 LEU A N 1
ATOM 3122 C CA . LEU A 1 413 ? -19.777 -1.476 -7.472 1.00 91.62 413 LEU A CA 1
ATOM 3123 C C . LEU A 1 413 ? -19.342 -2.805 -6.849 1.00 91.62 413 LEU A C 1
ATOM 3125 O O . LEU A 1 413 ? -20.193 -3.654 -6.620 1.00 91.62 413 LEU A O 1
ATOM 3129 N N . GLY A 1 414 ? -18.064 -2.973 -6.486 1.00 89.81 414 GLY A N 1
ATOM 3130 C CA . GLY A 1 414 ? -17.588 -4.164 -5.767 1.00 89.81 414 GLY A CA 1
ATOM 3131 C C . GLY A 1 414 ? -18.313 -4.387 -4.445 1.00 89.81 414 GLY A C 1
ATOM 3132 O O . GLY A 1 414 ? -18.784 -5.487 -4.169 1.00 89.81 414 GLY A O 1
ATOM 3133 N N . ALA A 1 415 ? -18.467 -3.323 -3.655 1.00 83.81 415 ALA A N 1
ATOM 3134 C CA . ALA A 1 415 ? -19.225 -3.387 -2.411 1.00 83.81 415 ALA A CA 1
ATOM 3135 C C . ALA A 1 415 ? -20.734 -3.581 -2.651 1.00 83.81 415 ALA A C 1
ATOM 3137 O O . ALA A 1 415 ? -21.409 -4.211 -1.840 1.00 83.81 415 ALA A O 1
ATOM 3138 N N . ALA A 1 416 ? -21.283 -3.032 -3.738 1.00 86.25 416 ALA A N 1
ATOM 3139 C CA . ALA A 1 416 ? -22.684 -3.233 -4.100 1.00 86.25 416 ALA A CA 1
ATOM 3140 C C . ALA A 1 416 ? -22.968 -4.675 -4.544 1.00 86.25 416 ALA A C 1
ATOM 3142 O O . ALA A 1 416 ? -23.960 -5.253 -4.116 1.00 86.25 416 ALA A O 1
ATOM 3143 N N . TYR A 1 417 ? -22.070 -5.269 -5.329 1.00 92.75 417 TYR A N 1
ATOM 3144 C CA . TYR A 1 417 ? -22.152 -6.657 -5.771 1.00 92.75 417 TYR A CA 1
ATOM 3145 C C . TYR A 1 417 ? -22.112 -7.627 -4.591 1.00 92.75 417 TYR A C 1
ATOM 3147 O O . TYR A 1 417 ? -22.943 -8.523 -4.507 1.00 92.75 417 TYR A O 1
ATOM 3155 N N . GLU A 1 418 ? -21.223 -7.392 -3.624 1.00 89.75 418 GLU A N 1
ATOM 3156 C CA . GLU A 1 418 ? -21.190 -8.148 -2.368 1.00 89.75 418 GLU A CA 1
ATOM 3157 C C . GLU A 1 418 ? -22.535 -8.090 -1.624 1.00 89.75 418 GLU A C 1
ATOM 3159 O O . GLU A 1 418 ? -23.088 -9.127 -1.260 1.00 89.75 418 GLU A O 1
ATOM 3164 N N . ARG A 1 419 ? -23.104 -6.887 -1.447 1.00 86.12 419 ARG A N 1
ATOM 3165 C CA . ARG A 1 419 ? -24.425 -6.724 -0.814 1.00 86.12 419 ARG A CA 1
ATOM 3166 C C . ARG A 1 419 ? -25.528 -7.443 -1.590 1.00 86.12 419 ARG A C 1
ATOM 3168 O O . ARG A 1 419 ? -26.402 -8.046 -0.972 1.00 86.12 419 ARG A O 1
ATOM 3175 N N . ALA A 1 420 ? -25.482 -7.396 -2.920 1.00 89.00 420 ALA A N 1
ATOM 3176 C CA . ALA A 1 420 ? -26.444 -8.081 -3.770 1.00 89.00 420 ALA A CA 1
ATOM 3177 C C . ALA A 1 420 ? -26.330 -9.607 -3.644 1.00 89.00 420 ALA A C 1
ATOM 3179 O O . ALA A 1 420 ? -27.352 -10.258 -3.486 1.00 89.00 420 ALA A O 1
ATOM 3180 N N . LEU A 1 421 ? -25.121 -10.182 -3.614 1.00 90.31 421 LEU A N 1
ATOM 3181 C CA . LEU A 1 421 ? -24.929 -11.624 -3.399 1.00 90.31 421 LEU A CA 1
ATOM 3182 C C . LEU A 1 421 ? -25.526 -12.103 -2.070 1.00 90.31 421 LEU A C 1
ATOM 3184 O O . LEU A 1 421 ? -26.167 -13.155 -2.031 1.00 90.31 421 LEU A O 1
ATOM 3188 N N . VAL A 1 422 ? -25.342 -11.320 -1.003 1.00 87.25 422 VAL A N 1
ATOM 3189 C CA . VAL A 1 422 ? -25.919 -11.607 0.317 1.00 87.25 422 VAL A CA 1
ATOM 3190 C C . VAL A 1 422 ? -27.444 -11.537 0.271 1.00 87.25 422 VAL A C 1
ATOM 3192 O O . VAL A 1 422 ? -28.116 -12.455 0.737 1.00 87.25 422 VAL A O 1
ATOM 3195 N N . ARG A 1 423 ? -28.009 -10.470 -0.307 1.00 87.81 423 ARG A N 1
ATOM 3196 C CA . ARG A 1 423 ? -29.466 -10.300 -0.424 1.00 87.81 423 ARG A CA 1
ATOM 3197 C C . ARG A 1 423 ? -30.100 -11.393 -1.287 1.00 87.81 423 ARG A C 1
ATOM 3199 O O . ARG A 1 423 ? -31.164 -11.897 -0.946 1.00 87.81 423 ARG A O 1
ATOM 3206 N N . ASP A 1 424 ? -29.433 -11.776 -2.370 1.00 89.50 424 ASP A N 1
ATOM 3207 C CA . ASP A 1 424 ? -29.877 -12.814 -3.300 1.00 89.50 424 ASP A CA 1
ATOM 3208 C C . ASP A 1 424 ? -29.680 -14.237 -2.714 1.00 89.50 424 ASP A C 1
ATOM 3210 O O . ASP A 1 424 ? -29.976 -15.227 -3.383 1.00 89.50 424 ASP A O 1
ATOM 3214 N N . GLY A 1 425 ? -29.174 -14.361 -1.477 1.00 86.81 425 GLY A N 1
ATOM 3215 C CA . GLY A 1 425 ? -29.007 -15.630 -0.761 1.00 86.81 425 GLY A CA 1
ATOM 3216 C C . GLY A 1 425 ? -27.882 -16.520 -1.295 1.00 86.81 425 GLY A C 1
ATOM 3217 O O . GLY A 1 425 ? -27.853 -17.712 -0.997 1.00 86.81 425 GLY A O 1
ATOM 3218 N N . ARG A 1 426 ? -26.963 -15.969 -2.099 1.00 87.56 426 ARG A N 1
ATOM 3219 C CA . ARG A 1 426 ? -25.873 -16.726 -2.739 1.00 87.56 426 ARG A CA 1
ATOM 3220 C C . ARG A 1 426 ? -24.667 -16.939 -1.823 1.00 87.56 426 ARG A C 1
ATOM 3222 O O . ARG A 1 426 ? -23.908 -17.877 -2.043 1.00 87.56 426 ARG A O 1
ATOM 3229 N N . CYS A 1 427 ? -24.483 -16.088 -0.815 1.00 84.44 427 CYS A N 1
ATOM 3230 C CA . CYS A 1 427 ? -23.459 -16.246 0.217 1.00 84.44 427 CYS A CA 1
ATOM 3231 C C . CYS A 1 427 ? -23.913 -15.637 1.549 1.00 84.44 427 CYS A C 1
ATOM 3233 O O . CYS A 1 427 ? -24.723 -14.707 1.574 1.00 84.44 427 CYS A O 1
ATOM 3235 N N . ALA A 1 428 ? -23.376 -16.138 2.664 1.00 80.12 428 ALA A N 1
ATOM 3236 C CA . ALA A 1 428 ? -23.519 -15.467 3.949 1.00 80.12 428 ALA A CA 1
ATOM 3237 C C . ALA A 1 428 ? -22.427 -14.392 4.109 1.00 80.12 428 ALA A C 1
ATOM 3239 O O . ALA A 1 428 ? -21.304 -14.594 3.645 1.00 80.12 428 ALA A O 1
ATOM 3240 N N . PRO A 1 429 ? -22.695 -13.274 4.812 1.00 73.44 429 PRO A N 1
ATOM 3241 C CA . PRO A 1 429 ? -21.685 -12.243 5.066 1.00 73.44 429 PRO A CA 1
ATOM 3242 C C . PRO A 1 429 ? -20.408 -12.766 5.737 1.00 73.44 429 PRO A C 1
ATOM 3244 O O . PRO A 1 429 ? -19.330 -12.232 5.496 1.00 73.44 429 PRO A O 1
ATOM 3247 N N . SER A 1 430 ? -20.527 -13.808 6.569 1.00 74.62 430 SER A N 1
ATOM 3248 C CA . SER A 1 430 ? -19.409 -14.460 7.264 1.00 74.62 430 SER A CA 1
ATOM 3249 C C . SER A 1 430 ? -18.449 -15.199 6.338 1.00 74.62 430 SER A C 1
ATOM 3251 O O . SER A 1 430 ? -17.313 -15.452 6.727 1.00 74.62 430 SER A O 1
ATOM 3253 N N . ASP A 1 431 ? -18.902 -15.546 5.136 1.00 76.75 431 ASP A N 1
ATOM 3254 C CA . ASP A 1 431 ? -18.183 -16.443 4.232 1.00 76.75 431 ASP A CA 1
ATOM 3255 C C . ASP A 1 431 ? -17.349 -15.666 3.204 1.00 76.75 431 ASP A C 1
ATOM 3257 O O . ASP A 1 431 ? -16.672 -16.264 2.374 1.00 76.75 431 ASP A O 1
ATOM 3261 N N . ILE A 1 432 ? -17.403 -14.330 3.242 1.00 75.81 432 ILE A N 1
ATOM 3262 C CA . ILE A 1 432 ? -16.756 -13.451 2.266 1.00 75.81 432 ILE A CA 1
ATOM 3263 C C . ILE A 1 432 ? -15.392 -13.014 2.798 1.00 75.81 432 ILE A C 1
ATOM 3265 O O . ILE A 1 432 ? -15.290 -12.097 3.619 1.00 75.81 432 ILE A O 1
ATOM 3269 N N . ALA A 1 433 ? -14.331 -13.633 2.286 1.00 73.81 433 ALA A N 1
ATOM 3270 C CA . ALA A 1 433 ? -12.959 -13.260 2.596 1.00 73.81 433 ALA A CA 1
ATOM 3271 C C . ALA A 1 433 ? -12.472 -12.082 1.729 1.00 73.81 433 ALA A C 1
ATOM 3273 O O . ALA A 1 433 ? -13.039 -11.741 0.687 1.00 73.81 433 ALA A O 1
ATOM 3274 N N . ASP A 1 434 ? -11.355 -11.463 2.119 1.00 64.12 434 ASP A N 1
ATOM 3275 C CA . ASP A 1 434 ? -10.742 -10.372 1.344 1.00 64.12 434 ASP A CA 1
ATOM 3276 C C . ASP A 1 434 ? -10.305 -10.810 -0.064 1.00 64.12 434 ASP A C 1
ATOM 3278 O O . ASP A 1 434 ? -10.339 -10.017 -1.012 1.00 64.12 434 ASP A O 1
ATOM 3282 N N . THR A 1 435 ? -9.945 -12.086 -0.229 1.00 66.56 435 THR A N 1
ATOM 3283 C CA . THR A 1 435 ? -9.656 -12.692 -1.535 1.00 66.56 435 THR A CA 1
ATOM 3284 C C . THR A 1 435 ? -10.876 -12.679 -2.450 1.00 66.56 435 THR A C 1
ATOM 3286 O O . THR A 1 435 ? -10.739 -12.384 -3.640 1.00 66.56 435 THR A O 1
ATOM 3289 N N . ASP A 1 436 ? -12.070 -12.903 -1.899 1.00 76.06 436 ASP A N 1
ATOM 3290 C CA . ASP A 1 436 ? -13.327 -12.868 -2.649 1.00 76.06 436 ASP A CA 1
ATOM 3291 C C . ASP A 1 436 ? -13.670 -11.434 -3.042 1.00 76.06 436 ASP A C 1
ATOM 3293 O O . ASP A 1 436 ? -13.983 -11.163 -4.198 1.00 76.06 436 ASP A O 1
ATOM 3297 N N . ARG A 1 437 ? -13.475 -10.469 -2.133 1.00 79.12 437 ARG A N 1
ATOM 3298 C CA . ARG A 1 437 ? -13.648 -9.035 -2.438 1.00 79.12 437 ARG A CA 1
ATOM 3299 C C . ARG A 1 437 ? -12.731 -8.574 -3.572 1.00 79.12 437 ARG A C 1
ATOM 3301 O O . ARG A 1 437 ? -13.125 -7.747 -4.398 1.00 79.12 437 ARG A O 1
ATOM 3308 N N . ALA A 1 438 ? -11.502 -9.088 -3.632 1.00 70.25 438 ALA A N 1
ATOM 3309 C CA . ALA A 1 438 ? -10.595 -8.828 -4.746 1.00 70.25 438 ALA A CA 1
ATOM 3310 C C . ALA A 1 438 ? -11.091 -9.478 -6.049 1.00 70.25 438 ALA A C 1
ATOM 3312 O O . ALA A 1 438 ? -11.040 -8.838 -7.102 1.00 70.25 438 ALA A O 1
ATOM 3313 N N . ALA A 1 439 ? -11.610 -10.707 -5.984 1.00 76.75 439 ALA A N 1
ATOM 3314 C CA . ALA A 1 439 ? -12.211 -11.389 -7.126 1.00 76.75 439 ALA A CA 1
ATOM 3315 C C . ALA A 1 439 ? -13.457 -10.655 -7.652 1.00 76.75 439 ALA A C 1
ATOM 3317 O O . ALA A 1 439 ? -13.579 -10.469 -8.859 1.00 76.75 439 ALA A O 1
ATOM 3318 N N . PHE A 1 440 ? -14.322 -10.140 -6.775 1.00 87.56 440 PHE A N 1
ATOM 3319 C CA . PHE A 1 440 ? -15.503 -9.361 -7.160 1.00 87.56 440 PHE A CA 1
ATOM 3320 C C . PHE A 1 440 ? -15.119 -8.111 -7.947 1.00 87.56 440 PHE A C 1
ATOM 3322 O O . PHE A 1 440 ? -15.682 -7.841 -9.002 1.00 87.56 440 PHE A O 1
ATOM 3329 N N . ARG A 1 441 ? -14.099 -7.376 -7.487 1.00 82.69 441 ARG A N 1
ATOM 3330 C CA . ARG A 1 441 ? -13.580 -6.217 -8.230 1.00 82.69 441 ARG A CA 1
ATOM 3331 C C . ARG A 1 441 ? -13.031 -6.631 -9.595 1.00 82.69 441 ARG A C 1
ATOM 3333 O O . ARG A 1 441 ? -13.279 -5.937 -10.565 1.00 82.69 441 ARG A O 1
ATOM 3340 N N . ARG A 1 442 ? -12.326 -7.762 -9.701 1.00 78.00 442 ARG A N 1
ATOM 3341 C CA . ARG A 1 442 ? -11.844 -8.271 -11.001 1.00 78.00 442 ARG A CA 1
ATOM 3342 C C . ARG A 1 442 ? -12.967 -8.677 -11.948 1.00 78.00 442 ARG A C 1
ATOM 3344 O O . ARG A 1 442 ? -12.745 -8.672 -13.143 1.00 78.00 442 ARG A O 1
ATOM 3351 N N . LEU A 1 443 ? -14.108 -9.089 -11.413 1.00 85.19 443 LEU A N 1
ATOM 3352 C CA . LEU A 1 443 ? -15.258 -9.516 -12.200 1.00 85.19 443 LEU A CA 1
ATOM 3353 C C . LEU A 1 443 ? -16.078 -8.314 -12.700 1.00 85.19 443 LEU A C 1
ATOM 3355 O O . LEU A 1 443 ? -16.703 -8.390 -13.750 1.00 85.19 443 LEU A O 1
ATOM 3359 N N . ILE A 1 444 ? -16.044 -7.204 -11.958 1.00 87.50 444 ILE A N 1
ATOM 3360 C CA . ILE A 1 444 ? -16.656 -5.922 -12.340 1.00 87.50 444 ILE A CA 1
ATOM 3361 C C . ILE A 1 444 ? -15.794 -5.138 -13.336 1.00 87.50 444 ILE A C 1
ATOM 3363 O O . ILE A 1 444 ? -16.342 -4.424 -14.175 1.00 87.50 444 ILE A O 1
ATOM 3367 N N . ALA A 1 445 ? -14.468 -5.210 -13.194 1.00 79.56 445 ALA A N 1
ATOM 3368 C CA . ALA A 1 445 ? -13.510 -4.590 -14.111 1.00 79.56 445 ALA A CA 1
ATOM 3369 C C . ALA A 1 445 ? -13.453 -5.346 -15.442 1.00 79.56 445 ALA A C 1
ATOM 3371 O O . ALA A 1 445 ? -13.427 -4.661 -16.492 1.00 79.56 445 ALA A O 1
#

Mean predicted aligned error: 12.06 Å

Secondary structure (DSSP, 8-state):
-HHHHHHHHHHHHHHHH--TT--HHHHIIIIIHHHHHHTT-EEEEEEEETTEEEEEEE-TTS-EEEEEE-STT--GGGSHHHHHHHHHHHT-SEEEEEETTEEEEEE-SSSS----EEEETTGGGSTTTHHHHHHHHSHHHHHTTHHHHHHHHHHHHHHHHHHHHHHHHHHHHHHHHHHHHTT-SS-HHHHHHHHHHHHHHHHHHHHTT-S-TTSHHHHHHS-HHHHHHHHHHSTT-SSHHHHHHHHHHHHHH-EEETTEEE----TTTT-GGGSTTTS-SS--PPP-HHHHHHHHHHHHHHHHHHEEEETTEEEE--STT--HHHHHHHHHHHHTS---TT---PPP-TTTHHHHHHHH---PPPHHHHHHHHHHHHHHHHTT--HHHHTT-----TT-TTTHHHHHHHHHHHHHHHHHHHHTTSS-GGG--HHHHHHHHHHH-

pLDDT: mean 81.61, std 14.71, range [30.36, 97.56]

Nearest PDB structures (foldseek):
  5vl1-assembly5_B  TM=2.234E-01  e=1.465E-01  Mycobacterium ulcerans Agy99
  5vl1-assembly6_D  TM=2.198E-01  e=2.032E-01  Mycobacterium ulcerans Agy99
  8yqt-assembly1_D  TM=3.353E-01  e=1.148E+00  African swine fever virus
  2w00-assembly2_B  TM=3.974E-01  e=3.700E+00  Escherichia coli

Foldseek 3Di:
DVLLVVLLVLVVQCVVPADQPDFQVCCCVRPVVVVQVSLQWDWDDWDDDHFWIKTWTAHPLGATEIEIEGGAPDDLLVCLVVQLVRCVVGVHQWYWYHHPQKIWIAGSDDPDDRDIDIDGPPVCSDPVNVVVCSCCVHSVCVNVVVNVVVVVVVVVVLVVLLVLQLVLLVLLLVLQLVLQVVVDPDLSSQLSLLLLVLLLVQLLCVLVVVWPCVDPCCVCQQHLVNLLVQLVVDVLRACSLVSSLVNLVCQQPWDDDPPHGGDHPDDPSSDCVSNVVSHPPDDDDDDDPSRSSSSNSSNSSSQSNQWDADPVGIDGDRSNPQDPVSVLSSVVSSVPPDSDVPDDPDDDDPVVVVVVC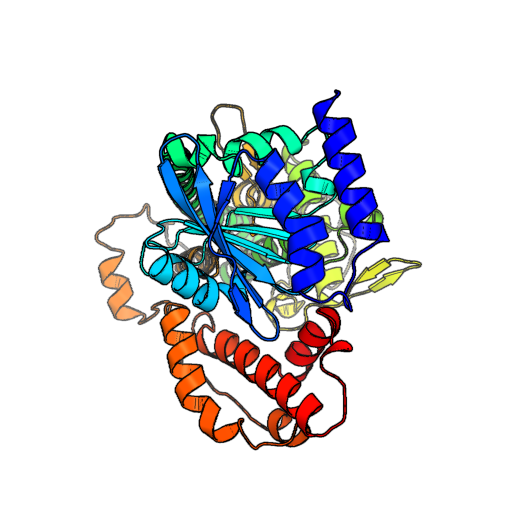VVPVDDDDRLVRLLVVLCVVCVVVQVPDALVVLLVDDDDDPPCRVPSNVVSNLLVSLVSSVVRCCVVVVDPPSVQDVVNSVVSSVSSD

Sequence (445 aa):
MRAQAQWARWWRDVSHACGPATGVRTLFDTAAMPLFGRLGFRARNPRFAPGSATATLLTPGGQTIALLVRPWADHPPALFREATGAARETGADWCCIFAPPTLSIVPATGNVTRRSLDFTFPAAADPGSLGVLLMLAGSAAFDTGALDDWLEAARTDAARVRVDLQQGVIDALGGLTQVLTRATRGAPTGEALTLVYRILFLMFAESRDLVPRHHPIYRDAYTLSSLCSEALRATPARGVWDGLAAISRLSRQGGQVDTLQVFPFNGHLFSSQAAPTLEPTRGGGRRSRGSEARDLAVSRALVSLGTRREPAGRVAISYADLGVEELGAIYERVLDVDATPGAQVHKPSARRHSAKRKDTGTFYTPQVLADFVVQRTLAPLVEETSADRLLELRVVDPAMGSGAFLVAALRYLGAAYERALVRDGRCAPSDIADTDRAAFRRLIA